Protein AF-A0A428MKC3-F1 (afdb_monomer_lite)

Secondary structure (DSSP, 8-state):
-HHHHHHHHHHHHHHHH----PPPPBPPP-SEEEE-TTS-EEEGGG--SSS--SS---EEEEE-TTT--TTS---STTS-BSS-TTSTT--HHHHH----TTEEEEEEET-EEETTTT-SSEE-----BTTB-EEEEEEEEEE-GGGTTS----EEE-TTT--S-SEE-TT-BSEEEES-EEES-BTTS-SEE-TT-BS-EEES-EEE--B--S--S--EEEEEE-TT-EEES-EEE-TTS---S-EEEEEEEEEEEES-EEES-SEEEEEEEEEEES-EEE-----TTS---EEEEEBS-SSSSEEEEES-EEES---STT--SEETBSS----TT-EEEEES-EEEEESS--EE-S-SSSSEEEEEEEES-EEEE-SS-SSPPPPSSEEEEEEES-EEEESSS---GGGG-S---TT-BTTBSTT---EE--HHHHHHTT--TTSSSTTPPPTT--TTT-TTTT-BPP-IIIIIHHHHHH-HHHHHHHTB----S-EEETTTTEEES-SSPPPBPPSSSPBPSSS--------S---TT------

Foldseek 3Di:
DVVVVVVVVVVVVVVVPCPPPAQFAADDDPDQFAAFQQRHGDRQQQDFLHGGAAQGADGEFEEALVQEDLQFSSRDLNHHHNAAAQFPQRDHSRPVHDDEFRYEYAYAFPGEAECVHTGLARGADEAYDRRGAYEYGYDQVGYDCNCPPGTHAYEYEDLLPRPEANYDHAAYERYEYERHEYEAAELNYEHHEAANYASYEYANYEYEHYEYDDAALAYEVYERAHAAYEYEFYEYEHPNYPLARYENYHEEHNHEYALYEAESAQEPYHYAYAYYALYEHEHHDQHPVLPHGEHAHHQAHNDDAEHEAALYAEAQGTPGPPYEHHERREPHPADQSHEYEYALYEYENYADAHYAYDYLDEEEHHEYEHFQAEYEYEDAANHAAARNYEYEYHYALAEYAYQDPRHALCRRVYPHPPDDSQPRHDPHQHDYDYPVLLVQLPQACPDPRGGARDQPDDVVRHVFALSTDDCLVPPLVVVCVVPVVSSQLSQWARLSRWDADPVRRTTDPSVHDTAGFDPDGGAGRHRHGNHCPPPPPDPPPPDDDDD

Radius of gyration: 26.63 Å; chains: 1; bounding box: 105×55×85 Å

Sequence (547 aa):
MSKVLSAIALFVFVFLAVKPSFATGGKCPSGNTTIDPSGNPINIADIGVNGTITGGITSCFYASQATGSDTNSGTTEASPWKHIPGMSGCSGVCASTIPVAGEAFILKGGDTWTATTDMNGLQWAWSGTSTHPIAVSTDPTWFNSSCGASWCRPIFNANSAATNNMFNVGKQSWNIFDNIEVTGMRNNINGCQMASSTNTRCTQLYFHGWSHTGNSDNVGFFAQCGTADMIDHNVIDGSDSTKNTFNGVFSSCAGTIAYNYFAYVVSGVLASTDSVHDNTILHTVTSIDGDHCNALFTFGPASGTSQLIYNNYINNGNSCPGGVVLWFNGNGGGSSSWVGYGFNNVMWGLSSNPVNVGNHQTTNYGTYYWFNNTVDCALGGCGGTPGNGYWTMFDQNNHAIPSALNFDATSFGGSIPTPCNLGKGTGCTDLTQTEAVANGQGYMSTEAHPYSPIGNCTPSTCGTVQSGTNLTSTYCSTLSSVDAAAGAACLSSSSVGVAYNSTSHKVTGPSATPLPRPSSGPWDIGAYQLGIQGGPSAPTSLTGAVQ

Structure (mmCIF, N/CA/C/O backbone):
data_AF-A0A428MKC3-F1
#
_entry.id   AF-A0A428MKC3-F1
#
loop_
_atom_site.group_PDB
_atom_site.id
_atom_site.type_symbol
_atom_site.label_atom_id
_atom_site.label_alt_id
_atom_site.label_comp_id
_atom_site.label_asym_id
_atom_site.label_entity_id
_atom_site.label_seq_id
_atom_site.pdbx_PDB_ins_code
_atom_site.Cartn_x
_atom_site.Cartn_y
_atom_site.Cartn_z
_atom_site.occupancy
_atom_site.B_iso_or_equiv
_atom_site.auth_seq_id
_atom_site.auth_comp_id
_atom_site.auth_asym_id
_atom_site.auth_atom_id
_atom_site.pdbx_PDB_model_num
ATOM 1 N N . MET A 1 1 ? 40.259 33.676 -51.582 1.00 54.53 1 MET A N 1
ATOM 2 C CA . MET A 1 1 ? 39.530 33.773 -50.295 1.00 54.53 1 MET A CA 1
ATOM 3 C C . MET A 1 1 ? 38.039 33.423 -50.380 1.00 54.53 1 MET A C 1
ATOM 5 O O . MET A 1 1 ? 37.549 32.861 -49.413 1.00 54.53 1 MET A O 1
ATOM 9 N N . SER A 1 2 ? 37.309 33.640 -51.489 1.00 53.88 2 SER A N 1
ATOM 10 C CA . SER A 1 2 ? 35.852 33.358 -51.517 1.00 53.88 2 SER A CA 1
ATOM 11 C C . SER A 1 2 ? 35.458 31.870 -51.479 1.00 53.88 2 SER A C 1
ATOM 13 O O . SER A 1 2 ? 34.407 31.542 -50.944 1.00 53.88 2 SER A O 1
ATOM 15 N N . LYS A 1 3 ? 36.308 30.946 -51.952 1.00 47.59 3 LYS A N 1
ATOM 16 C CA . LYS A 1 3 ? 36.012 29.497 -51.911 1.00 47.59 3 LYS A CA 1
ATOM 17 C C . LYS A 1 3 ? 36.137 28.858 -50.518 1.00 47.59 3 LYS A C 1
ATOM 19 O O . LYS A 1 3 ? 35.562 27.801 -50.294 1.00 47.59 3 LYS A O 1
ATOM 24 N N . VAL A 1 4 ? 36.846 29.497 -49.581 1.00 53.81 4 VAL A N 1
ATOM 25 C CA . VAL A 1 4 ? 37.024 28.984 -48.206 1.00 53.81 4 VAL A CA 1
ATOM 26 C C . VAL A 1 4 ? 35.863 29.412 -47.299 1.00 53.81 4 VAL A C 1
ATOM 28 O O . VAL A 1 4 ? 35.427 28.626 -46.464 1.00 53.81 4 VAL A O 1
ATOM 31 N N . LEU A 1 5 ? 35.274 30.598 -47.517 1.00 52.12 5 LEU A N 1
ATOM 32 C CA . LEU A 1 5 ? 34.092 31.033 -46.760 1.00 52.12 5 LEU A CA 1
ATOM 33 C C . LEU A 1 5 ? 32.826 30.220 -47.090 1.00 52.12 5 LEU A C 1
ATOM 35 O O . LEU A 1 5 ? 32.044 29.944 -46.184 1.00 52.12 5 LEU A O 1
ATOM 39 N N . SER A 1 6 ? 32.634 29.776 -48.338 1.00 49.59 6 SER A N 1
ATOM 40 C CA . SER A 1 6 ? 31.475 28.935 -48.692 1.00 49.59 6 SER A CA 1
ATOM 41 C C . SER A 1 6 ? 31.534 27.528 -48.086 1.00 49.59 6 SER A C 1
ATOM 43 O O . SER A 1 6 ? 30.489 26.975 -47.758 1.00 49.59 6 SER A O 1
ATOM 45 N N . ALA A 1 7 ? 32.727 26.957 -47.886 1.00 53.81 7 ALA A N 1
ATOM 46 C CA . ALA A 1 7 ? 32.873 25.649 -47.244 1.00 53.81 7 ALA A CA 1
ATOM 47 C C . ALA A 1 7 ? 32.606 25.717 -45.729 1.00 53.81 7 ALA A C 1
ATOM 49 O O . ALA A 1 7 ? 31.964 24.825 -45.181 1.00 53.81 7 ALA A O 1
ATOM 50 N N . ILE A 1 8 ? 33.024 26.801 -45.064 1.00 55.91 8 ILE A N 1
ATOM 51 C CA . ILE A 1 8 ? 32.788 27.010 -43.625 1.00 55.91 8 ILE A CA 1
ATOM 52 C C . ILE A 1 8 ? 31.306 27.316 -43.347 1.00 55.91 8 ILE A C 1
ATOM 54 O O . ILE A 1 8 ? 30.744 26.778 -42.398 1.00 55.91 8 ILE A O 1
ATOM 58 N N . ALA A 1 9 ? 30.635 28.097 -44.203 1.00 53.91 9 ALA A N 1
ATOM 59 C CA . ALA A 1 9 ? 29.201 28.368 -44.061 1.00 53.91 9 ALA A CA 1
ATOM 60 C C . ALA A 1 9 ? 28.331 27.108 -44.250 1.00 53.91 9 ALA A C 1
ATOM 62 O O . ALA A 1 9 ? 27.340 26.941 -43.541 1.00 53.91 9 ALA A O 1
ATOM 63 N N . LEU A 1 10 ? 28.722 26.193 -45.148 1.00 50.34 10 LEU A N 1
ATOM 64 C CA . LEU A 1 10 ? 28.021 24.920 -45.344 1.00 50.34 10 LEU A CA 1
ATOM 65 C C . LEU A 1 10 ? 28.255 23.949 -44.171 1.00 50.34 10 LEU A C 1
ATOM 67 O O . LEU A 1 10 ? 27.324 23.274 -43.744 1.00 50.34 10 LEU A O 1
ATOM 71 N N . PHE A 1 11 ? 29.463 23.926 -43.594 1.00 51.75 11 PHE A N 1
ATOM 72 C CA . PHE A 1 11 ? 29.772 23.089 -42.426 1.00 51.75 11 PHE A CA 1
ATOM 73 C C . PHE A 1 11 ? 29.037 23.556 -41.158 1.00 51.75 11 PHE A C 1
ATOM 75 O O . PHE A 1 11 ? 28.547 22.734 -40.391 1.00 51.75 11 PHE A O 1
ATOM 82 N N . VAL A 1 12 ? 28.890 24.871 -40.959 1.00 54.03 12 VAL A N 1
ATOM 83 C CA . VAL A 1 12 ? 28.162 25.434 -39.806 1.00 54.03 12 VAL A CA 1
ATOM 84 C C . VAL A 1 12 ? 26.643 25.231 -39.929 1.00 54.03 12 VAL A C 1
ATOM 86 O O . VAL A 1 12 ? 25.986 24.962 -38.926 1.00 54.03 12 VAL A O 1
ATOM 89 N N . PHE A 1 13 ? 26.072 25.257 -41.141 1.00 48.66 13 PHE A N 1
ATOM 90 C CA . PHE A 1 13 ? 24.641 24.976 -41.340 1.00 48.66 13 PHE A CA 1
ATOM 91 C C . PHE A 1 13 ? 24.273 23.491 -41.194 1.00 48.66 13 PHE A C 1
ATOM 93 O O . PHE A 1 13 ? 23.185 23.190 -40.705 1.00 48.66 13 PHE A O 1
ATOM 100 N N . VAL A 1 14 ? 25.167 22.559 -41.548 1.00 51.09 14 VAL A N 1
ATOM 101 C CA . VAL A 1 14 ? 24.913 21.117 -41.366 1.00 51.09 14 VAL A CA 1
ATOM 102 C C . VAL A 1 14 ? 24.899 20.731 -39.881 1.00 51.09 14 VAL A C 1
ATOM 104 O O . VAL A 1 14 ? 24.093 19.895 -39.493 1.00 51.09 14 VAL A O 1
ATOM 107 N N . PHE A 1 15 ? 25.685 21.385 -39.020 1.00 50.88 15 PHE A N 1
ATOM 108 C CA . PHE A 1 15 ? 25.645 21.124 -37.572 1.00 50.88 15 PHE A CA 1
ATOM 109 C C . PHE A 1 15 ? 24.504 21.841 -36.827 1.00 50.88 15 PHE A C 1
ATOM 111 O O . PHE A 1 15 ? 24.108 21.385 -35.759 1.00 50.88 15 PHE A O 1
ATOM 118 N N . LEU A 1 16 ? 23.935 22.920 -37.379 1.00 48.59 16 LEU A N 1
ATOM 119 C CA . LEU A 1 16 ? 22.804 23.642 -36.770 1.00 48.59 16 LEU A CA 1
ATOM 120 C C . LEU A 1 16 ? 21.420 23.132 -37.217 1.00 48.59 16 LEU A C 1
ATOM 122 O O . LEU A 1 16 ? 20.423 23.450 -36.571 1.00 48.59 16 LEU A O 1
ATOM 126 N N . ALA A 1 17 ? 21.340 22.350 -38.299 1.00 47.22 17 ALA A N 1
ATOM 127 C CA . ALA A 1 17 ? 20.074 21.844 -38.841 1.00 47.22 17 ALA A CA 1
ATOM 128 C C . ALA A 1 17 ? 19.730 20.406 -38.418 1.00 47.22 17 ALA A C 1
ATOM 130 O O . ALA A 1 17 ? 18.574 19.999 -38.543 1.00 47.22 17 ALA A O 1
ATOM 131 N N . VAL A 1 18 ? 20.685 19.637 -37.884 1.00 44.28 18 VAL A N 1
ATOM 132 C CA . VAL A 1 18 ? 20.391 18.322 -37.303 1.00 44.28 18 VAL A CA 1
ATOM 133 C C . VAL A 1 18 ? 19.934 18.544 -35.866 1.00 44.28 18 VAL A C 1
ATOM 135 O O . VAL A 1 18 ? 20.704 18.409 -34.918 1.00 44.28 18 VAL A O 1
ATOM 138 N N . LYS A 1 19 ? 18.658 18.908 -35.689 1.00 48.44 19 LYS A N 1
ATOM 139 C CA . LYS A 1 19 ? 18.016 18.631 -34.402 1.00 48.44 19 LYS A CA 1
ATOM 140 C C . LYS A 1 19 ? 18.127 17.117 -34.207 1.00 48.44 19 LYS A C 1
ATOM 142 O O . LYS A 1 19 ? 17.693 16.402 -35.114 1.00 48.44 19 LYS A O 1
ATOM 147 N N . PRO A 1 20 ? 18.722 16.615 -33.112 1.00 51.19 20 PRO A N 1
ATOM 148 C CA . PRO A 1 20 ? 18.654 15.188 -32.832 1.00 51.19 20 PRO A CA 1
ATOM 149 C C . PRO A 1 20 ? 17.174 14.804 -32.864 1.00 51.19 20 PRO A C 1
ATOM 151 O O . PRO A 1 20 ? 16.373 15.374 -32.121 1.00 51.19 20 PRO A O 1
ATOM 154 N N . SER A 1 21 ? 16.776 13.937 -33.802 1.00 49.59 21 SER A N 1
ATOM 155 C CA . SER A 1 21 ? 15.424 13.398 -33.774 1.00 49.59 21 SER A CA 1
ATOM 156 C C . SER A 1 21 ? 15.394 12.446 -32.591 1.00 49.59 21 SER A C 1
ATOM 158 O O . SER A 1 21 ? 15.891 11.323 -32.677 1.00 49.59 21 SER A O 1
ATOM 160 N N . PHE A 1 22 ? 14.896 12.925 -31.459 1.00 62.09 22 PHE A N 1
ATOM 161 C CA . PHE A 1 22 ? 14.596 12.055 -30.337 1.00 62.09 22 PHE A CA 1
ATOM 162 C C . PHE A 1 22 ? 13.592 11.005 -30.819 1.00 62.09 22 PHE A C 1
ATOM 164 O O . PHE A 1 22 ? 12.665 11.331 -31.570 1.00 62.09 22 PHE A O 1
ATOM 171 N N . ALA A 1 23 ? 13.830 9.739 -30.470 1.00 68.19 23 ALA A N 1
ATOM 172 C CA . ALA A 1 23 ? 12.924 8.661 -30.831 1.00 68.19 23 ALA A CA 1
ATOM 173 C C . ALA A 1 23 ? 11.534 9.008 -30.287 1.00 68.19 23 ALA A C 1
ATOM 175 O O . ALA A 1 23 ? 11.385 9.299 -29.107 1.00 68.19 23 ALA A O 1
ATOM 176 N N . THR A 1 24 ? 10.531 9.049 -31.159 1.00 80.88 24 THR A N 1
ATOM 177 C CA . THR A 1 24 ? 9.137 9.195 -30.733 1.00 80.88 24 THR A CA 1
ATOM 178 C C . THR A 1 24 ? 8.618 7.810 -30.383 1.00 80.88 24 THR A C 1
ATOM 180 O O . THR A 1 24 ? 8.815 6.887 -31.177 1.00 80.88 24 THR A O 1
ATOM 183 N N . GLY A 1 25 ? 7.980 7.658 -29.220 1.00 85.69 25 GLY A N 1
ATOM 184 C CA . GLY A 1 25 ? 7.399 6.385 -28.802 1.00 85.69 25 GLY A CA 1
ATOM 185 C C . GLY A 1 25 ? 6.402 5.831 -29.824 1.00 85.69 25 GLY A C 1
ATOM 186 O O . GLY A 1 25 ? 5.810 6.554 -30.630 1.00 85.69 25 GLY A O 1
ATOM 187 N N . GLY A 1 26 ? 6.235 4.513 -29.807 1.00 91.12 26 GLY A N 1
ATOM 188 C CA . GLY A 1 26 ? 5.259 3.815 -30.632 1.00 91.12 26 GLY A CA 1
ATOM 189 C C . GLY A 1 26 ? 3.840 3.899 -30.083 1.00 91.12 26 GLY A C 1
ATOM 190 O O . GLY A 1 26 ? 3.564 4.540 -29.069 1.00 91.12 26 GLY A O 1
ATOM 191 N N . LYS A 1 27 ? 2.921 3.198 -30.751 1.00 92.12 27 LYS A N 1
ATOM 192 C CA . LYS A 1 27 ? 1.549 3.030 -30.266 1.00 92.12 27 LYS A CA 1
ATOM 193 C C . LYS A 1 27 ? 1.557 2.170 -29.001 1.00 92.12 27 LYS A C 1
ATOM 195 O O . LYS A 1 27 ? 2.227 1.142 -28.982 1.00 92.12 27 LYS A O 1
ATOM 200 N N . CYS A 1 28 ? 0.786 2.566 -27.996 1.00 91.81 28 CYS A N 1
ATOM 201 C CA . CYS A 1 28 ? 0.568 1.776 -26.788 1.00 91.81 28 CYS A CA 1
ATOM 202 C C . CYS A 1 28 ? -0.394 0.597 -27.006 1.00 91.81 28 CYS A C 1
ATOM 204 O O . CYS A 1 28 ? -1.250 0.659 -27.902 1.00 91.81 28 CYS A O 1
ATOM 206 N N . PRO A 1 29 ? -0.281 -0.467 -26.195 1.00 88.06 29 PRO A N 1
ATOM 207 C CA . PRO A 1 29 ? -1.190 -1.602 -26.266 1.00 88.06 29 PRO A CA 1
ATOM 208 C C . PRO A 1 29 ? -2.628 -1.181 -25.934 1.00 88.06 29 PRO A C 1
ATOM 210 O O . PRO A 1 29 ? -2.875 -0.326 -25.088 1.00 88.06 29 PRO A O 1
ATOM 213 N N . SER A 1 30 ? -3.603 -1.757 -26.639 1.00 75.94 30 SER A N 1
ATOM 214 C CA . SER A 1 30 ? -5.013 -1.334 -26.571 1.00 75.94 30 SER A CA 1
ATOM 215 C C . SER A 1 30 ? -5.846 -2.045 -25.494 1.00 75.94 30 SER A C 1
ATOM 217 O O . SER A 1 30 ? -7.054 -1.834 -25.436 1.00 75.94 30 SER A O 1
ATOM 219 N N . GLY A 1 31 ? -5.239 -2.909 -24.675 1.00 68.88 31 GLY A N 1
ATOM 220 C CA . GLY A 1 31 ? -5.919 -3.657 -23.611 1.00 68.88 31 GLY A CA 1
ATOM 221 C C . GLY A 1 31 ? -5.907 -2.949 -22.253 1.00 68.88 31 GLY A C 1
ATOM 222 O O . GLY A 1 31 ? -5.111 -2.042 -22.023 1.00 68.88 31 GLY A O 1
ATOM 223 N N . ASN A 1 32 ? -6.774 -3.390 -21.335 1.00 58.84 32 ASN A N 1
ATOM 224 C CA . ASN A 1 32 ? -6.666 -3.013 -19.925 1.00 58.84 32 ASN A CA 1
ATOM 225 C C . ASN A 1 32 ? -5.452 -3.727 -19.337 1.00 58.84 32 ASN A C 1
ATOM 227 O O . ASN A 1 32 ? -5.487 -4.939 -19.121 1.00 58.84 32 ASN A O 1
ATOM 231 N N . THR A 1 33 ? -4.371 -2.987 -19.131 1.00 68.06 33 THR A N 1
ATOM 232 C CA . THR A 1 33 ? -3.103 -3.550 -18.662 1.00 68.06 33 THR A CA 1
ATOM 233 C C . THR A 1 33 ? -2.829 -3.249 -17.189 1.00 68.06 33 THR A C 1
ATOM 235 O O . THR A 1 33 ? -1.871 -3.787 -16.640 1.00 68.06 33 THR A O 1
ATOM 238 N N . THR A 1 34 ? -3.666 -2.429 -16.541 1.00 83.19 34 THR A N 1
ATOM 239 C CA . THR A 1 34 ? -3.426 -1.897 -15.192 1.00 83.19 34 THR A CA 1
ATOM 240 C C . THR A 1 34 ? -4.732 -1.620 -14.428 1.00 83.19 34 THR A C 1
ATOM 242 O O . THR A 1 34 ? -5.822 -1.927 -14.922 1.00 83.19 34 THR A O 1
ATOM 245 N N . ILE A 1 35 ? -4.624 -1.061 -13.219 1.00 86.69 35 ILE A N 1
ATOM 246 C CA . ILE A 1 35 ? -5.745 -0.702 -12.343 1.00 86.69 35 ILE A CA 1
ATOM 247 C C . ILE A 1 35 ? -5.678 0.759 -11.875 1.00 86.69 35 ILE A C 1
ATOM 249 O O . ILE A 1 35 ? -4.603 1.336 -11.680 1.00 86.69 35 ILE A O 1
ATOM 253 N N . ASP A 1 36 ? -6.839 1.370 -11.656 1.00 85.31 36 ASP A N 1
ATOM 254 C CA . ASP A 1 36 ? -6.939 2.657 -10.968 1.00 85.31 36 ASP A CA 1
ATOM 255 C C . ASP A 1 36 ? -6.684 2.497 -9.446 1.00 85.31 36 ASP A C 1
ATOM 257 O O . ASP A 1 36 ? -6.534 1.377 -8.947 1.00 85.31 36 ASP A O 1
ATOM 261 N N . PRO A 1 37 ? -6.584 3.595 -8.679 1.00 84.06 37 PRO A N 1
ATOM 262 C CA . PRO A 1 37 ? -6.467 3.556 -7.217 1.00 84.06 37 PRO A CA 1
ATOM 263 C C . PRO A 1 37 ? -7.589 2.831 -6.470 1.00 84.06 37 PRO A C 1
ATOM 265 O O . PRO A 1 37 ? -7.407 2.459 -5.316 1.00 84.06 37 PRO A O 1
ATOM 268 N N . SER A 1 38 ? -8.749 2.651 -7.100 1.00 82.75 38 SER A N 1
ATOM 269 C CA . SER A 1 38 ? -9.885 1.902 -6.562 1.00 82.75 38 SER A CA 1
ATOM 270 C C . SER A 1 38 ? -9.874 0.427 -6.984 1.00 82.75 38 SER A C 1
ATOM 272 O O . SER A 1 38 ? -10.815 -0.296 -6.673 1.00 82.75 38 SER A O 1
ATOM 274 N N . GLY A 1 39 ? -8.837 -0.024 -7.697 1.00 82.19 39 GLY A N 1
ATOM 275 C CA . GLY A 1 39 ? -8.698 -1.398 -8.173 1.00 82.19 39 GLY A CA 1
ATOM 276 C C . GLY A 1 39 ? -9.478 -1.709 -9.455 1.00 82.19 39 GLY A C 1
ATOM 277 O O . GLY A 1 39 ? -9.513 -2.866 -9.881 1.00 82.19 39 GLY A O 1
ATOM 278 N N . ASN A 1 40 ? -10.094 -0.715 -10.104 1.00 85.38 40 ASN A N 1
ATOM 279 C CA . ASN A 1 40 ? -10.828 -0.936 -11.346 1.00 85.38 40 ASN A CA 1
ATOM 280 C C . ASN A 1 40 ? -9.854 -1.119 -12.516 1.00 85.38 40 ASN A C 1
ATOM 282 O O . ASN A 1 40 ? -8.932 -0.313 -12.663 1.00 85.38 40 ASN A O 1
ATOM 286 N N . PRO A 1 41 ? -10.064 -2.109 -13.402 1.00 84.00 41 PRO A N 1
ATOM 287 C CA . PRO A 1 41 ? -9.257 -2.253 -14.607 1.00 84.00 41 PRO A CA 1
ATOM 288 C C . PRO A 1 41 ? -9.369 -1.022 -15.511 1.00 84.00 41 PRO A C 1
ATOM 290 O O . PRO A 1 41 ? -10.473 -0.645 -15.907 1.00 84.00 41 PRO A O 1
ATOM 293 N N . ILE A 1 42 ? -8.230 -0.452 -15.899 1.00 83.88 42 ILE A N 1
ATOM 294 C CA . ILE A 1 42 ? -8.157 0.684 -16.826 1.00 83.88 42 ILE A CA 1
ATOM 295 C C . ILE A 1 42 ? -7.126 0.430 -17.927 1.00 83.88 42 ILE A C 1
ATOM 297 O O . ILE A 1 42 ? -6.261 -0.447 -17.823 1.00 83.88 42 ILE A O 1
ATOM 301 N N . ASN A 1 43 ? -7.230 1.193 -19.011 1.00 83.00 43 ASN A N 1
ATOM 302 C CA . ASN A 1 43 ? -6.213 1.202 -20.050 1.00 83.00 43 ASN A CA 1
ATOM 303 C C . ASN A 1 43 ? -4.975 1.971 -19.559 1.00 83.00 43 ASN A C 1
ATOM 305 O O . ASN A 1 43 ? -5.105 2.963 -18.842 1.00 83.00 43 ASN A O 1
ATOM 309 N N . ILE A 1 44 ? -3.775 1.560 -19.981 1.00 81.38 44 ILE A N 1
ATOM 310 C CA . ILE A 1 44 ? -2.544 2.315 -19.692 1.00 81.38 44 ILE A CA 1
ATOM 311 C C . ILE A 1 44 ? -2.597 3.749 -20.222 1.00 81.38 44 ILE A C 1
ATOM 313 O O . ILE A 1 44 ? -1.997 4.643 -19.638 1.00 81.38 44 ILE A O 1
ATOM 317 N N . ALA A 1 45 ? -3.351 3.986 -21.294 1.00 80.75 45 ALA A N 1
ATOM 318 C CA . ALA A 1 45 ? -3.592 5.310 -21.842 1.00 80.75 45 ALA A CA 1
ATOM 319 C C . ALA A 1 45 ? -4.334 6.233 -20.869 1.00 80.75 45 ALA A C 1
ATOM 321 O O . ALA A 1 45 ? -4.221 7.436 -21.027 1.00 80.75 45 ALA A O 1
ATOM 322 N N . ASP A 1 46 ? -5.031 5.708 -19.859 1.00 81.12 46 ASP A N 1
ATOM 323 C CA . ASP A 1 46 ? -5.852 6.493 -18.927 1.00 81.12 46 ASP A CA 1
ATOM 324 C C . ASP A 1 46 ? -5.292 6.498 -17.491 1.00 81.12 46 ASP A C 1
ATOM 326 O O . ASP A 1 46 ? -5.922 7.015 -16.562 1.00 81.12 46 ASP A O 1
ATOM 330 N N . ILE A 1 47 ? -4.111 5.902 -17.290 1.00 77.94 47 ILE A N 1
ATOM 331 C CA . ILE A 1 47 ? -3.520 5.720 -15.965 1.00 77.94 47 ILE A CA 1
ATOM 332 C C . ILE A 1 47 ? -3.073 7.055 -15.361 1.00 77.94 47 ILE A C 1
ATOM 334 O O . ILE A 1 47 ? -2.369 7.849 -15.986 1.00 77.94 47 ILE A O 1
ATOM 338 N N . GLY A 1 48 ? -3.453 7.280 -14.107 1.00 76.19 48 GLY A N 1
ATOM 339 C CA . GLY A 1 48 ? -2.964 8.375 -13.285 1.00 76.19 48 GLY A CA 1
ATOM 340 C C . GLY A 1 48 ? -2.566 7.896 -11.894 1.00 76.19 48 GLY A C 1
ATOM 341 O O . GLY A 1 48 ? -2.832 6.763 -11.487 1.00 76.19 48 GLY A O 1
ATOM 342 N N . VAL A 1 49 ? -1.892 8.784 -11.168 1.00 71.19 49 VAL A N 1
ATOM 343 C CA . VAL A 1 49 ? -1.359 8.500 -9.829 1.00 71.19 49 VAL A CA 1
ATOM 344 C C . VAL A 1 49 ? -2.489 8.420 -8.801 1.00 71.19 49 VAL A C 1
ATOM 346 O O . VAL A 1 49 ? -2.564 7.452 -8.062 1.00 71.19 49 VAL A O 1
ATOM 349 N N . ASN A 1 50 ? -3.408 9.391 -8.808 1.00 70.88 50 ASN A N 1
ATOM 350 C CA . ASN A 1 50 ? -4.521 9.488 -7.849 1.00 70.88 50 ASN A CA 1
ATOM 351 C C . ASN A 1 50 ? -5.895 9.236 -8.499 1.00 70.88 50 ASN A C 1
ATOM 353 O O . ASN A 1 50 ? -6.919 9.670 -7.980 1.00 70.88 50 ASN A O 1
ATOM 357 N N . GLY A 1 51 ? -5.934 8.578 -9.662 1.00 72.56 51 GLY A N 1
ATOM 358 C CA . GLY A 1 51 ? -7.179 8.269 -10.366 1.00 72.56 51 GLY A CA 1
ATOM 359 C C . GLY A 1 51 ? -6.992 8.140 -11.870 1.00 72.56 51 GLY A C 1
ATOM 360 O O . GLY A 1 51 ? -5.871 8.164 -12.375 1.00 72.56 51 GLY A O 1
ATOM 361 N N . THR A 1 52 ? -8.105 8.052 -12.593 1.00 67.56 52 THR A N 1
ATOM 362 C CA . THR A 1 52 ? -8.131 8.228 -14.049 1.00 67.56 52 THR A CA 1
ATOM 363 C C . THR A 1 52 ? -7.864 9.693 -14.396 1.00 67.56 52 THR A C 1
ATOM 365 O O . THR A 1 52 ? -8.500 10.590 -13.840 1.00 67.56 52 THR A O 1
ATOM 368 N N . ILE A 1 53 ? -6.947 9.954 -15.328 1.00 65.94 53 ILE A N 1
ATOM 369 C CA . ILE A 1 53 ? -6.618 11.314 -15.782 1.00 65.94 53 ILE A CA 1
ATOM 370 C C . ILE A 1 53 ? -6.999 11.529 -17.245 1.00 65.94 53 ILE A C 1
ATOM 372 O O . ILE A 1 53 ? -6.922 10.631 -18.075 1.00 65.94 53 ILE A O 1
ATOM 376 N N . THR A 1 54 ? -7.374 12.763 -17.581 1.00 53.34 54 THR A N 1
ATOM 377 C CA . THR A 1 54 ? -7.547 13.202 -18.970 1.00 53.34 54 THR A CA 1
ATOM 378 C C . THR A 1 54 ? -6.194 13.683 -19.517 1.00 53.34 54 THR A C 1
ATOM 380 O O . THR A 1 54 ? -5.693 14.713 -19.068 1.00 53.34 54 THR A O 1
ATOM 383 N N . GLY A 1 55 ? -5.597 12.952 -20.465 1.00 61.25 55 GLY A N 1
ATOM 384 C CA . GLY A 1 55 ? -4.314 13.293 -21.114 1.00 61.25 55 GLY A CA 1
ATOM 385 C C . GLY A 1 55 ? -3.373 12.092 -21.256 1.00 61.25 55 GLY A C 1
ATOM 386 O O . GLY A 1 55 ? -2.952 11.782 -22.364 1.00 61.25 55 GLY A O 1
ATOM 387 N N . GLY A 1 56 ? -3.147 11.379 -20.151 1.00 78.81 56 GLY A N 1
ATOM 388 C CA . GLY A 1 56 ? -2.659 10.004 -20.076 1.00 78.81 56 GLY A CA 1
ATOM 389 C C . GLY A 1 56 ? -1.383 9.643 -20.852 1.00 78.81 56 GLY A C 1
ATOM 390 O O . GLY A 1 56 ? -0.561 10.496 -21.192 1.00 78.81 56 GLY A O 1
ATOM 391 N N . ILE A 1 57 ? -1.176 8.343 -21.077 1.00 88.75 57 ILE A N 1
ATOM 392 C CA . ILE A 1 57 ? -0.029 7.827 -21.835 1.00 88.75 57 ILE A CA 1
ATOM 393 C C . ILE A 1 57 ? -0.345 7.898 -23.331 1.00 88.75 57 ILE A C 1
ATOM 395 O O . ILE A 1 57 ? -1.298 7.293 -23.819 1.00 88.75 57 ILE A O 1
ATOM 399 N N . THR A 1 58 ? 0.492 8.615 -24.074 1.00 91.31 58 THR A N 1
ATOM 400 C CA . THR A 1 58 ? 0.307 8.896 -25.505 1.00 91.31 58 THR A CA 1
ATOM 401 C C . THR A 1 58 ? 1.259 8.111 -26.400 1.00 91.31 58 THR A C 1
ATOM 403 O O . THR A 1 58 ? 0.969 7.921 -27.583 1.00 91.31 58 THR A O 1
ATOM 406 N N . SER A 1 59 ? 2.381 7.633 -25.858 1.00 94.38 59 SER A N 1
ATOM 407 C CA . SER A 1 59 ? 3.339 6.828 -26.610 1.00 94.38 59 SER A CA 1
ATOM 408 C C . SER A 1 59 ? 4.047 5.801 -25.731 1.00 94.38 59 SER A C 1
ATOM 410 O O . SER A 1 59 ? 4.176 5.984 -24.521 1.00 94.38 59 SER A O 1
ATOM 412 N N . CYS A 1 60 ? 4.470 4.694 -26.341 1.00 95.88 60 CYS A N 1
ATOM 413 C CA . CYS A 1 60 ? 5.055 3.563 -25.633 1.00 95.88 60 CYS A CA 1
ATOM 414 C C . CYS A 1 60 ? 6.377 3.109 -26.251 1.00 95.88 60 CYS A C 1
ATOM 416 O O . CYS A 1 60 ? 6.518 3.019 -27.474 1.00 95.88 60 CYS A O 1
ATOM 418 N N . PHE A 1 61 ? 7.315 2.747 -25.387 1.00 97.94 61 PHE A N 1
ATOM 419 C CA . PHE A 1 61 ? 8.510 1.992 -25.727 1.00 97.94 61 PHE A CA 1
ATOM 420 C C . PHE A 1 61 ? 8.416 0.585 -25.148 1.00 97.94 61 PHE A C 1
ATOM 422 O O . PHE A 1 61 ? 7.794 0.373 -24.115 1.00 97.94 61 PHE A O 1
ATOM 429 N N . TYR A 1 62 ? 9.039 -0.377 -25.808 1.00 98.12 62 TYR A N 1
ATOM 430 C CA . TYR A 1 62 ? 8.954 -1.797 -25.507 1.00 98.12 62 TYR A CA 1
ATOM 431 C C . TYR A 1 62 ? 10.346 -2.319 -25.175 1.00 98.12 62 TYR A C 1
ATOM 433 O O . TYR A 1 62 ? 11.294 -2.067 -25.924 1.00 98.12 62 TYR A O 1
ATOM 441 N N . ALA A 1 63 ? 10.470 -3.076 -24.087 1.00 98.50 63 ALA A N 1
ATOM 442 C CA . ALA A 1 63 ? 11.717 -3.710 -23.686 1.00 98.50 63 ALA A CA 1
ATOM 443 C C . ALA A 1 63 ? 11.536 -5.208 -23.410 1.00 98.50 63 ALA A C 1
ATOM 445 O O . ALA A 1 63 ? 10.586 -5.642 -22.759 1.00 98.50 63 ALA A O 1
ATOM 446 N N . SER A 1 64 ? 12.484 -5.996 -23.912 1.00 98.44 64 SER A N 1
ATOM 447 C CA . SER A 1 64 ? 12.585 -7.433 -23.696 1.00 98.44 64 SER A CA 1
ATOM 448 C C . SER A 1 64 ? 14.044 -7.807 -23.471 1.00 98.44 64 SER A C 1
ATOM 450 O O . SER A 1 64 ? 14.866 -7.687 -24.378 1.00 98.44 64 SER A O 1
ATOM 452 N N . GLN A 1 65 ? 14.363 -8.317 -22.285 1.00 98.19 65 GLN A N 1
ATOM 453 C CA . GLN A 1 65 ? 15.695 -8.802 -21.950 1.00 98.19 65 GLN A CA 1
ATOM 454 C C . GLN A 1 65 ? 16.155 -9.911 -22.905 1.00 98.19 65 GLN A C 1
ATOM 456 O O . GLN A 1 65 ? 17.306 -9.913 -23.350 1.00 98.19 65 GLN A O 1
ATOM 461 N N . ALA A 1 66 ? 15.246 -10.829 -23.246 1.00 97.12 66 ALA A N 1
ATOM 462 C CA . ALA A 1 66 ? 15.578 -12.028 -24.007 1.00 97.12 66 ALA A CA 1
ATOM 463 C C . ALA A 1 66 ? 15.707 -11.774 -25.517 1.00 97.12 66 ALA A C 1
ATOM 465 O O . ALA A 1 66 ? 16.501 -12.431 -26.188 1.00 97.12 66 ALA A O 1
ATOM 466 N N . THR A 1 67 ? 14.909 -10.851 -26.067 1.00 97.25 67 THR A N 1
ATOM 467 C CA . THR A 1 67 ? 14.792 -10.657 -27.528 1.00 97.25 67 THR A CA 1
ATOM 468 C C . THR A 1 67 ? 15.140 -9.252 -28.009 1.00 97.25 67 THR A C 1
ATOM 470 O O . THR A 1 67 ? 15.216 -9.016 -29.215 1.00 97.25 67 THR A O 1
ATOM 473 N N . GLY A 1 68 ? 15.355 -8.314 -27.090 1.00 98.00 68 GLY A N 1
ATOM 474 C CA . GLY A 1 68 ? 15.626 -6.925 -27.410 1.00 98.00 68 GLY A CA 1
ATOM 475 C C . GLY A 1 68 ? 17.084 -6.614 -27.720 1.00 98.00 68 GLY A C 1
ATOM 476 O O . GLY A 1 68 ? 18.011 -7.364 -27.410 1.00 98.00 68 GLY A O 1
ATOM 477 N N . SER A 1 69 ? 17.279 -5.445 -28.324 1.00 98.12 69 SER A N 1
ATOM 478 C CA . SER A 1 69 ? 18.584 -4.834 -28.556 1.00 98.12 69 SER A CA 1
ATOM 479 C C . SER A 1 69 ? 18.471 -3.338 -28.323 1.00 98.12 69 SER A C 1
ATOM 481 O O . SER A 1 69 ? 17.606 -2.680 -28.893 1.00 98.12 69 SER A O 1
ATOM 483 N N . ASP A 1 70 ? 19.373 -2.772 -27.530 1.00 98.44 70 ASP A N 1
ATOM 484 C CA . ASP A 1 70 ? 19.368 -1.338 -27.211 1.00 98.44 70 ASP A CA 1
ATOM 485 C C . ASP A 1 70 ? 19.708 -0.435 -28.409 1.00 98.44 70 ASP A C 1
ATOM 487 O O . ASP A 1 70 ? 19.655 0.788 -28.314 1.00 98.44 70 ASP A O 1
ATOM 491 N N . THR A 1 71 ? 20.059 -1.028 -29.551 1.00 97.12 71 THR A N 1
ATOM 492 C CA . THR A 1 71 ? 20.213 -0.320 -30.832 1.00 97.12 71 THR A CA 1
ATOM 493 C C . THR A 1 71 ? 18.909 -0.216 -31.628 1.00 97.12 71 THR A C 1
ATOM 495 O O . THR A 1 71 ? 18.857 0.535 -32.600 1.00 97.12 71 THR A O 1
ATOM 498 N N . ASN A 1 72 ? 17.856 -0.936 -31.223 1.00 97.94 72 ASN A N 1
ATOM 499 C CA . ASN A 1 72 ? 16.527 -0.824 -31.821 1.00 97.94 72 ASN A CA 1
ATOM 500 C C . ASN A 1 72 ? 15.881 0.526 -31.476 1.00 97.94 72 ASN A C 1
ATOM 502 O O . ASN A 1 72 ? 16.310 1.226 -30.561 1.00 97.94 72 ASN A O 1
ATOM 506 N N . SER A 1 73 ? 14.798 0.882 -32.168 1.00 96.12 73 SER A N 1
ATOM 507 C CA . SER A 1 73 ? 14.005 2.067 -31.816 1.00 96.12 73 SER A CA 1
ATOM 508 C C . SER A 1 73 ? 13.206 1.889 -30.523 1.00 96.12 73 SER A C 1
ATOM 510 O O . SER A 1 73 ? 12.834 2.886 -29.916 1.00 96.12 73 SER A O 1
ATOM 512 N N . GLY A 1 74 ? 12.904 0.645 -30.129 1.00 97.19 74 GLY A N 1
ATOM 513 C CA . GLY A 1 74 ? 12.056 0.340 -28.977 1.00 97.19 74 GLY A CA 1
ATOM 514 C C . GLY A 1 74 ? 10.578 0.662 -29.201 1.00 97.19 74 GLY A C 1
ATOM 515 O O . GLY A 1 74 ? 9.792 0.547 -28.279 1.00 97.19 74 GLY A O 1
ATOM 516 N N . THR A 1 75 ? 10.157 1.058 -30.403 1.00 96.56 75 THR A N 1
ATOM 517 C CA . THR A 1 75 ? 8.797 1.576 -30.658 1.00 96.56 75 THR A CA 1
ATOM 518 C C . THR A 1 75 ? 7.765 0.498 -31.003 1.00 96.56 75 THR A C 1
ATOM 520 O O . THR A 1 75 ? 6.606 0.814 -31.262 1.00 96.56 75 THR A O 1
ATOM 523 N N . THR A 1 76 ? 8.158 -0.777 -31.044 1.00 95.88 76 THR A N 1
ATOM 524 C CA . THR A 1 76 ? 7.248 -1.906 -31.294 1.00 95.88 76 THR A CA 1
ATOM 525 C C . THR A 1 76 ? 7.704 -3.149 -30.537 1.00 95.88 76 THR A C 1
ATOM 527 O O . THR A 1 76 ? 8.902 -3.338 -30.320 1.00 95.88 76 THR A O 1
ATOM 530 N N . GLU A 1 77 ? 6.772 -4.053 -30.244 1.00 95.62 77 GLU A N 1
ATOM 531 C CA . GLU A 1 77 ? 7.056 -5.379 -29.673 1.00 95.62 77 GLU A CA 1
ATOM 532 C C . GLU A 1 77 ? 7.996 -6.245 -30.529 1.00 95.62 77 GLU A C 1
ATOM 534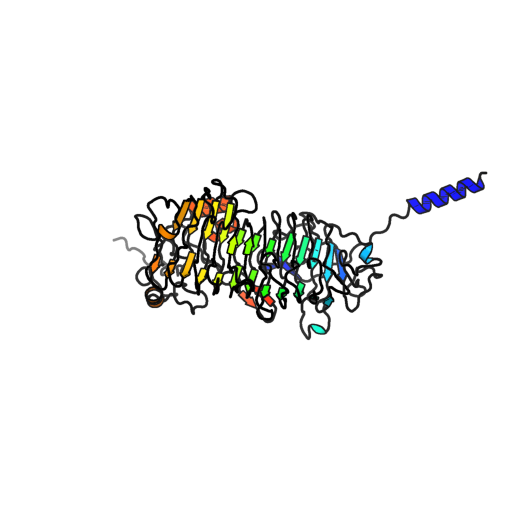 O O . GLU A 1 77 ? 8.665 -7.136 -30.006 1.00 95.62 77 GLU A O 1
ATOM 539 N N . ALA A 1 78 ? 8.041 -6.005 -31.845 1.00 96.25 78 ALA A N 1
ATOM 540 C CA . ALA A 1 78 ? 8.882 -6.740 -32.792 1.00 96.25 78 ALA A CA 1
ATOM 541 C C . ALA A 1 78 ? 10.325 -6.212 -32.856 1.00 96.25 78 ALA A C 1
ATOM 543 O O . ALA A 1 78 ? 11.208 -6.863 -33.412 1.00 96.25 78 ALA A O 1
ATOM 544 N N . SER A 1 79 ? 10.583 -5.016 -32.325 1.00 96.94 79 SER A N 1
ATOM 545 C CA . SER A 1 79 ? 11.925 -4.431 -32.238 1.00 96.94 79 SER A CA 1
ATOM 546 C C . SER A 1 79 ? 12.109 -3.717 -30.896 1.00 96.94 79 SER A C 1
ATOM 548 O O . SER A 1 79 ? 12.326 -2.499 -30.871 1.00 96.94 79 SER A O 1
ATOM 550 N N . PRO A 1 80 ? 12.007 -4.456 -29.774 1.00 98.31 80 PRO A N 1
ATOM 551 C CA . PRO A 1 80 ? 12.106 -3.877 -28.447 1.00 98.31 80 PRO A CA 1
ATOM 552 C C . PRO A 1 80 ? 13.567 -3.568 -28.100 1.00 98.31 80 PRO A C 1
ATOM 554 O O . PRO A 1 80 ? 14.500 -4.154 -28.664 1.00 98.31 80 PRO A O 1
ATOM 557 N N . TRP A 1 81 ? 13.779 -2.673 -27.143 1.00 98.69 81 TRP A N 1
ATOM 558 C CA . TRP A 1 81 ? 15.074 -2.547 -26.477 1.00 98.69 81 TRP A CA 1
ATOM 559 C C . TRP A 1 81 ? 15.365 -3.755 -25.600 1.00 98.69 81 TRP A C 1
ATOM 561 O O . TRP A 1 81 ? 14.461 -4.524 -25.272 1.00 98.69 81 TRP A O 1
ATOM 571 N N . LYS A 1 82 ? 16.628 -3.928 -25.206 1.00 98.44 82 LYS A N 1
ATOM 572 C CA . LYS A 1 82 ? 16.975 -4.924 -24.192 1.00 98.44 82 LYS A CA 1
ATOM 573 C C . LYS A 1 82 ? 16.708 -4.389 -22.784 1.00 98.44 82 LYS A C 1
ATOM 575 O O . LYS A 1 82 ? 16.269 -5.132 -21.909 1.00 98.44 82 LYS A O 1
ATOM 580 N N . HIS A 1 83 ? 16.935 -3.097 -22.584 1.00 98.44 83 HIS A N 1
ATOM 581 C CA . HIS A 1 83 ? 16.750 -2.397 -21.318 1.00 98.44 83 HIS A CA 1
ATOM 582 C C . HIS A 1 83 ? 15.835 -1.179 -21.487 1.00 98.44 83 HIS A C 1
ATOM 584 O O . HIS A 1 83 ? 15.485 -0.799 -22.602 1.00 98.44 83 HIS A O 1
ATOM 590 N N . ILE A 1 84 ? 15.470 -0.545 -20.374 1.00 98.19 84 ILE A N 1
ATOM 591 C CA . ILE A 1 84 ? 14.814 0.770 -20.362 1.00 98.19 84 ILE A CA 1
ATOM 592 C C . ILE A 1 84 ? 15.778 1.837 -19.817 1.00 98.19 84 ILE A C 1
ATOM 594 O O . ILE A 1 84 ? 16.714 1.486 -19.084 1.00 98.19 84 ILE A O 1
ATOM 598 N N . PRO A 1 85 ? 15.568 3.131 -20.129 1.00 97.88 85 PRO A N 1
ATOM 599 C CA . PRO A 1 85 ? 16.332 4.218 -19.524 1.00 97.88 85 PRO A CA 1
ATOM 600 C C . PRO A 1 85 ? 16.381 4.111 -17.993 1.00 97.88 85 PRO A C 1
ATOM 602 O O . PRO A 1 85 ? 15.378 3.830 -17.340 1.00 97.88 85 PRO A O 1
ATOM 605 N N . GLY A 1 86 ? 17.571 4.314 -17.422 1.00 96.44 86 GLY A N 1
ATOM 606 C CA . GLY A 1 86 ? 17.828 4.189 -15.982 1.00 96.44 86 GLY A CA 1
ATOM 607 C C . GLY A 1 86 ? 18.350 2.818 -15.535 1.00 96.44 86 GLY A C 1
ATOM 608 O O . GLY A 1 86 ? 18.898 2.713 -14.439 1.00 96.44 86 GLY A O 1
ATOM 609 N N . MET A 1 87 ? 18.243 1.771 -16.363 1.00 97.56 87 MET A N 1
ATOM 610 C CA . MET A 1 87 ? 18.942 0.503 -16.117 1.00 97.56 87 MET A CA 1
ATOM 611 C C . MET A 1 87 ? 20.424 0.632 -16.482 1.00 97.56 87 MET A C 1
ATOM 613 O O . MET A 1 87 ? 20.763 1.183 -17.528 1.00 97.56 87 MET A O 1
ATOM 617 N N . SER A 1 88 ? 21.323 0.078 -15.665 1.00 95.19 88 SER A N 1
ATOM 618 C CA . SER A 1 88 ? 22.775 0.165 -15.902 1.00 95.19 88 SER A CA 1
ATOM 619 C C . SER A 1 88 ? 23.242 -0.511 -17.196 1.00 95.19 88 SER A C 1
ATOM 621 O O . SER A 1 88 ? 24.286 -0.140 -17.723 1.00 95.19 88 SER A O 1
ATOM 623 N N . GLY A 1 89 ? 22.494 -1.500 -17.698 1.00 95.62 89 GLY A N 1
ATOM 624 C CA . GLY A 1 89 ? 22.771 -2.167 -18.971 1.00 95.62 89 GLY A CA 1
ATOM 625 C C . GLY A 1 89 ? 22.298 -1.400 -20.212 1.00 95.62 89 GLY A C 1
ATOM 626 O O . GLY A 1 89 ? 22.703 -1.750 -21.320 1.00 95.62 89 GLY A O 1
ATOM 627 N N . CYS A 1 90 ? 21.468 -0.363 -20.047 1.00 97.62 90 CYS A N 1
ATOM 628 C CA . CYS A 1 90 ? 20.908 0.416 -21.150 1.00 97.62 90 CYS A CA 1
ATOM 629 C C . CYS A 1 90 ? 22.022 1.133 -21.925 1.00 97.62 90 CYS A C 1
ATOM 631 O O . CYS A 1 90 ? 22.816 1.892 -21.368 1.00 97.62 90 CYS A O 1
ATOM 633 N N . SER A 1 91 ? 22.082 0.880 -23.229 1.00 97.31 91 SER A N 1
ATOM 634 C CA . SER A 1 91 ? 23.118 1.387 -24.138 1.00 97.31 91 SER A CA 1
ATOM 635 C C . SER A 1 91 ? 22.505 1.972 -25.421 1.00 97.31 91 SER A C 1
ATOM 637 O O . SER A 1 91 ? 21.290 2.104 -25.522 1.00 97.31 91 SER A O 1
ATOM 639 N N . GLY A 1 92 ? 23.316 2.388 -26.400 1.00 96.00 92 GLY A N 1
ATOM 640 C CA . GLY A 1 92 ? 22.829 2.763 -27.738 1.00 96.00 92 GLY A CA 1
ATOM 641 C C . GLY A 1 92 ? 21.669 3.775 -27.758 1.00 96.00 92 GLY A C 1
ATOM 642 O O . GLY A 1 92 ? 21.752 4.844 -27.153 1.00 96.00 92 GLY A O 1
ATOM 643 N N . VAL A 1 93 ? 20.593 3.425 -28.472 1.00 96.69 93 VAL A N 1
ATOM 644 C CA . VAL A 1 93 ? 19.372 4.238 -28.597 1.00 96.69 93 VAL A CA 1
ATOM 645 C C . VAL A 1 93 ? 18.654 4.344 -27.252 1.00 96.69 93 VAL A C 1
ATOM 647 O O . VAL A 1 93 ? 18.254 5.450 -26.883 1.00 96.69 93 VAL A O 1
ATOM 650 N N . CYS A 1 94 ? 18.567 3.244 -26.495 1.00 97.38 94 CYS A N 1
ATOM 651 C CA . CYS A 1 94 ? 17.995 3.231 -25.143 1.00 97.38 94 CYS A CA 1
ATOM 652 C C . CYS A 1 94 ? 18.651 4.310 -24.263 1.00 97.38 94 CYS A C 1
ATOM 654 O O . CYS A 1 94 ? 17.963 5.179 -23.736 1.00 97.38 94 CYS A O 1
ATOM 656 N N . ALA A 1 95 ? 19.987 4.327 -24.178 1.00 96.50 95 ALA A N 1
ATOM 657 C CA . ALA A 1 95 ? 20.724 5.256 -23.313 1.00 96.50 95 ALA A CA 1
ATOM 658 C C . ALA A 1 95 ? 20.617 6.721 -23.755 1.00 96.50 95 ALA A C 1
ATOM 660 O O . ALA A 1 95 ? 20.782 7.630 -22.945 1.00 96.50 95 ALA A O 1
ATOM 661 N N . SER A 1 96 ? 20.372 6.954 -25.047 1.00 96.00 96 SER A N 1
ATOM 662 C CA . SER A 1 96 ? 20.166 8.296 -25.599 1.00 96.00 96 SER A CA 1
ATOM 663 C C . SER A 1 96 ? 18.724 8.795 -25.487 1.00 96.00 96 SER A C 1
ATOM 665 O O . SER A 1 96 ? 18.476 9.982 -25.704 1.00 96.00 96 SER A O 1
ATOM 667 N N . THR A 1 97 ? 17.776 7.908 -25.171 1.00 96.19 97 THR A N 1
ATOM 668 C CA . THR A 1 97 ? 16.374 8.285 -24.997 1.00 96.19 97 THR A CA 1
ATOM 669 C C . THR A 1 97 ? 16.206 8.974 -23.651 1.00 96.19 97 THR A C 1
ATOM 671 O O . THR A 1 97 ? 16.651 8.475 -22.620 1.00 96.19 97 THR A O 1
ATOM 674 N N . ILE A 1 98 ? 15.554 10.134 -23.668 1.00 96.81 98 ILE A N 1
ATOM 675 C CA . ILE A 1 98 ? 15.230 10.912 -22.476 1.00 96.81 98 ILE A CA 1
ATOM 676 C C . ILE A 1 98 ? 13.722 10.776 -22.260 1.00 96.81 98 ILE A C 1
ATOM 678 O O . ILE A 1 98 ? 12.984 11.412 -23.011 1.00 96.81 98 ILE A O 1
ATOM 682 N N . PRO A 1 99 ? 13.275 9.972 -21.279 1.00 97.56 99 PRO A N 1
ATOM 683 C CA . PRO A 1 99 ? 11.871 9.883 -20.913 1.00 97.56 99 PRO A CA 1
ATOM 684 C C . PRO A 1 99 ? 11.223 11.255 -20.703 1.00 97.56 99 PRO A C 1
ATOM 686 O O . PRO A 1 99 ? 11.779 12.120 -20.015 1.00 97.56 99 PRO A O 1
ATOM 689 N N . VAL A 1 100 ? 10.034 11.440 -21.270 1.00 96.19 100 VAL A N 1
ATOM 690 C CA . VAL A 1 100 ? 9.204 12.637 -21.096 1.00 96.19 100 VAL A CA 1
ATOM 691 C C . VAL A 1 100 ? 7.780 12.278 -20.671 1.00 96.19 100 VAL A C 1
ATOM 693 O O . VAL A 1 100 ? 7.332 11.142 -20.782 1.00 96.19 100 VAL A O 1
ATOM 696 N N . ALA A 1 101 ? 7.064 13.275 -20.155 1.00 95.75 101 ALA A N 1
ATOM 697 C CA . ALA A 1 101 ? 5.672 13.159 -19.734 1.00 95.75 101 ALA A CA 1
ATOM 698 C C . ALA A 1 101 ? 4.774 12.553 -20.833 1.00 95.75 101 ALA A C 1
ATOM 700 O O . ALA A 1 101 ? 4.797 13.013 -21.976 1.00 95.75 101 ALA A O 1
ATOM 701 N N . GLY A 1 102 ? 3.952 11.564 -20.468 1.00 94.12 102 GLY A N 1
ATOM 702 C CA . GLY A 1 102 ? 3.024 10.888 -21.381 1.00 94.12 102 GLY A CA 1
ATOM 703 C C . GLY A 1 102 ? 3.621 9.681 -22.100 1.00 94.12 102 GLY A C 1
ATOM 704 O O . GLY A 1 102 ? 3.011 9.181 -23.045 1.00 94.12 102 GLY A O 1
ATOM 705 N N . GLU A 1 103 ? 4.796 9.218 -21.678 1.00 96.00 103 GLU A N 1
ATOM 706 C CA . GLU A 1 103 ? 5.435 8.007 -22.189 1.00 96.00 103 GLU A CA 1
ATOM 707 C C . GLU A 1 103 ? 5.270 6.831 -21.224 1.00 96.00 103 GLU A C 1
ATOM 709 O O . GLU A 1 103 ? 5.312 6.996 -20.003 1.00 96.00 103 GLU A O 1
ATOM 714 N N . ALA A 1 104 ? 5.137 5.624 -21.772 1.00 95.94 104 ALA A N 1
ATOM 715 C CA . ALA A 1 104 ? 5.259 4.395 -20.999 1.00 95.94 104 ALA A CA 1
ATOM 716 C C . ALA A 1 104 ? 6.354 3.474 -21.538 1.00 95.94 104 ALA A C 1
ATOM 718 O O . ALA A 1 104 ? 6.597 3.386 -22.740 1.00 95.94 104 ALA A O 1
ATOM 719 N N . PHE A 1 105 ? 6.982 2.743 -20.628 1.00 97.56 105 PHE A N 1
ATOM 720 C CA . PHE A 1 105 ? 7.986 1.728 -20.901 1.00 97.56 105 PHE A CA 1
ATOM 721 C C . PHE A 1 105 ? 7.383 0.367 -20.554 1.00 97.56 105 PHE A C 1
ATOM 723 O O . PHE A 1 105 ? 7.187 0.035 -19.386 1.00 97.56 105 PHE A O 1
ATOM 730 N N . ILE A 1 106 ? 7.038 -0.387 -21.593 1.00 97.56 106 ILE A N 1
ATOM 731 C CA . ILE A 1 106 ? 6.343 -1.667 -21.532 1.00 97.56 106 ILE A CA 1
ATOM 732 C C . ILE A 1 106 ? 7.374 -2.785 -21.466 1.00 97.56 106 ILE A C 1
ATOM 734 O O . ILE A 1 106 ? 8.176 -2.971 -22.383 1.00 97.56 106 ILE A O 1
ATOM 738 N N . LEU A 1 107 ? 7.345 -3.536 -20.376 1.00 97.94 107 LEU A N 1
ATOM 739 C CA . LEU A 1 107 ? 8.207 -4.684 -20.147 1.00 97.94 107 LEU A CA 1
ATOM 740 C C . LEU A 1 107 ? 7.499 -5.965 -20.597 1.00 97.94 107 LEU A C 1
ATOM 742 O O . LEU A 1 107 ? 6.332 -6.194 -20.267 1.00 97.94 107 LEU A O 1
ATOM 746 N N . LYS A 1 108 ? 8.218 -6.817 -21.330 1.00 97.75 108 LYS A N 1
ATOM 747 C CA . LYS A 1 108 ? 7.710 -8.124 -21.756 1.00 97.75 108 LYS A CA 1
ATOM 748 C C . LYS A 1 108 ? 7.530 -9.062 -20.561 1.00 97.75 108 LYS A C 1
ATOM 750 O O . LYS A 1 108 ? 8.465 -9.266 -19.787 1.00 97.75 108 LYS A O 1
ATOM 755 N N . GLY A 1 109 ? 6.354 -9.677 -20.439 1.00 97.75 109 GLY A N 1
ATOM 756 C CA . GLY A 1 109 ? 6.078 -10.653 -19.380 1.00 97.75 109 GLY A CA 1
ATOM 757 C C . GLY A 1 109 ? 7.001 -11.876 -19.451 1.00 97.75 109 GLY A C 1
ATOM 758 O O . GLY A 1 109 ? 7.318 -12.362 -20.542 1.00 97.75 109 GLY A O 1
ATOM 759 N N . GLY A 1 110 ? 7.436 -12.370 -18.290 1.00 97.75 110 GLY A N 1
ATOM 760 C CA . GLY A 1 110 ? 8.316 -13.535 -18.161 1.00 97.75 110 GLY A CA 1
ATOM 761 C C . GLY A 1 110 ? 9.795 -13.295 -18.466 1.00 97.75 110 GLY A C 1
ATOM 762 O O . GLY A 1 110 ? 10.597 -14.223 -18.320 1.00 97.75 110 GLY A O 1
ATOM 763 N N . ASP A 1 111 ? 10.185 -12.096 -18.907 1.00 98.50 111 ASP A N 1
ATOM 764 C CA . ASP A 1 111 ? 11.597 -11.722 -19.022 1.00 98.50 111 ASP A CA 1
ATOM 765 C C . ASP A 1 111 ? 12.181 -11.431 -17.629 1.00 98.50 111 ASP A C 1
ATOM 767 O O . ASP A 1 111 ? 11.484 -10.959 -16.730 1.00 98.50 111 ASP A O 1
ATOM 771 N N . THR A 1 112 ? 13.474 -11.713 -17.438 1.00 98.00 112 THR A N 1
ATOM 772 C CA . THR A 1 112 ? 14.179 -11.477 -16.168 1.00 98.00 112 THR A CA 1
ATOM 773 C C . THR A 1 112 ? 15.382 -10.572 -16.382 1.00 98.00 112 THR A C 1
ATOM 775 O O . THR A 1 112 ? 16.302 -10.930 -17.115 1.00 98.00 112 THR A O 1
ATOM 778 N N . TRP A 1 113 ? 15.405 -9.436 -15.690 1.00 98.25 113 TRP A N 1
ATOM 779 C CA . TRP A 1 113 ? 16.564 -8.550 -15.597 1.00 98.25 113 TRP A CA 1
ATOM 780 C C . TRP A 1 113 ? 17.268 -8.804 -14.268 1.00 98.25 113 TRP A C 1
ATOM 782 O O . TRP A 1 113 ? 16.639 -8.766 -13.210 1.00 98.25 113 TRP A O 1
ATOM 792 N N . THR A 1 114 ? 18.569 -9.085 -14.309 1.00 96.69 114 THR A N 1
ATOM 793 C CA . THR A 1 114 ? 19.342 -9.411 -13.106 1.00 96.69 114 THR A CA 1
ATOM 794 C C . THR A 1 114 ? 20.236 -8.261 -12.673 1.00 96.69 114 THR A C 1
ATOM 796 O O . THR A 1 114 ? 20.737 -7.488 -13.499 1.00 96.69 114 THR A O 1
ATOM 799 N N . ALA A 1 115 ? 20.493 -8.164 -11.367 1.00 91.00 115 ALA A N 1
ATOM 800 C CA . ALA A 1 115 ? 21.222 -7.017 -10.846 1.00 91.00 115 ALA A CA 1
ATOM 801 C C . ALA A 1 115 ? 22.695 -6.921 -11.252 1.00 91.00 115 ALA A C 1
ATOM 803 O O . ALA A 1 115 ? 23.266 -5.833 -11.298 1.00 91.00 115 ALA A O 1
ATOM 804 N N . THR A 1 116 ? 23.314 -8.055 -11.564 1.00 87.19 116 THR A N 1
ATOM 805 C CA . THR A 1 116 ? 24.733 -8.130 -11.922 1.00 87.19 116 THR A CA 1
ATOM 806 C C . THR A 1 116 ? 25.020 -7.727 -13.361 1.00 87.19 116 THR A C 1
ATOM 808 O O . THR A 1 116 ? 26.125 -7.274 -13.647 1.00 87.19 116 THR A O 1
ATOM 811 N N . THR A 1 117 ? 24.068 -7.931 -14.274 1.00 88.75 117 THR A N 1
ATOM 812 C CA . THR A 1 117 ? 24.299 -7.755 -15.717 1.00 88.75 117 THR A CA 1
ATOM 813 C C . THR A 1 117 ? 23.403 -6.713 -16.352 1.00 88.75 117 THR A C 1
ATOM 815 O O . THR A 1 117 ? 23.855 -6.014 -17.254 1.00 88.75 117 THR A O 1
ATOM 818 N N . ASP A 1 118 ? 22.155 -6.603 -15.903 1.00 93.06 118 ASP A N 1
ATOM 819 C CA . ASP A 1 118 ? 21.148 -5.807 -16.598 1.00 93.06 118 ASP A CA 1
ATOM 820 C C . ASP A 1 118 ? 20.797 -4.537 -15.806 1.00 93.06 118 ASP A C 1
ATOM 822 O O . ASP A 1 118 ? 20.705 -3.447 -16.377 1.00 93.06 118 ASP A O 1
ATOM 826 N N . MET A 1 119 ? 20.652 -4.649 -14.480 1.00 87.56 119 MET A N 1
ATOM 827 C CA . MET A 1 119 ? 20.182 -3.540 -13.649 1.00 87.56 119 MET A CA 1
ATOM 828 C C . MET A 1 119 ? 20.777 -3.491 -12.236 1.00 87.56 119 MET A C 1
ATOM 830 O O . MET A 1 119 ? 20.246 -4.080 -11.309 1.00 87.56 119 MET A O 1
ATOM 834 N N . ASN A 1 120 ? 21.796 -2.674 -11.977 1.00 89.50 120 ASN A N 1
ATOM 835 C CA . ASN A 1 120 ? 22.164 -2.364 -10.589 1.00 89.50 120 ASN A CA 1
ATOM 836 C C . ASN A 1 120 ? 21.207 -1.314 -9.981 1.00 89.50 120 ASN A C 1
ATOM 838 O O . ASN A 1 120 ? 21.616 -0.190 -9.677 1.00 89.50 120 ASN A O 1
ATOM 842 N N . GLY A 1 121 ? 19.923 -1.679 -9.878 1.00 90.12 121 GLY A N 1
ATOM 843 C CA . GLY A 1 121 ? 18.796 -0.795 -9.574 1.00 90.12 121 GLY A CA 1
ATOM 844 C C . GLY A 1 121 ? 18.360 0.067 -10.765 1.00 90.12 121 GLY A C 1
ATOM 845 O O . GLY A 1 121 ? 19.195 0.517 -11.551 1.00 90.12 121 GLY A O 1
ATOM 846 N N . LEU A 1 122 ? 17.059 0.334 -10.897 1.00 95.62 122 LEU A N 1
ATOM 847 C CA . LEU A 1 122 ? 16.526 1.301 -11.859 1.00 95.62 122 LEU A CA 1
ATOM 848 C C . LEU A 1 122 ? 16.735 2.723 -11.319 1.00 95.62 122 LEU A C 1
ATOM 850 O O . LEU A 1 122 ? 16.034 3.148 -10.401 1.00 95.62 122 LEU A O 1
ATOM 854 N N . GLN A 1 123 ? 17.702 3.456 -11.875 1.00 96.12 123 GLN A N 1
ATOM 855 C CA . GLN A 1 123 ? 17.983 4.844 -11.497 1.00 96.12 123 GLN A CA 1
ATOM 856 C C . GLN A 1 123 ? 17.090 5.790 -12.299 1.00 96.12 123 GLN A C 1
ATOM 858 O O . GLN A 1 123 ? 17.396 6.140 -13.440 1.00 96.12 123 GLN A O 1
ATOM 863 N N . TRP A 1 124 ? 15.965 6.185 -11.711 1.00 97.06 124 TRP A N 1
ATOM 864 C CA . TRP A 1 124 ? 14.960 6.978 -12.398 1.00 97.06 124 TRP A CA 1
ATOM 865 C C . TRP A 1 124 ? 15.186 8.474 -12.178 1.00 97.06 124 TRP A C 1
ATOM 867 O O . TRP A 1 124 ? 15.201 8.965 -11.051 1.00 97.06 124 TRP A O 1
ATOM 877 N N . ALA A 1 125 ? 15.375 9.215 -13.270 1.00 97.00 125 ALA A N 1
ATOM 878 C CA . ALA A 1 125 ? 15.781 10.621 -13.228 1.00 97.00 125 ALA A CA 1
ATOM 879 C C . ALA A 1 125 ? 14.769 11.582 -13.870 1.00 97.00 125 ALA A C 1
ATOM 881 O O . ALA A 1 125 ? 15.088 12.758 -14.060 1.00 97.00 125 ALA A O 1
ATOM 882 N N . TRP A 1 126 ? 13.566 11.103 -14.192 1.00 98.00 126 TRP A N 1
ATOM 883 C CA . TRP A 1 126 ? 12.579 11.842 -14.979 1.00 98.00 126 TRP A CA 1
ATOM 884 C C . TRP A 1 126 ? 11.253 11.973 -14.245 1.00 98.00 126 TRP A C 1
ATOM 886 O O . TRP A 1 126 ? 10.876 11.111 -13.455 1.00 98.00 126 TRP A O 1
ATOM 896 N N . SER A 1 127 ? 10.556 13.072 -14.511 1.00 97.44 127 SER A N 1
ATOM 897 C CA . SER A 1 127 ? 9.245 13.361 -13.942 1.00 97.44 127 SER A CA 1
ATOM 898 C C . SER A 1 127 ? 8.216 13.499 -15.052 1.00 97.44 127 SER A C 1
ATOM 900 O O . SER A 1 127 ? 8.495 14.112 -16.086 1.00 97.44 127 SER A O 1
ATOM 902 N N . GLY A 1 128 ? 7.022 12.971 -14.810 1.00 96.19 128 GLY A N 1
ATOM 903 C CA . GLY A 1 128 ? 5.853 13.264 -15.622 1.00 96.19 128 GLY A CA 1
ATOM 904 C C . GLY A 1 128 ? 5.198 14.585 -15.224 1.00 96.19 128 GLY A C 1
ATOM 905 O O . GLY A 1 128 ? 5.792 15.463 -14.592 1.00 96.19 128 GLY A O 1
ATOM 906 N N . THR A 1 129 ? 3.922 14.706 -15.564 1.00 94.31 129 THR A N 1
ATOM 907 C CA . THR A 1 129 ? 3.049 15.800 -15.131 1.00 94.31 129 THR A CA 1
ATOM 908 C C . THR A 1 129 ? 1.719 15.247 -14.632 1.00 94.31 129 THR A C 1
ATOM 910 O O . THR A 1 129 ? 1.389 14.091 -14.889 1.00 94.31 129 THR A O 1
ATOM 913 N N . SER A 1 130 ? 0.918 16.088 -13.977 1.00 90.25 130 SER A N 1
ATOM 914 C CA . SER A 1 130 ? -0.405 15.705 -13.467 1.00 90.25 130 SER A CA 1
ATOM 915 C C . SER A 1 130 ? -1.385 15.209 -14.530 1.00 90.25 130 SER A C 1
ATOM 917 O O . SER A 1 130 ? -2.317 14.482 -14.202 1.00 90.25 130 SER A O 1
ATOM 919 N N . THR A 1 131 ? -1.190 15.588 -15.795 1.00 90.12 131 THR A N 1
ATOM 920 C CA . THR A 1 131 ? -2.026 15.147 -16.920 1.00 90.12 131 THR A CA 1
ATOM 921 C C . THR A 1 131 ? -1.358 14.090 -17.790 1.00 90.12 131 THR A C 1
ATOM 923 O O . THR A 1 131 ? -2.052 13.457 -18.574 1.00 90.12 131 THR A O 1
ATOM 926 N N . HIS A 1 132 ? -0.044 13.895 -17.659 1.00 93.06 132 HIS A N 1
ATOM 927 C CA . HIS A 1 132 ? 0.754 12.979 -18.474 1.00 93.06 132 HIS A CA 1
ATOM 928 C C . HIS A 1 132 ? 1.899 12.405 -17.614 1.00 93.06 132 HIS A C 1
ATOM 930 O O . HIS A 1 132 ? 3.010 12.951 -17.626 1.00 93.06 132 HIS A O 1
ATOM 936 N N . PRO A 1 133 ? 1.652 11.368 -16.796 1.00 94.75 133 PRO A N 1
ATOM 937 C CA . PRO A 1 133 ? 2.686 10.715 -16.005 1.00 94.75 133 PRO A CA 1
ATOM 938 C C . PRO A 1 133 ? 3.681 9.988 -16.917 1.00 94.75 133 PRO A C 1
ATOM 940 O O . PRO A 1 133 ? 3.462 9.869 -18.124 1.00 94.75 133 PRO A O 1
ATOM 943 N N . ILE A 1 134 ? 4.776 9.501 -16.337 1.00 96.31 134 ILE A N 1
ATOM 944 C CA . ILE A 1 134 ? 5.627 8.501 -16.990 1.00 96.31 134 ILE A CA 1
ATOM 945 C C . ILE A 1 134 ? 5.375 7.155 -16.321 1.00 96.31 134 ILE A C 1
ATOM 947 O O . ILE A 1 134 ? 5.365 7.073 -15.093 1.00 96.31 134 ILE A O 1
ATOM 951 N N . ALA A 1 135 ? 5.161 6.104 -17.109 1.00 95.56 135 ALA A N 1
ATOM 952 C CA . ALA A 1 135 ? 4.859 4.778 -16.577 1.00 95.56 135 ALA A CA 1
ATOM 953 C C . ALA A 1 135 ? 5.929 3.746 -16.951 1.00 95.56 135 ALA A C 1
ATOM 955 O O . ALA A 1 135 ? 6.394 3.694 -18.084 1.00 95.56 135 ALA A O 1
ATOM 956 N N . VAL A 1 136 ? 6.272 2.868 -16.016 1.00 97.06 136 VAL A N 1
ATOM 957 C CA . VAL A 1 136 ? 6.924 1.584 -16.285 1.00 97.06 136 VAL A CA 1
ATOM 958 C C . VAL A 1 136 ? 5.899 0.511 -15.952 1.00 97.06 136 VAL A C 1
ATOM 960 O O . VAL A 1 136 ? 5.487 0.381 -14.802 1.00 97.06 136 VAL A O 1
ATOM 963 N N . SER A 1 137 ? 5.437 -0.206 -16.971 1.00 95.44 137 SER A N 1
ATOM 964 C CA . SER A 1 137 ? 4.318 -1.145 -16.851 1.00 95.44 137 SER A CA 1
ATOM 965 C C . SER A 1 137 ? 4.495 -2.299 -17.844 1.00 95.44 137 SER A C 1
ATOM 967 O O . SER A 1 137 ? 5.600 -2.587 -18.307 1.00 95.44 137 SER A O 1
ATOM 969 N N . THR A 1 138 ? 3.415 -3.009 -18.148 1.00 95.12 138 THR A N 1
ATOM 970 C CA . THR A 1 138 ? 3.417 -4.280 -18.872 1.00 95.12 138 THR A CA 1
ATOM 971 C C . THR A 1 138 ? 2.278 -4.344 -19.881 1.00 95.12 138 THR A C 1
ATOM 973 O O . THR A 1 138 ? 1.333 -3.558 -19.830 1.00 95.12 138 THR A O 1
ATOM 976 N N . ASP A 1 139 ? 2.364 -5.311 -20.791 1.00 94.25 139 ASP A N 1
ATOM 977 C CA . ASP A 1 139 ? 1.253 -5.727 -21.643 1.00 94.25 139 ASP A CA 1
ATOM 978 C C . ASP A 1 139 ? 0.931 -7.208 -21.365 1.00 94.25 139 ASP A C 1
ATOM 980 O O . ASP A 1 139 ? 1.750 -8.081 -21.674 1.00 94.25 139 ASP A O 1
ATOM 984 N N . PRO A 1 140 ? -0.254 -7.524 -20.802 1.00 92.19 140 PRO A N 1
ATOM 985 C CA . PRO A 1 140 ? -0.706 -8.891 -20.563 1.00 92.19 140 PRO A CA 1
ATOM 986 C C . PRO A 1 140 ? -0.765 -9.795 -21.803 1.00 92.19 140 PRO A C 1
ATOM 988 O O . PRO A 1 140 ? -0.832 -11.015 -21.673 1.00 92.19 140 PRO A O 1
ATOM 991 N N . THR A 1 141 ? -0.755 -9.227 -23.008 1.00 93.38 141 THR A N 1
ATOM 992 C CA . THR A 1 141 ? -0.759 -9.974 -24.273 1.00 93.38 141 THR A CA 1
ATOM 993 C C . THR A 1 141 ? 0.641 -10.217 -24.840 1.00 93.38 141 THR A C 1
ATOM 995 O O . THR A 1 141 ? 0.799 -11.059 -25.725 1.00 93.38 141 THR A O 1
ATOM 998 N N . TRP A 1 142 ? 1.670 -9.571 -24.278 1.00 95.19 142 TRP A N 1
ATOM 999 C CA . TRP A 1 142 ? 3.056 -9.662 -24.733 1.00 95.19 142 TRP A CA 1
ATOM 1000 C C . TRP A 1 142 ? 3.966 -10.282 -23.664 1.00 95.19 142 TRP A C 1
ATOM 1002 O O . TRP A 1 142 ? 4.546 -9.610 -22.807 1.00 95.19 142 TRP A O 1
ATOM 1012 N N . PHE A 1 143 ? 4.110 -11.606 -23.722 1.00 96.38 143 PHE A N 1
ATOM 1013 C CA . PHE A 1 143 ? 4.925 -12.388 -22.791 1.00 96.38 143 PHE A CA 1
ATOM 1014 C C . PHE A 1 143 ? 5.692 -13.509 -23.500 1.00 96.38 143 PHE A C 1
ATOM 1016 O O . PHE A 1 143 ? 5.446 -13.815 -24.669 1.00 96.38 143 PHE A O 1
ATOM 1023 N N . ASN A 1 144 ? 6.690 -14.077 -22.825 1.00 96.38 144 ASN A N 1
ATOM 1024 C CA . ASN A 1 144 ? 7.511 -15.164 -23.353 1.00 96.38 144 ASN A CA 1
ATOM 1025 C C . ASN A 1 144 ? 7.052 -16.548 -22.829 1.00 96.38 144 ASN A C 1
ATOM 1027 O O . ASN A 1 144 ? 6.125 -16.667 -22.031 1.00 96.38 144 ASN A O 1
ATOM 1031 N N . SER A 1 145 ? 7.710 -17.621 -23.276 1.00 96.00 145 SER A N 1
ATOM 1032 C CA . SER A 1 145 ? 7.331 -18.997 -22.931 1.00 96.00 145 SER A CA 1
ATOM 1033 C C . SER A 1 145 ? 7.575 -19.406 -21.471 1.00 96.00 145 SER A C 1
ATOM 1035 O O . SER A 1 145 ? 7.077 -20.456 -21.069 1.00 96.00 145 SER A O 1
ATOM 1037 N N . SER A 1 146 ? 8.329 -18.638 -20.675 1.00 96.12 146 SER A N 1
ATOM 1038 C CA . SER A 1 146 ? 8.556 -18.928 -19.250 1.00 96.12 146 SER A CA 1
ATOM 1039 C C . SER A 1 146 ? 7.263 -18.839 -18.433 1.00 96.12 146 SER A C 1
ATOM 1041 O O . SER A 1 146 ? 7.115 -19.563 -17.454 1.00 96.12 146 SER A O 1
ATOM 1043 N N . CYS A 1 147 ? 6.291 -18.042 -18.888 1.00 94.62 147 CYS A N 1
ATOM 1044 C CA . CYS A 1 147 ? 4.983 -17.922 -18.249 1.00 94.62 147 CYS A CA 1
ATOM 1045 C C . CYS A 1 147 ? 4.033 -19.105 -18.525 1.00 94.62 147 CYS A C 1
ATOM 1047 O O . CYS A 1 147 ? 2.949 -19.192 -17.947 1.00 94.62 147 CYS A O 1
ATOM 1049 N N . GLY A 1 148 ? 4.397 -20.027 -19.421 1.00 94.19 148 GLY A N 1
ATOM 1050 C CA . GLY A 1 148 ? 3.518 -21.118 -19.835 1.00 94.19 148 GLY A CA 1
ATOM 1051 C C . GLY A 1 148 ? 2.349 -20.638 -20.704 1.00 94.19 148 GLY A C 1
ATOM 1052 O O . GLY A 1 148 ? 2.556 -19.977 -21.719 1.00 94.19 148 GLY A O 1
ATOM 1053 N N . ALA A 1 149 ? 1.119 -21.029 -20.350 1.00 93.12 149 ALA A N 1
ATOM 1054 C CA . ALA A 1 149 ? -0.086 -20.773 -21.155 1.00 93.12 149 ALA A CA 1
ATOM 1055 C C . ALA A 1 149 ? -0.798 -19.446 -20.832 1.00 93.12 149 ALA A C 1
ATOM 1057 O O . ALA A 1 149 ? -1.763 -19.086 -21.505 1.00 93.12 149 ALA A O 1
ATOM 1058 N N . SER A 1 150 ? -0.353 -18.733 -19.802 1.00 93.56 150 SER A N 1
ATOM 1059 C CA . SER A 1 150 ? -0.939 -17.473 -19.348 1.00 93.56 150 SER A CA 1
ATOM 1060 C C . SER A 1 150 ? 0.158 -16.464 -19.069 1.00 93.56 150 SER A C 1
ATOM 1062 O O . SER A 1 150 ? 1.296 -16.843 -18.830 1.00 93.56 150 SER A O 1
ATOM 1064 N N . TRP A 1 151 ? -0.187 -15.184 -19.071 1.00 94.50 151 TRP A N 1
ATOM 1065 C CA . TRP A 1 151 ? 0.757 -14.125 -18.750 1.00 94.50 151 TRP A CA 1
ATOM 1066 C C . TRP A 1 151 ? 1.327 -14.253 -17.327 1.00 94.50 151 TRP A C 1
ATOM 1068 O O . TRP A 1 151 ? 0.616 -14.635 -16.395 1.00 94.50 151 TRP A O 1
ATOM 1078 N N . CYS A 1 152 ? 2.595 -13.876 -17.169 1.00 96.06 152 CYS A N 1
ATOM 1079 C CA . CYS A 1 152 ? 3.288 -13.705 -15.895 1.00 96.06 152 CYS A CA 1
ATOM 1080 C C . CYS A 1 152 ? 4.108 -12.405 -15.910 1.00 96.06 152 CYS A C 1
ATOM 1082 O O . CYS A 1 152 ? 4.422 -11.871 -16.980 1.00 96.06 152 CYS A O 1
ATOM 1084 N N . ARG A 1 153 ? 4.439 -11.881 -14.724 1.00 97.62 153 ARG A N 1
ATOM 1085 C CA . ARG A 1 153 ? 5.148 -10.603 -14.571 1.00 97.62 153 ARG A CA 1
ATOM 1086 C C . ARG A 1 153 ? 6.557 -10.652 -15.182 1.00 97.62 153 ARG A C 1
ATOM 1088 O O . ARG A 1 153 ? 7.175 -11.715 -15.216 1.00 97.62 153 ARG A O 1
ATOM 1095 N N . PRO A 1 154 ? 7.095 -9.519 -15.665 1.00 98.00 154 PRO A N 1
ATOM 1096 C CA . PRO A 1 154 ? 8.541 -9.358 -15.783 1.00 98.00 154 PRO A CA 1
ATOM 1097 C C . PRO A 1 154 ? 9.183 -9.393 -14.389 1.00 98.00 154 PRO A C 1
ATOM 1099 O O . PRO A 1 154 ? 8.595 -8.909 -13.420 1.00 98.00 154 PRO A O 1
ATOM 1102 N N . ILE A 1 155 ? 10.400 -9.927 -14.303 1.00 98.38 155 ILE A N 1
ATOM 1103 C CA . ILE A 1 155 ? 11.101 -10.148 -13.034 1.00 98.38 155 ILE A CA 1
ATOM 1104 C C . ILE A 1 155 ? 12.336 -9.253 -12.954 1.00 98.38 155 ILE A C 1
ATOM 1106 O O . ILE A 1 155 ? 13.239 -9.328 -13.791 1.00 98.38 155 ILE A O 1
ATOM 1110 N N . PHE A 1 156 ? 12.410 -8.441 -11.905 1.00 97.94 156 PHE A N 1
ATOM 1111 C CA . PHE A 1 156 ? 13.612 -7.736 -11.480 1.00 97.94 156 PHE A CA 1
ATOM 1112 C C . PHE A 1 156 ? 14.278 -8.541 -10.368 1.00 97.94 156 PHE A C 1
ATOM 1114 O O . PHE A 1 156 ? 13.884 -8.496 -9.202 1.00 97.94 156 PHE A O 1
ATOM 1121 N N . ASN A 1 157 ? 15.295 -9.313 -10.738 1.00 97.06 157 ASN A N 1
ATOM 1122 C CA . ASN A 1 157 ? 15.969 -10.216 -9.821 1.00 97.06 157 ASN A CA 1
ATOM 1123 C C . ASN A 1 157 ? 17.252 -9.578 -9.276 1.00 97.06 157 ASN A C 1
ATOM 1125 O O . ASN A 1 157 ? 18.260 -9.437 -9.975 1.00 97.06 157 ASN A O 1
ATOM 1129 N N . ALA A 1 158 ? 17.235 -9.237 -7.990 1.00 94.75 158 ALA A N 1
ATOM 1130 C CA . ALA A 1 158 ? 18.389 -8.683 -7.300 1.00 94.75 158 ALA A CA 1
ATOM 1131 C C . ALA A 1 158 ? 19.558 -9.679 -7.192 1.00 94.75 158 ALA A C 1
ATOM 1133 O O . ALA A 1 158 ? 20.689 -9.251 -6.962 1.00 94.75 158 ALA A O 1
ATOM 1134 N N . ASN A 1 159 ? 19.308 -10.989 -7.340 1.00 92.31 159 ASN A N 1
ATOM 1135 C CA . ASN A 1 159 ? 20.286 -12.082 -7.253 1.00 92.31 159 ASN A CA 1
ATOM 1136 C C . ASN A 1 159 ? 21.192 -11.980 -6.020 1.00 92.31 159 ASN A C 1
ATOM 1138 O O . ASN A 1 159 ? 22.345 -12.414 -6.035 1.00 92.31 159 ASN A O 1
ATOM 1142 N N . SER A 1 160 ? 20.691 -11.364 -4.944 1.00 87.62 160 SER A N 1
ATOM 1143 C CA . SER A 1 160 ? 21.467 -11.081 -3.743 1.00 87.62 160 SER A CA 1
ATOM 1144 C C . SER A 1 160 ? 22.743 -10.252 -3.991 1.00 87.62 160 SER A C 1
ATOM 1146 O O . SER A 1 160 ? 23.674 -10.275 -3.187 1.00 87.62 160 SER A O 1
ATOM 1148 N N . ALA A 1 161 ? 22.801 -9.525 -5.106 1.00 87.62 161 ALA A N 1
ATOM 1149 C CA . ALA A 1 161 ? 23.986 -8.829 -5.601 1.00 87.62 161 ALA A CA 1
ATOM 1150 C C . ALA A 1 161 ? 23.743 -7.345 -5.913 1.00 87.62 161 ALA A C 1
ATOM 1152 O O . ALA A 1 161 ? 24.707 -6.609 -6.116 1.00 87.62 161 ALA A O 1
ATOM 1153 N N . ALA A 1 162 ? 22.485 -6.896 -5.948 1.00 87.38 162 ALA A N 1
ATOM 1154 C CA . ALA A 1 162 ? 22.161 -5.482 -6.097 1.00 87.38 162 ALA A CA 1
ATOM 1155 C C . ALA A 1 162 ? 22.808 -4.643 -4.979 1.00 87.38 162 ALA A C 1
ATOM 1157 O O . ALA A 1 162 ? 22.693 -4.957 -3.792 1.00 87.38 162 ALA A O 1
ATOM 1158 N N . THR A 1 163 ? 23.488 -3.564 -5.371 1.00 89.62 163 THR A N 1
ATOM 1159 C CA . THR A 1 163 ? 24.101 -2.603 -4.438 1.00 89.62 163 THR A CA 1
ATOM 1160 C C . THR A 1 163 ? 23.307 -1.304 -4.330 1.00 89.62 163 THR A C 1
ATOM 1162 O O . THR A 1 163 ? 23.652 -0.454 -3.517 1.00 89.62 163 THR A O 1
ATOM 1165 N N . ASN A 1 164 ? 22.270 -1.143 -5.153 1.00 91.62 164 ASN A N 1
ATOM 1166 C CA . ASN A 1 164 ? 21.340 -0.018 -5.141 1.00 91.62 164 ASN A CA 1
ATOM 1167 C C . ASN A 1 164 ? 19.906 -0.522 -4.948 1.00 91.62 164 ASN A C 1
ATOM 1169 O O . ASN A 1 164 ? 19.618 -1.699 -5.166 1.00 91.62 164 ASN A O 1
ATOM 1173 N N . ASN A 1 165 ? 18.999 0.391 -4.597 1.00 93.69 165 ASN A N 1
ATOM 1174 C CA . ASN A 1 165 ? 17.565 0.100 -4.523 1.00 93.69 165 ASN A CA 1
ATOM 1175 C C . ASN A 1 165 ? 17.028 -0.384 -5.874 1.00 93.69 165 ASN A C 1
ATOM 1177 O O . ASN A 1 165 ? 17.488 0.080 -6.921 1.00 93.69 165 ASN A O 1
ATOM 1181 N N . MET A 1 166 ? 16.033 -1.273 -5.848 1.00 95.38 166 MET A N 1
ATOM 1182 C CA . MET A 1 166 ? 15.477 -1.861 -7.073 1.00 95.38 166 MET A CA 1
ATOM 1183 C C . MET A 1 166 ? 14.844 -0.799 -7.974 1.00 95.38 166 MET A C 1
ATOM 1185 O O . MET A 1 166 ? 15.097 -0.791 -9.177 1.00 95.38 166 MET A O 1
ATOM 1189 N N . PHE A 1 167 ? 14.130 0.149 -7.372 1.00 96.12 167 PHE A N 1
ATOM 1190 C CA . PHE A 1 167 ? 13.684 1.393 -7.982 1.00 96.12 167 PHE A CA 1
ATOM 1191 C C . PHE A 1 167 ? 14.208 2.552 -7.137 1.00 96.12 167 PHE A C 1
ATOM 1193 O O . PHE A 1 167 ? 13.861 2.689 -5.963 1.00 96.12 167 PHE A O 1
ATOM 1200 N N . ASN A 1 168 ? 15.052 3.391 -7.727 1.00 95.75 168 ASN A N 1
ATOM 1201 C CA . ASN A 1 168 ? 15.520 4.620 -7.106 1.00 95.75 168 ASN A CA 1
ATOM 1202 C C . ASN A 1 168 ? 14.915 5.811 -7.848 1.00 95.75 168 ASN A C 1
ATOM 1204 O O . ASN A 1 168 ? 15.435 6.233 -8.880 1.00 95.75 168 ASN A O 1
ATOM 1208 N N . VAL A 1 169 ? 13.798 6.317 -7.328 1.00 94.81 169 VAL A N 1
ATOM 1209 C CA . VAL A 1 169 ? 13.046 7.428 -7.927 1.00 94.81 169 VAL A CA 1
ATOM 1210 C C . VAL A 1 169 ? 13.598 8.774 -7.467 1.00 94.81 169 VAL A C 1
ATOM 1212 O O . VAL A 1 169 ? 13.559 9.753 -8.208 1.00 94.81 169 VAL A O 1
ATOM 1215 N N . GLY A 1 170 ? 14.143 8.842 -6.251 1.00 91.94 170 GLY A N 1
ATOM 1216 C CA . GLY A 1 170 ? 14.574 10.101 -5.649 1.00 91.94 170 GLY A CA 1
ATOM 1217 C C . GLY A 1 170 ? 13.455 11.150 -5.675 1.00 91.94 170 GLY A C 1
ATOM 1218 O O . GLY A 1 170 ? 12.295 10.837 -5.439 1.00 91.94 170 GLY A O 1
ATOM 1219 N N . LYS A 1 171 ? 13.801 12.395 -6.018 1.00 94.62 171 LYS A N 1
ATOM 1220 C CA . LYS A 1 171 ? 12.886 13.553 -6.005 1.00 94.62 171 LYS A CA 1
ATOM 1221 C C . LYS A 1 171 ? 11.955 13.674 -7.222 1.00 94.62 171 LYS A C 1
ATOM 1223 O O . LYS A 1 171 ? 11.418 14.754 -7.475 1.00 94.62 171 LYS A O 1
ATOM 1228 N N . GLN A 1 172 ? 11.859 12.640 -8.052 1.00 96.75 172 GLN A N 1
ATOM 1229 C CA . GLN A 1 172 ? 11.059 12.713 -9.274 1.00 96.75 172 GLN A CA 1
ATOM 1230 C C . GLN A 1 172 ? 9.566 12.604 -8.966 1.00 96.75 172 GLN A C 1
ATOM 1232 O O . GLN A 1 172 ? 9.185 12.110 -7.918 1.00 96.75 172 GLN A O 1
ATOM 1237 N N . SER A 1 173 ? 8.704 13.104 -9.844 1.00 95.62 173 SER A N 1
ATOM 1238 C CA . SER A 1 173 ? 7.261 13.183 -9.591 1.00 95.62 173 SER A CA 1
ATOM 1239 C C . SER A 1 173 ? 6.438 12.679 -10.768 1.00 95.62 173 SER A C 1
ATOM 1241 O O . SER A 1 173 ? 6.919 12.690 -11.900 1.00 95.62 173 SER A O 1
ATOM 1243 N N . TRP A 1 174 ? 5.187 12.289 -10.515 1.00 95.00 174 TRP A N 1
ATOM 1244 C CA . TRP A 1 174 ? 4.257 11.810 -11.550 1.00 95.00 174 TRP A CA 1
ATOM 1245 C C . TRP A 1 174 ? 4.780 10.585 -12.303 1.00 95.00 174 TRP A C 1
ATOM 1247 O O . TRP A 1 174 ? 4.719 10.520 -13.532 1.00 95.00 174 TRP A O 1
ATOM 1257 N N . ASN A 1 175 ? 5.322 9.628 -11.551 1.00 95.81 175 ASN A N 1
ATOM 1258 C CA . ASN A 1 175 ? 5.823 8.363 -12.076 1.00 95.81 175 ASN A CA 1
ATOM 1259 C C . ASN A 1 175 ? 4.955 7.207 -11.593 1.00 95.81 175 ASN A C 1
ATOM 1261 O O . ASN A 1 175 ? 4.443 7.242 -10.476 1.00 95.81 175 ASN A O 1
ATOM 1265 N N . ILE A 1 176 ? 4.809 6.176 -12.419 1.00 95.19 176 ILE A N 1
ATOM 1266 C CA . ILE A 1 176 ? 4.051 4.976 -12.071 1.00 95.19 176 ILE A CA 1
ATOM 1267 C C . ILE A 1 176 ? 4.906 3.746 -12.356 1.00 95.19 176 ILE A C 1
ATOM 1269 O O . ILE A 1 176 ? 5.398 3.583 -13.469 1.00 95.19 176 ILE A O 1
ATOM 1273 N N . PHE A 1 177 ? 5.067 2.882 -11.360 1.00 96.25 177 PHE A N 1
ATOM 1274 C CA . PHE A 1 177 ? 5.723 1.582 -11.480 1.00 96.25 177 PHE A CA 1
ATOM 1275 C C . PHE A 1 177 ? 4.688 0.505 -11.197 1.00 96.25 177 PHE A C 1
ATOM 1277 O O . PHE A 1 177 ? 4.123 0.473 -10.104 1.00 96.25 177 PHE A O 1
ATOM 1284 N N . ASP A 1 178 ? 4.420 -0.336 -12.189 1.00 96.00 178 ASP A N 1
ATOM 1285 C CA . ASP A 1 178 ? 3.240 -1.188 -12.193 1.00 96.00 178 ASP A CA 1
ATOM 1286 C C . ASP A 1 178 ? 3.535 -2.614 -12.663 1.00 96.00 178 ASP A C 1
ATOM 1288 O O . ASP A 1 178 ? 4.174 -2.827 -13.695 1.00 96.00 178 ASP A O 1
ATOM 1292 N N . ASN A 1 179 ? 2.987 -3.586 -11.930 1.00 96.12 179 ASN A N 1
ATOM 1293 C CA . ASN A 1 179 ? 2.866 -4.982 -12.349 1.00 96.12 179 ASN A CA 1
ATOM 1294 C C . ASN A 1 179 ? 4.215 -5.694 -12.608 1.00 96.12 179 ASN A C 1
ATOM 1296 O O . ASN A 1 179 ? 4.352 -6.481 -13.546 1.00 96.12 179 ASN A O 1
ATOM 1300 N N . ILE A 1 180 ? 5.211 -5.427 -11.756 1.00 97.69 180 ILE A N 1
ATOM 1301 C CA . ILE A 1 180 ? 6.567 -6.003 -11.815 1.00 97.69 180 ILE A CA 1
ATOM 1302 C C . ILE A 1 180 ? 6.799 -6.921 -10.610 1.00 97.69 180 ILE A C 1
ATOM 1304 O O . ILE A 1 180 ? 6.421 -6.600 -9.483 1.00 97.69 180 ILE A O 1
ATOM 1308 N N . GLU A 1 181 ? 7.426 -8.070 -10.845 1.00 98.19 181 GLU A N 1
ATOM 1309 C CA . GLU A 1 181 ? 7.896 -8.969 -9.791 1.00 98.19 181 GLU A CA 1
ATOM 1310 C C . GLU A 1 181 ? 9.332 -8.618 -9.402 1.00 98.19 181 GLU A C 1
ATOM 1312 O O . GLU A 1 181 ? 10.173 -8.333 -10.254 1.00 98.19 181 GLU A O 1
ATOM 1317 N N . VAL A 1 182 ? 9.620 -8.636 -8.106 1.00 97.69 182 VAL A N 1
ATOM 1318 C CA . VAL A 1 182 ? 10.922 -8.312 -7.536 1.00 97.69 182 VAL A CA 1
ATOM 1319 C C . VAL A 1 182 ? 11.326 -9.419 -6.574 1.00 97.69 182 VAL A C 1
ATOM 1321 O O . VAL A 1 182 ? 10.626 -9.705 -5.602 1.00 97.69 182 VAL A O 1
ATOM 1324 N N . THR A 1 183 ? 12.490 -10.018 -6.821 1.00 96.81 183 THR A N 1
ATOM 1325 C CA . THR A 1 183 ? 12.967 -11.163 -6.037 1.00 96.81 183 THR A CA 1
ATOM 1326 C C . THR A 1 183 ? 14.461 -11.095 -5.737 1.00 96.81 183 THR A C 1
ATOM 1328 O O . THR A 1 183 ? 15.200 -10.292 -6.315 1.00 96.81 183 THR A O 1
ATOM 1331 N N . GLY A 1 184 ? 14.921 -11.929 -4.802 1.00 94.31 184 GLY A N 1
ATOM 1332 C CA . GLY A 1 184 ? 16.337 -12.103 -4.485 1.00 94.31 184 GLY A CA 1
ATOM 1333 C C . GLY A 1 184 ? 16.980 -10.926 -3.749 1.00 94.31 184 GLY A C 1
ATOM 1334 O O . GLY A 1 184 ? 18.209 -10.810 -3.762 1.00 94.31 184 GLY A O 1
ATOM 1335 N N . MET A 1 185 ? 16.191 -10.026 -3.154 1.00 93.00 185 MET A N 1
ATOM 1336 C CA . MET A 1 185 ? 16.696 -8.836 -2.453 1.00 93.00 185 MET A CA 1
ATOM 1337 C C . MET A 1 185 ? 17.527 -9.185 -1.205 1.00 93.00 185 MET A C 1
ATOM 1339 O O . MET A 1 185 ? 17.405 -10.279 -0.650 1.00 93.00 185 MET A O 1
ATOM 1343 N N . ARG A 1 186 ? 18.362 -8.233 -0.757 1.00 89.44 186 ARG A N 1
ATOM 1344 C CA . ARG A 1 186 ? 19.101 -8.267 0.520 1.00 89.44 186 ARG A CA 1
ATOM 1345 C C . ARG A 1 186 ? 18.803 -7.040 1.375 1.00 89.44 186 ARG A C 1
ATOM 1347 O O . ARG A 1 186 ? 18.491 -5.980 0.846 1.00 89.44 186 ARG A O 1
ATOM 1354 N N . ASN A 1 187 ? 18.929 -7.175 2.692 1.00 81.44 187 ASN A N 1
ATOM 1355 C CA . ASN A 1 187 ? 18.593 -6.172 3.718 1.00 81.44 187 ASN A CA 1
ATOM 1356 C C . ASN A 1 187 ? 19.473 -4.900 3.728 1.00 81.44 187 ASN A C 1
ATOM 1358 O O . ASN A 1 187 ? 19.574 -4.230 4.750 1.00 81.44 187 ASN A O 1
ATOM 1362 N N . ASN A 1 188 ? 20.136 -4.569 2.623 1.00 83.31 188 ASN A N 1
ATOM 1363 C CA . ASN A 1 188 ? 20.924 -3.351 2.437 1.00 83.31 188 ASN A CA 1
ATOM 1364 C C . ASN A 1 188 ? 20.390 -2.472 1.292 1.00 83.31 188 ASN A C 1
ATOM 1366 O O . ASN A 1 188 ? 21.004 -1.452 0.980 1.00 83.31 188 ASN A O 1
ATOM 1370 N N . ILE A 1 189 ? 19.287 -2.873 0.652 1.00 89.00 189 ILE A N 1
ATOM 1371 C CA . ILE A 1 189 ? 18.644 -2.144 -0.444 1.00 89.00 189 ILE A CA 1
ATOM 1372 C C . ILE A 1 189 ? 17.131 -2.100 -0.235 1.00 89.00 189 ILE A C 1
ATOM 1374 O O . ILE A 1 189 ? 16.525 -3.071 0.210 1.00 89.00 189 ILE A O 1
ATOM 1378 N N . ASN A 1 190 ? 16.511 -0.987 -0.607 1.00 92.44 190 ASN A N 1
ATOM 1379 C CA . ASN A 1 190 ? 15.060 -0.859 -0.636 1.00 92.44 190 ASN A CA 1
ATOM 1380 C C . ASN A 1 190 ? 14.490 -1.388 -1.959 1.00 92.44 190 ASN A C 1
ATOM 1382 O O . ASN A 1 190 ? 15.195 -1.473 -2.971 1.00 92.44 190 ASN A O 1
ATOM 1386 N N . GLY A 1 191 ? 13.196 -1.708 -1.959 1.00 93.12 191 GLY A N 1
ATOM 1387 C CA . GLY A 1 191 ? 12.459 -2.034 -3.182 1.00 93.12 191 GLY A CA 1
ATOM 1388 C C . GLY A 1 191 ? 12.226 -0.767 -4.010 1.00 93.12 191 GLY A C 1
ATOM 1389 O O . GLY A 1 191 ? 13.034 -0.442 -4.873 1.00 93.12 191 GLY A O 1
ATOM 1390 N N . CYS A 1 192 ? 11.156 -0.027 -3.718 1.00 94.75 192 CYS A N 1
ATOM 1391 C CA . CYS A 1 192 ? 10.849 1.318 -4.211 1.00 94.75 192 CYS A CA 1
ATOM 1392 C C . CYS A 1 192 ? 11.362 2.374 -3.209 1.00 94.75 192 CYS A C 1
ATOM 1394 O O . CYS A 1 192 ? 10.788 2.526 -2.129 1.00 94.75 192 CYS A O 1
ATOM 1396 N N . GLN A 1 193 ? 12.411 3.133 -3.553 1.00 94.62 193 GLN A N 1
ATOM 1397 C CA . GLN A 1 193 ? 12.797 4.341 -2.811 1.00 94.62 193 GLN A CA 1
ATOM 1398 C C . GLN A 1 193 ? 12.296 5.597 -3.532 1.00 94.62 193 GLN A C 1
ATOM 1400 O O . GLN A 1 193 ? 12.690 5.882 -4.664 1.00 94.62 193 GLN A O 1
ATOM 1405 N N . MET A 1 194 ? 11.485 6.376 -2.823 1.00 93.50 194 MET A N 1
ATOM 1406 C CA . MET A 1 194 ? 10.734 7.533 -3.323 1.00 93.50 194 MET A CA 1
ATOM 1407 C C . MET A 1 194 ? 11.166 8.838 -2.630 1.00 93.50 194 MET A C 1
ATOM 1409 O O . MET A 1 194 ? 10.362 9.705 -2.307 1.00 93.50 194 MET A O 1
ATOM 1413 N N . ALA A 1 195 ? 12.469 8.958 -2.351 1.00 90.38 195 ALA A N 1
ATOM 1414 C CA . ALA A 1 195 ? 13.027 9.994 -1.484 1.00 90.38 195 ALA A CA 1
ATOM 1415 C C . ALA A 1 195 ? 12.691 11.419 -1.959 1.00 90.38 195 ALA A C 1
ATOM 1417 O O . ALA A 1 195 ? 13.340 11.957 -2.860 1.00 90.38 195 ALA A O 1
ATOM 1418 N N . SER A 1 196 ? 11.721 12.046 -1.288 1.00 88.81 196 SER A N 1
ATOM 1419 C CA . SER A 1 196 ? 11.195 13.377 -1.620 1.00 88.81 196 SER A CA 1
ATOM 1420 C C . SER A 1 196 ? 10.504 13.462 -2.989 1.00 88.81 196 SER A C 1
ATOM 1422 O O . SER A 1 196 ? 10.470 14.548 -3.578 1.00 88.81 196 SER A O 1
ATOM 1424 N N . SER A 1 197 ? 9.981 12.353 -3.524 1.00 92.44 197 SER A N 1
ATOM 1425 C CA . SER A 1 197 ? 9.075 12.402 -4.675 1.00 92.44 197 SER A CA 1
ATOM 1426 C C . SER A 1 197 ? 7.742 13.044 -4.311 1.00 92.44 197 SER A C 1
ATOM 1428 O O . SER A 1 197 ? 7.426 13.269 -3.144 1.00 92.44 197 SER A O 1
ATOM 1430 N N . THR A 1 198 ? 6.962 13.391 -5.329 1.00 93.88 198 THR A N 1
ATOM 1431 C CA . THR A 1 198 ? 5.543 13.689 -5.135 1.00 93.88 198 THR A CA 1
ATOM 1432 C C . THR A 1 198 ? 4.736 13.038 -6.235 1.00 93.88 198 THR A C 1
ATOM 1434 O O . THR A 1 198 ? 5.171 13.003 -7.388 1.00 93.88 198 THR A O 1
ATOM 1437 N N . ASN A 1 199 ? 3.533 12.580 -5.917 1.00 93.31 199 ASN A N 1
ATOM 1438 C CA . ASN A 1 199 ? 2.660 11.945 -6.895 1.00 93.31 199 ASN A CA 1
ATOM 1439 C C . ASN A 1 199 ? 3.358 10.791 -7.649 1.00 93.31 199 ASN A C 1
ATOM 1441 O O . ASN A 1 199 ? 3.273 10.702 -8.869 1.00 93.31 199 ASN A O 1
ATOM 1445 N N . THR A 1 200 ? 4.113 9.939 -6.963 1.00 94.69 200 THR A N 1
ATOM 1446 C CA . THR A 1 200 ? 4.636 8.684 -7.517 1.00 94.69 200 THR A CA 1
ATOM 1447 C C . THR A 1 200 ? 3.800 7.516 -7.020 1.00 94.69 200 THR A C 1
ATOM 1449 O O . THR A 1 200 ? 3.451 7.461 -5.846 1.00 94.69 200 THR A O 1
ATOM 1452 N N . ARG A 1 201 ? 3.486 6.570 -7.906 1.00 94.62 201 ARG A N 1
ATOM 1453 C CA . ARG A 1 201 ? 2.696 5.380 -7.591 1.00 94.62 201 ARG A CA 1
ATOM 1454 C C . ARG A 1 201 ? 3.523 4.113 -7.796 1.00 94.62 201 ARG A C 1
ATOM 1456 O O . ARG A 1 201 ? 3.988 3.875 -8.908 1.00 94.62 201 ARG A O 1
ATOM 1463 N N . CYS A 1 202 ? 3.684 3.289 -6.762 1.00 95.88 202 CYS A N 1
ATOM 1464 C CA . CYS A 1 202 ? 4.194 1.918 -6.899 1.00 95.88 202 CYS A CA 1
ATOM 1465 C C . CYS A 1 202 ? 3.010 0.957 -6.660 1.00 95.88 202 CYS A C 1
ATOM 1467 O O . CYS A 1 202 ? 2.485 0.899 -5.543 1.00 95.88 202 CYS A O 1
ATOM 1469 N N . THR A 1 203 ? 2.560 0.255 -7.708 1.00 95.62 203 THR A N 1
ATOM 1470 C CA . THR A 1 203 ? 1.327 -0.552 -7.683 1.00 95.62 203 THR A CA 1
ATOM 1471 C C . THR A 1 203 ? 1.461 -1.930 -8.326 1.00 95.62 203 THR A C 1
ATOM 1473 O O . THR A 1 203 ? 2.302 -2.154 -9.194 1.00 95.62 203 THR A O 1
ATOM 1476 N N . GLN A 1 204 ? 0.649 -2.890 -7.874 1.00 95.94 204 GLN A N 1
ATOM 1477 C CA . GLN A 1 204 ? 0.637 -4.281 -8.354 1.00 95.94 204 GLN A CA 1
ATOM 1478 C C . GLN A 1 204 ? 2.014 -4.973 -8.369 1.00 95.94 204 GLN A C 1
ATOM 1480 O O . GLN A 1 204 ? 2.220 -5.944 -9.114 1.00 95.94 204 GLN A O 1
ATOM 1485 N N . LEU A 1 205 ? 2.955 -4.494 -7.552 1.00 98.00 205 LEU A N 1
ATOM 1486 C CA . LEU A 1 205 ? 4.281 -5.079 -7.426 1.00 98.00 205 LEU A CA 1
ATOM 1487 C C . LEU A 1 205 ? 4.213 -6.337 -6.561 1.00 98.00 205 LEU A C 1
ATOM 1489 O O . LEU A 1 205 ? 3.435 -6.403 -5.606 1.00 98.00 205 LEU A O 1
ATOM 1493 N N . TYR A 1 206 ? 5.045 -7.325 -6.885 1.00 98.25 206 TYR A N 1
ATOM 1494 C CA . TYR A 1 206 ? 5.177 -8.548 -6.097 1.00 98.25 206 TYR A CA 1
ATOM 1495 C C . TYR A 1 206 ? 6.601 -8.686 -5.557 1.00 98.25 206 TYR A C 1
ATOM 1497 O O . TYR A 1 206 ? 7.522 -8.934 -6.327 1.00 98.25 206 TYR A O 1
ATOM 1505 N N . PHE A 1 207 ? 6.780 -8.523 -4.245 1.00 97.75 207 PHE A N 1
ATOM 1506 C CA . PHE A 1 207 ? 8.064 -8.680 -3.560 1.00 97.75 207 PHE A CA 1
ATOM 1507 C C . PHE A 1 207 ? 8.103 -9.999 -2.781 1.00 97.75 207 PHE A C 1
ATOM 1509 O O . PHE A 1 207 ? 7.252 -10.229 -1.917 1.00 97.75 207 PHE A O 1
ATOM 1516 N N . HIS A 1 208 ? 9.097 -10.847 -3.058 1.00 96.81 208 HIS A N 1
ATOM 1517 C CA . HIS A 1 208 ? 9.272 -12.152 -2.399 1.00 96.81 208 HIS A CA 1
ATOM 1518 C C . HIS A 1 208 ? 10.717 -12.676 -2.511 1.00 96.81 208 HIS A C 1
ATOM 1520 O O . HIS A 1 208 ? 11.592 -11.995 -3.053 1.00 96.81 208 HIS A O 1
ATOM 1526 N N . GLY A 1 209 ? 11.003 -13.859 -1.956 1.00 94.81 209 GLY A N 1
ATOM 1527 C CA . GLY A 1 209 ? 12.272 -14.564 -2.177 1.00 94.81 209 GLY A CA 1
ATOM 1528 C C . GLY A 1 209 ? 13.536 -13.811 -1.741 1.00 94.81 209 GLY A C 1
ATOM 1529 O O . GLY A 1 209 ? 14.603 -13.982 -2.336 1.00 94.81 209 GLY A O 1
ATOM 1530 N N . TRP A 1 210 ? 13.446 -12.931 -0.740 1.00 92.75 210 TRP A N 1
ATOM 1531 C CA . TRP A 1 210 ? 14.604 -12.191 -0.234 1.00 92.75 210 TRP A CA 1
ATOM 1532 C C . TRP A 1 210 ? 15.454 -13.017 0.738 1.00 92.75 210 TRP A C 1
ATOM 1534 O O . TRP A 1 210 ? 15.021 -14.010 1.326 1.00 92.75 210 TRP A O 1
ATOM 1544 N N . SER A 1 211 ? 16.689 -12.565 0.932 1.00 89.31 211 SER A N 1
ATOM 1545 C CA . SER A 1 211 ? 17.613 -13.087 1.936 1.00 89.31 211 SER A CA 1
ATOM 1546 C C . SER A 1 211 ? 18.154 -11.950 2.801 1.00 89.31 211 SER A C 1
ATOM 1548 O O . SER A 1 211 ? 17.999 -10.772 2.485 1.00 89.31 211 SER A O 1
ATOM 1550 N N . HIS A 1 212 ? 18.800 -12.293 3.906 1.00 80.62 212 HIS A N 1
ATOM 1551 C CA . HIS A 1 212 ? 19.402 -11.335 4.827 1.00 80.62 212 HIS A CA 1
ATOM 1552 C C . HIS A 1 212 ? 20.890 -11.642 4.993 1.00 80.62 212 HIS A C 1
ATOM 1554 O O . HIS A 1 212 ? 21.310 -12.800 5.006 1.00 80.62 212 HIS A O 1
ATOM 1560 N N . THR A 1 213 ? 21.691 -10.594 5.154 1.00 73.81 213 THR A N 1
ATOM 1561 C CA . THR A 1 213 ? 23.075 -10.698 5.614 1.00 73.81 213 THR A CA 1
ATOM 1562 C C . THR A 1 213 ? 23.304 -9.632 6.680 1.00 73.81 213 THR A C 1
ATOM 1564 O O . THR A 1 213 ? 23.257 -8.442 6.381 1.00 73.81 213 THR A O 1
ATOM 1567 N N . GLY A 1 214 ? 23.553 -10.048 7.922 1.00 71.12 214 GLY A N 1
ATOM 1568 C CA . GLY A 1 214 ? 23.773 -9.134 9.047 1.00 71.12 214 GLY A CA 1
ATOM 1569 C C . GLY A 1 214 ? 22.495 -8.527 9.640 1.00 71.12 214 GLY A C 1
ATOM 1570 O O . GLY A 1 214 ? 21.387 -8.970 9.341 1.00 71.12 214 GLY A O 1
ATOM 1571 N N . ASN A 1 215 ? 22.698 -7.510 10.477 1.00 64.75 215 ASN A N 1
ATOM 1572 C CA . ASN A 1 215 ? 21.710 -6.933 11.388 1.00 64.75 215 ASN A CA 1
ATOM 1573 C C . ASN A 1 215 ? 21.248 -5.569 10.851 1.00 64.75 215 ASN A C 1
ATOM 1575 O O . ASN A 1 215 ? 22.094 -4.696 10.645 1.00 64.75 215 ASN A O 1
ATOM 1579 N N . SER A 1 216 ? 19.954 -5.385 10.575 1.00 65.81 216 SER A N 1
ATOM 1580 C CA . SER A 1 216 ? 19.388 -4.078 10.189 1.00 65.81 216 SER A CA 1
ATOM 1581 C C . SER A 1 216 ? 17.862 -4.123 10.132 1.00 65.81 216 SER A C 1
ATOM 1583 O O . SER A 1 216 ? 17.292 -4.707 9.220 1.00 65.81 216 SER A O 1
ATOM 1585 N N . ASP A 1 217 ? 17.196 -3.416 11.031 1.00 66.06 217 ASP A N 1
ATOM 1586 C CA . ASP A 1 217 ? 15.757 -3.128 11.007 1.00 66.06 217 ASP A CA 1
ATOM 1587 C C . ASP A 1 217 ? 15.381 -1.945 10.085 1.00 66.06 217 ASP A C 1
ATOM 1589 O O . ASP A 1 217 ? 14.211 -1.573 9.987 1.00 66.06 217 ASP A O 1
ATOM 1593 N N . ASN A 1 218 ? 16.354 -1.364 9.371 1.00 77.06 218 ASN A N 1
ATOM 1594 C CA . ASN A 1 218 ? 16.220 -0.070 8.691 1.00 77.06 218 ASN A CA 1
ATOM 1595 C C . ASN A 1 218 ? 16.014 -0.159 7.173 1.00 77.06 218 ASN A C 1
ATOM 1597 O O . ASN A 1 218 ? 16.471 0.709 6.424 1.00 77.06 218 ASN A O 1
ATOM 1601 N N . VAL A 1 219 ? 15.370 -1.224 6.698 1.00 85.94 219 VAL A N 1
ATOM 1602 C CA . VAL A 1 219 ? 15.098 -1.419 5.268 1.00 85.94 219 VAL A CA 1
ATOM 1603 C C . VAL A 1 219 ? 13.641 -1.791 5.042 1.00 85.94 219 VAL A C 1
ATOM 1605 O O . VAL A 1 219 ? 13.034 -2.528 5.824 1.00 85.94 219 VAL A O 1
ATOM 1608 N N . GLY A 1 220 ? 13.077 -1.256 3.959 1.00 92.06 220 GLY A N 1
ATOM 1609 C CA . GLY A 1 220 ? 11.723 -1.561 3.525 1.00 92.06 220 GLY A CA 1
ATOM 1610 C C . GLY A 1 220 ? 11.639 -1.875 2.037 1.00 92.06 220 GLY A C 1
ATOM 1611 O O . GLY A 1 220 ? 12.461 -1.429 1.234 1.00 92.06 220 GLY A O 1
ATOM 1612 N N . PHE A 1 221 ? 10.610 -2.619 1.643 1.00 94.88 221 PHE A N 1
ATOM 1613 C CA . PHE A 1 221 ? 10.269 -2.746 0.224 1.00 94.88 221 PHE A CA 1
ATOM 1614 C C . PHE A 1 221 ? 9.788 -1.421 -0.348 1.00 94.88 221 PHE A C 1
ATOM 1616 O O . PHE A 1 221 ? 10.052 -1.133 -1.506 1.00 94.88 221 PHE A O 1
ATOM 1623 N N . PHE A 1 222 ? 9.180 -0.576 0.477 1.00 95.81 222 PHE A N 1
ATOM 1624 C CA . PHE A 1 222 ? 8.932 0.822 0.170 1.00 95.81 222 PHE A CA 1
ATOM 1625 C C . PHE A 1 222 ? 9.617 1.704 1.204 1.00 95.81 222 PHE A C 1
ATOM 1627 O O . PHE A 1 222 ? 9.558 1.421 2.402 1.00 95.81 222 PHE A O 1
ATOM 1634 N N . ALA A 1 223 ? 10.268 2.775 0.760 1.00 93.50 223 ALA A N 1
ATOM 1635 C CA . ALA A 1 223 ? 10.979 3.668 1.663 1.00 93.50 223 ALA A CA 1
ATOM 1636 C C . ALA A 1 223 ? 10.927 5.129 1.218 1.00 93.50 223 ALA A C 1
ATOM 1638 O O . ALA A 1 223 ? 11.047 5.441 0.029 1.00 93.50 223 ALA A O 1
ATOM 1639 N N . GLN A 1 224 ? 10.861 6.015 2.216 1.00 89.12 224 GLN A N 1
ATOM 1640 C CA . GLN A 1 224 ? 11.053 7.461 2.065 1.00 89.12 224 GLN A CA 1
ATOM 1641 C C . GLN A 1 224 ? 10.086 8.117 1.069 1.00 89.12 224 GLN A C 1
ATOM 1643 O O . GLN A 1 224 ? 10.521 8.966 0.303 1.00 89.12 224 GLN A O 1
ATOM 1648 N N . CYS A 1 225 ? 8.807 7.732 1.053 1.00 90.19 225 CYS A N 1
ATOM 1649 C CA . CYS A 1 225 ? 7.832 8.320 0.135 1.00 90.19 225 CYS A CA 1
ATOM 1650 C C . CYS A 1 225 ? 7.488 9.774 0.510 1.00 90.19 225 CYS A C 1
ATOM 1652 O O . CYS A 1 225 ? 7.487 10.152 1.687 1.00 90.19 225 CYS A O 1
ATOM 1654 N N . GLY A 1 226 ? 7.224 10.610 -0.488 1.00 91.62 226 GLY A N 1
ATOM 1655 C CA . GLY A 1 226 ? 6.852 12.005 -0.298 1.00 91.62 226 GLY A CA 1
ATOM 1656 C C . GLY A 1 226 ? 5.360 12.269 -0.494 1.00 91.62 226 GLY A C 1
ATOM 1657 O O . GLY A 1 226 ? 4.526 11.365 -0.453 1.00 91.62 226 GLY A O 1
ATOM 1658 N N . THR A 1 227 ? 5.010 13.550 -0.611 1.00 91.62 227 THR A N 1
ATOM 1659 C CA . THR A 1 227 ? 3.613 13.996 -0.550 1.00 91.62 227 THR A CA 1
ATOM 1660 C C . THR A 1 227 ? 2.802 13.494 -1.737 1.00 91.62 227 THR A C 1
ATOM 1662 O O . THR A 1 227 ? 3.211 13.659 -2.888 1.00 91.62 227 THR A O 1
ATOM 1665 N N . ALA A 1 228 ? 1.615 12.953 -1.449 1.00 90.62 228 ALA A N 1
ATOM 1666 C CA . ALA A 1 228 ? 0.692 12.407 -2.447 1.00 90.62 228 ALA A CA 1
ATOM 1667 C C . ALA A 1 228 ? 1.266 11.237 -3.269 1.00 90.62 228 ALA A C 1
ATOM 1669 O O . ALA A 1 228 ? 0.714 10.895 -4.314 1.00 90.62 228 ALA A O 1
ATOM 1670 N N . ASP A 1 229 ? 2.364 10.628 -2.815 1.00 94.06 229 ASP A N 1
ATOM 1671 C CA . ASP A 1 229 ? 2.779 9.326 -3.323 1.00 94.06 229 ASP A CA 1
ATOM 1672 C C . ASP A 1 229 ? 1.763 8.255 -2.905 1.00 94.06 229 ASP A C 1
ATOM 1674 O O . ASP A 1 229 ? 1.052 8.395 -1.905 1.00 94.06 229 ASP A O 1
ATOM 1678 N N . MET A 1 230 ? 1.695 7.173 -3.672 1.00 94.56 230 MET A N 1
ATOM 1679 C CA . MET A 1 230 ? 0.742 6.096 -3.458 1.00 94.56 230 MET A CA 1
ATOM 1680 C C . MET A 1 230 ? 1.440 4.737 -3.551 1.00 94.56 230 MET A C 1
ATOM 1682 O O . MET A 1 230 ? 2.118 4.414 -4.527 1.00 94.56 230 MET A O 1
ATOM 1686 N N . ILE A 1 231 ? 1.287 3.938 -2.502 1.00 96.31 231 ILE A N 1
ATOM 1687 C CA . ILE A 1 231 ? 1.759 2.557 -2.426 1.00 96.31 231 ILE A CA 1
ATOM 1688 C C . ILE A 1 231 ? 0.513 1.698 -2.320 1.00 96.31 231 ILE A C 1
ATOM 1690 O O . ILE A 1 231 ? -0.118 1.662 -1.259 1.00 96.31 231 ILE A O 1
ATOM 1694 N N . ASP A 1 232 ? 0.140 1.035 -3.414 1.00 96.19 232 ASP A N 1
ATOM 1695 C CA . ASP A 1 232 ? -1.130 0.320 -3.446 1.00 96.19 232 ASP A CA 1
ATOM 1696 C C . ASP A 1 232 ? -1.169 -0.983 -4.222 1.00 96.19 232 ASP A C 1
ATOM 1698 O O . ASP A 1 232 ? -0.397 -1.208 -5.141 1.00 96.19 232 ASP A O 1
ATOM 1702 N N . HIS A 1 233 ? -2.106 -1.852 -3.852 1.00 96.50 233 HIS A N 1
ATOM 1703 C CA . HIS A 1 233 ? -2.337 -3.131 -4.522 1.00 96.50 233 HIS A CA 1
ATOM 1704 C C . HIS A 1 233 ? -1.092 -4.027 -4.643 1.00 96.50 233 HIS A C 1
ATOM 1706 O O . HIS A 1 233 ? -1.020 -4.891 -5.521 1.00 96.50 233 HIS A O 1
ATOM 1712 N N . ASN A 1 234 ? -0.098 -3.836 -3.775 1.00 98.38 234 ASN A N 1
ATOM 1713 C CA . ASN A 1 234 ? 1.131 -4.615 -3.795 1.00 98.38 234 ASN A CA 1
ATOM 1714 C C . ASN A 1 234 ? 0.978 -5.894 -2.972 1.00 98.38 234 ASN A C 1
ATOM 1716 O O . ASN A 1 234 ? 0.218 -5.954 -2.003 1.00 98.38 234 ASN A O 1
ATOM 1720 N N . VAL A 1 235 ? 1.755 -6.907 -3.341 1.00 98.44 235 VAL A N 1
ATOM 1721 C CA . VAL A 1 235 ? 1.939 -8.131 -2.563 1.00 98.44 235 VAL A CA 1
ATOM 1722 C C . VAL A 1 235 ? 3.371 -8.154 -2.058 1.00 98.44 235 VAL A C 1
ATOM 1724 O O . VAL A 1 235 ? 4.318 -8.133 -2.841 1.00 98.44 235 VAL A O 1
ATOM 1727 N N . ILE A 1 236 ? 3.522 -8.255 -0.746 1.00 97.94 236 ILE A N 1
ATOM 1728 C CA . ILE A 1 236 ? 4.787 -8.546 -0.086 1.00 97.94 236 ILE A CA 1
ATOM 1729 C C . ILE A 1 236 ? 4.596 -9.836 0.689 1.00 97.94 236 ILE A C 1
ATOM 1731 O O . ILE A 1 236 ? 3.845 -9.867 1.663 1.00 97.94 236 ILE A O 1
ATOM 1735 N N . ASP A 1 237 ? 5.249 -10.903 0.247 1.00 96.75 237 ASP A N 1
ATOM 1736 C CA . ASP A 1 237 ? 5.049 -12.239 0.797 1.00 96.75 237 ASP A CA 1
ATOM 1737 C C . ASP A 1 237 ? 6.397 -12.910 1.044 1.00 96.75 237 ASP A C 1
ATOM 1739 O O . ASP A 1 237 ? 7.089 -13.320 0.118 1.00 96.75 237 ASP A O 1
ATOM 1743 N N . GLY A 1 238 ? 6.772 -13.009 2.318 1.00 94.50 238 GLY A N 1
ATOM 1744 C CA . GLY A 1 238 ? 8.003 -13.668 2.748 1.00 94.50 238 GLY A CA 1
ATOM 1745 C C . GLY A 1 238 ? 7.850 -15.162 3.005 1.00 94.50 238 GLY A C 1
ATOM 1746 O O . GLY A 1 238 ? 8.712 -15.753 3.651 1.00 94.50 238 GLY A O 1
ATOM 1747 N N . SER A 1 239 ? 6.755 -15.799 2.583 1.00 94.31 239 SER A N 1
ATOM 1748 C CA . SER A 1 239 ? 6.529 -17.225 2.848 1.00 94.31 239 SER A CA 1
ATOM 1749 C C . SER A 1 239 ? 7.647 -18.129 2.310 1.00 94.31 239 SER A C 1
ATOM 1751 O O . SER A 1 239 ? 7.922 -19.165 2.928 1.00 94.31 239 SER A O 1
ATOM 1753 N N . ASP A 1 240 ? 8.318 -17.697 1.240 1.00 94.25 240 ASP A N 1
ATOM 1754 C CA . ASP A 1 240 ? 9.456 -18.337 0.572 1.00 94.25 240 ASP A CA 1
ATOM 1755 C C . ASP A 1 240 ? 10.819 -17.679 0.872 1.00 94.25 240 ASP A C 1
ATOM 1757 O O . ASP A 1 240 ? 11.835 -18.050 0.282 1.00 94.25 240 ASP A O 1
ATOM 1761 N N . SER A 1 241 ? 10.861 -16.714 1.792 1.00 89.94 241 SER A N 1
ATOM 1762 C CA . SER A 1 241 ? 12.081 -16.014 2.188 1.00 89.94 241 SER A CA 1
ATOM 1763 C C . SER A 1 241 ? 12.665 -16.595 3.478 1.00 89.94 241 SER A C 1
ATOM 1765 O O . SER A 1 241 ? 12.154 -17.548 4.074 1.00 89.94 241 SER A O 1
ATOM 1767 N N . THR A 1 242 ? 13.747 -15.991 3.966 1.00 82.06 242 THR A N 1
ATOM 1768 C CA . THR A 1 242 ? 14.271 -16.276 5.310 1.00 82.06 242 THR A CA 1
ATOM 1769 C C . THR A 1 242 ? 13.376 -15.763 6.445 1.00 82.06 242 THR A C 1
ATOM 1771 O O . THR A 1 242 ? 13.671 -16.051 7.603 1.00 82.06 242 THR A O 1
ATOM 1774 N N . LYS A 1 243 ? 12.286 -15.041 6.130 1.00 77.69 243 LYS A N 1
ATOM 1775 C CA . LYS A 1 243 ? 11.267 -14.542 7.075 1.00 77.69 243 LYS A CA 1
ATOM 1776 C C . LYS A 1 243 ? 11.833 -13.638 8.164 1.00 77.69 243 LYS A C 1
ATOM 1778 O O . LYS A 1 243 ? 11.548 -13.820 9.343 1.00 77.69 243 LYS A O 1
ATOM 1783 N N . ASN A 1 244 ? 12.663 -12.675 7.778 1.00 75.00 244 ASN A N 1
ATOM 1784 C CA . ASN A 1 244 ? 13.264 -11.730 8.711 1.00 75.00 244 ASN A CA 1
ATOM 1785 C C . ASN A 1 244 ? 13.669 -10.405 8.040 1.00 75.00 244 ASN A C 1
ATOM 1787 O O . ASN A 1 244 ? 13.780 -10.298 6.816 1.00 75.00 244 ASN A O 1
ATOM 1791 N N . THR A 1 245 ? 13.889 -9.401 8.894 1.00 81.31 245 THR A N 1
ATOM 1792 C CA . THR A 1 245 ? 14.650 -8.158 8.660 1.00 81.31 245 THR A CA 1
ATOM 1793 C C . THR A 1 245 ? 14.020 -7.083 7.754 1.00 81.31 245 THR A C 1
ATOM 1795 O O . THR A 1 245 ? 14.367 -5.915 7.889 1.00 81.31 245 THR A O 1
ATOM 1798 N N . PHE A 1 246 ? 13.067 -7.409 6.878 1.00 89.75 246 PHE A N 1
ATOM 1799 C CA . PHE A 1 246 ? 12.410 -6.405 6.026 1.00 89.75 246 PHE A CA 1
ATOM 1800 C C . PHE A 1 246 ? 11.091 -5.887 6.593 1.00 89.75 246 PHE A C 1
ATOM 1802 O O . PHE A 1 246 ? 10.249 -6.666 7.044 1.00 89.75 246 PHE A O 1
ATOM 1809 N N . ASN A 1 247 ? 10.880 -4.578 6.464 1.00 93.12 247 ASN A N 1
ATOM 1810 C CA . ASN A 1 247 ? 9.574 -3.949 6.633 1.00 93.12 247 ASN A CA 1
ATOM 1811 C C . ASN A 1 247 ? 8.852 -3.841 5.277 1.00 93.12 247 ASN A C 1
ATOM 1813 O O . ASN A 1 247 ? 9.490 -3.730 4.230 1.00 93.12 247 ASN A O 1
ATOM 1817 N N . GLY A 1 248 ? 7.521 -3.826 5.275 1.00 95.12 248 GLY A N 1
ATOM 1818 C CA . GLY A 1 248 ? 6.734 -3.489 4.092 1.00 95.12 248 GLY A CA 1
ATOM 1819 C C . GLY A 1 248 ? 7.021 -2.052 3.663 1.00 95.12 248 GLY A C 1
ATOM 1820 O O . GLY A 1 248 ? 7.546 -1.816 2.575 1.00 95.12 248 GLY A O 1
ATOM 1821 N N . VAL A 1 249 ? 6.769 -1.105 4.568 1.00 95.94 249 VAL A N 1
ATOM 1822 C CA . VAL A 1 249 ? 7.083 0.321 4.399 1.00 95.94 249 VAL A CA 1
ATOM 1823 C C . VAL A 1 249 ? 7.992 0.805 5.526 1.00 95.94 249 VAL A C 1
ATOM 1825 O O . VAL A 1 249 ? 7.741 0.491 6.687 1.00 95.94 249 VAL A O 1
ATOM 1828 N N . PHE A 1 250 ? 9.027 1.581 5.199 1.00 93.38 250 PHE A N 1
ATOM 1829 C CA . PHE A 1 250 ? 10.021 2.070 6.156 1.00 93.38 250 PHE A CA 1
ATOM 1830 C C . PHE A 1 250 ? 10.275 3.591 6.074 1.00 93.38 250 PHE A C 1
ATOM 1832 O O . PHE A 1 250 ? 10.271 4.191 4.995 1.00 93.38 250 PHE A O 1
ATOM 1839 N N . SER A 1 251 ? 10.614 4.188 7.225 1.00 90.44 251 SER A N 1
ATOM 1840 C CA . SER A 1 251 ? 11.086 5.569 7.423 1.00 90.44 251 SER A CA 1
ATOM 1841 C C . SER A 1 251 ? 9.996 6.647 7.398 1.00 90.44 251 SER A C 1
ATOM 1843 O O . SER A 1 251 ? 9.280 6.814 8.377 1.00 90.44 251 SER A O 1
ATOM 1845 N N . SER A 1 252 ? 9.886 7.440 6.337 1.00 86.06 252 SER A N 1
ATOM 1846 C CA . SER A 1 252 ? 8.854 8.469 6.198 1.00 86.06 252 SER A CA 1
ATOM 1847 C C . SER A 1 252 ? 8.084 8.211 4.921 1.00 86.06 252 SER A C 1
ATOM 1849 O O . SER A 1 252 ? 8.680 7.841 3.911 1.00 86.06 252 SER A O 1
ATOM 1851 N N . CYS A 1 253 ? 6.770 8.361 4.976 1.00 87.69 253 CYS A N 1
ATOM 1852 C CA . CYS A 1 253 ? 5.911 8.209 3.828 1.00 87.69 253 CYS A CA 1
ATOM 1853 C C . CYS A 1 253 ? 4.736 9.192 3.909 1.00 87.69 253 CYS A C 1
ATOM 1855 O O . CYS A 1 253 ? 3.685 8.871 4.455 1.00 87.69 253 CYS A O 1
ATOM 1857 N N . ALA A 1 254 ? 4.901 10.390 3.341 1.00 82.25 254 ALA A N 1
ATOM 1858 C CA . ALA A 1 254 ? 3.865 11.441 3.275 1.00 82.25 254 ALA A CA 1
ATOM 1859 C C . ALA A 1 254 ? 2.753 11.158 2.240 1.00 82.25 254 ALA A C 1
ATOM 1861 O O . ALA A 1 254 ? 2.141 12.065 1.676 1.00 82.25 254 ALA A O 1
ATOM 1862 N N . GLY A 1 255 ? 2.533 9.881 1.948 1.00 87.94 255 GLY A N 1
ATOM 1863 C CA . GLY A 1 255 ? 1.623 9.394 0.930 1.00 87.94 255 GLY A CA 1
ATOM 1864 C C . GLY A 1 255 ? 0.521 8.513 1.506 1.00 87.94 255 GLY A C 1
ATOM 1865 O O . GLY A 1 255 ? 0.294 8.451 2.717 1.00 87.94 255 GLY A O 1
ATOM 1866 N N . THR A 1 256 ? -0.153 7.811 0.602 1.00 94.44 256 THR A N 1
ATOM 1867 C CA . THR A 1 256 ? -1.189 6.827 0.920 1.00 94.44 256 THR A CA 1
ATOM 1868 C C . THR A 1 256 ? -0.628 5.416 0.799 1.00 94.44 256 THR A C 1
ATOM 1870 O O . THR A 1 256 ? -0.062 5.053 -0.232 1.00 94.44 256 THR A O 1
ATOM 1873 N N . ILE A 1 257 ? -0.814 4.605 1.840 1.00 97.50 257 ILE A N 1
ATOM 1874 C CA . ILE A 1 257 ? -0.491 3.176 1.847 1.00 97.50 257 ILE A CA 1
ATOM 1875 C C . ILE A 1 257 ? -1.813 2.418 1.902 1.00 97.50 257 ILE A C 1
ATOM 1877 O O . ILE A 1 257 ? -2.420 2.320 2.974 1.00 97.50 257 ILE A O 1
ATOM 1881 N N . ALA A 1 258 ? -2.276 1.906 0.760 1.00 97.00 258 ALA A N 1
ATOM 1882 C CA . ALA A 1 258 ? -3.612 1.330 0.672 1.00 97.00 258 ALA A CA 1
ATOM 1883 C C . ALA A 1 258 ? -3.721 0.033 -0.118 1.00 97.00 258 ALA A C 1
ATOM 1885 O O . ALA A 1 258 ? -3.003 -0.175 -1.083 1.00 97.00 258 ALA A O 1
ATOM 1886 N N . TYR A 1 259 ? -4.662 -0.834 0.247 1.00 97.38 259 TYR A N 1
ATOM 1887 C CA . TYR A 1 259 ? -4.958 -2.058 -0.508 1.00 97.38 259 TYR A CA 1
ATOM 1888 C C . TYR A 1 259 ? -3.769 -3.017 -0.689 1.00 97.38 259 TYR A C 1
ATOM 1890 O O . TYR A 1 259 ? -3.733 -3.788 -1.644 1.00 97.38 259 TYR A O 1
ATOM 1898 N N . ASN A 1 260 ? -2.770 -2.984 0.192 1.00 98.50 260 ASN A N 1
ATOM 1899 C CA . ASN A 1 260 ? -1.613 -3.872 0.090 1.00 98.50 260 ASN A CA 1
ATOM 1900 C C . ASN A 1 260 ? -1.809 -5.141 0.920 1.00 98.50 260 ASN A C 1
ATOM 1902 O O . ASN A 1 260 ? -2.487 -5.141 1.949 1.00 98.50 260 ASN A O 1
ATOM 1906 N N . TYR A 1 261 ? -1.145 -6.210 0.497 1.00 98.31 261 TYR A N 1
ATOM 1907 C CA . TYR A 1 261 ? -0.987 -7.433 1.268 1.00 98.31 261 TYR A CA 1
ATOM 1908 C C . TYR A 1 261 ? 0.455 -7.547 1.767 1.00 98.31 261 TYR A C 1
ATOM 1910 O O . TYR A 1 261 ? 1.390 -7.594 0.969 1.00 98.31 261 TYR A O 1
ATOM 1918 N N . PHE A 1 262 ? 0.625 -7.620 3.084 1.00 97.88 262 PHE A N 1
ATOM 1919 C CA . PHE A 1 262 ? 1.906 -7.790 3.759 1.00 97.88 262 PHE A CA 1
ATOM 1920 C C . PHE A 1 262 ? 1.892 -9.094 4.555 1.00 97.88 262 PHE A C 1
ATOM 1922 O O . PHE A 1 262 ? 1.092 -9.240 5.476 1.00 97.88 262 PHE A O 1
ATOM 1929 N N . ALA A 1 263 ? 2.786 -10.030 4.248 1.00 95.88 263 ALA A N 1
ATOM 1930 C CA . ALA A 1 263 ? 2.919 -11.272 4.996 1.00 95.88 263 ALA A CA 1
ATOM 1931 C C . ALA A 1 263 ? 4.377 -11.659 5.238 1.00 95.88 263 ALA A C 1
ATOM 1933 O O . ALA A 1 263 ? 5.224 -11.521 4.354 1.00 95.88 263 ALA A O 1
ATOM 1934 N N . TYR A 1 264 ? 4.655 -12.192 6.432 1.00 93.62 264 TYR A N 1
ATOM 1935 C CA . TYR A 1 264 ? 5.991 -12.658 6.828 1.00 93.62 264 TYR A CA 1
ATOM 1936 C C . TYR A 1 264 ? 7.072 -11.565 6.755 1.00 93.62 264 TYR A C 1
ATOM 1938 O O . TYR A 1 264 ? 8.215 -11.814 6.367 1.00 93.62 264 TYR A O 1
ATOM 1946 N N . VAL A 1 265 ? 6.694 -10.347 7.148 1.00 92.50 265 VAL A N 1
ATOM 1947 C CA . VAL A 1 265 ? 7.564 -9.165 7.269 1.00 92.50 265 VAL A CA 1
ATOM 1948 C C . VAL A 1 265 ? 7.780 -8.803 8.738 1.00 92.50 265 VAL A C 1
ATOM 1950 O O . VAL A 1 265 ? 6.962 -9.154 9.587 1.00 92.50 265 VAL A O 1
ATOM 1953 N N . VAL A 1 266 ? 8.867 -8.095 9.055 1.00 91.25 266 VAL A N 1
ATOM 1954 C CA . VAL A 1 266 ? 9.123 -7.622 10.429 1.00 91.25 266 VAL A CA 1
ATOM 1955 C C . VAL A 1 266 ? 8.070 -6.618 10.843 1.00 91.25 266 VAL A C 1
ATOM 1957 O O . VAL A 1 266 ? 7.430 -6.783 11.882 1.00 91.25 266 VAL A O 1
ATOM 1960 N N . SER A 1 267 ? 7.853 -5.621 9.984 1.00 92.62 267 SER A N 1
ATOM 1961 C CA . SER A 1 267 ? 6.701 -4.749 10.117 1.00 92.62 267 SER A CA 1
ATOM 1962 C C . SER A 1 267 ? 5.956 -4.551 8.817 1.00 92.62 267 SER A C 1
ATOM 1964 O O . SER A 1 267 ? 6.583 -4.475 7.767 1.00 92.62 267 SER A O 1
ATOM 1966 N N . GLY A 1 268 ? 4.627 -4.449 8.866 1.00 94.94 268 GLY A N 1
ATOM 1967 C CA . GLY A 1 268 ? 3.846 -4.038 7.695 1.00 94.94 268 GLY A CA 1
ATOM 1968 C C . GLY A 1 268 ? 4.189 -2.595 7.331 1.00 94.94 268 GLY A C 1
ATOM 1969 O O . GLY A 1 268 ? 4.691 -2.313 6.245 1.00 94.94 268 GLY A O 1
ATOM 1970 N N . VAL A 1 269 ? 4.027 -1.699 8.303 1.00 95.50 269 VAL A N 1
ATOM 1971 C CA . VAL A 1 269 ? 4.418 -0.290 8.215 1.00 95.50 269 VAL A CA 1
ATOM 1972 C C . VAL A 1 269 ? 5.272 0.068 9.426 1.00 95.50 269 VAL A C 1
ATOM 1974 O O . VAL A 1 269 ? 4.866 -0.169 10.558 1.00 95.50 269 VAL A O 1
ATOM 1977 N N . LEU A 1 270 ? 6.447 0.640 9.175 1.00 93.75 270 LEU A N 1
ATOM 1978 C CA . LEU A 1 270 ? 7.355 1.240 10.151 1.00 93.75 270 LEU A CA 1
ATOM 1979 C C . LEU A 1 270 ? 7.748 2.633 9.638 1.00 93.75 270 LEU A C 1
ATOM 1981 O O . LEU A 1 270 ? 8.866 2.836 9.157 1.00 93.75 270 LEU A O 1
ATOM 1985 N N . ALA A 1 271 ? 6.799 3.576 9.632 1.00 93.31 271 ALA A N 1
ATOM 1986 C CA . ALA A 1 271 ? 7.001 4.877 8.992 1.00 93.31 271 ALA A CA 1
ATOM 1987 C C . ALA A 1 271 ? 6.138 6.026 9.543 1.00 93.31 271 ALA A C 1
ATOM 1989 O O . ALA A 1 271 ? 5.043 5.806 10.052 1.00 93.31 271 ALA A O 1
ATOM 1990 N N . SER A 1 272 ? 6.579 7.280 9.389 1.00 93.12 272 SER A N 1
ATOM 1991 C CA . SER A 1 272 ? 5.655 8.421 9.459 1.00 93.12 272 SER A CA 1
ATOM 1992 C C . SER A 1 272 ? 4.688 8.289 8.289 1.00 93.12 272 SER A C 1
ATOM 1994 O O . SER A 1 272 ? 5.133 7.990 7.182 1.00 93.12 272 SER A O 1
ATOM 1996 N N . THR A 1 273 ? 3.393 8.478 8.515 1.00 93.81 273 THR A N 1
ATOM 1997 C CA . THR A 1 273 ? 2.363 8.228 7.495 1.00 93.81 273 THR A CA 1
ATOM 1998 C C . THR A 1 273 ? 1.209 9.199 7.614 1.00 93.81 273 THR A C 1
ATOM 2000 O O . THR A 1 273 ? 0.821 9.549 8.726 1.00 93.81 273 THR A O 1
ATOM 2003 N N . ASP A 1 274 ? 0.638 9.587 6.476 1.00 94.19 274 ASP A N 1
ATOM 2004 C CA . ASP A 1 274 ? -0.561 10.431 6.447 1.00 94.19 274 ASP A CA 1
ATOM 2005 C C . ASP A 1 274 ? -1.826 9.574 6.382 1.00 94.19 274 ASP A C 1
ATOM 2007 O O . ASP A 1 274 ? -2.791 9.837 7.101 1.00 94.19 274 ASP A O 1
ATOM 2011 N N . SER A 1 275 ? -1.805 8.510 5.570 1.00 96.38 275 SER A N 1
ATOM 2012 C CA . SER A 1 275 ? -2.941 7.606 5.396 1.00 96.38 275 SER A CA 1
ATOM 2013 C C . SER A 1 275 ? -2.502 6.149 5.213 1.00 96.38 275 SER A C 1
ATOM 2015 O O . SER A 1 275 ? -1.707 5.836 4.324 1.00 96.38 275 SER A O 1
ATOM 2017 N N . VAL A 1 276 ? -3.032 5.249 6.045 1.00 98.00 276 VAL A N 1
ATOM 2018 C CA . VAL A 1 276 ? -2.805 3.797 5.983 1.00 98.00 276 VAL A CA 1
ATOM 2019 C C . VAL A 1 276 ? -4.140 3.069 6.063 1.00 98.00 276 VAL A C 1
ATOM 2021 O O . VAL A 1 276 ? -4.745 3.005 7.138 1.00 98.00 276 VAL A O 1
ATOM 2024 N N . HIS A 1 277 ? -4.620 2.506 4.955 1.00 98.00 277 HIS A N 1
ATOM 2025 C CA . HIS A 1 277 ? -5.952 1.909 4.959 1.00 98.00 277 HIS A CA 1
ATOM 2026 C C . HIS A 1 277 ? -6.182 0.728 4.032 1.00 98.00 277 HIS A C 1
ATOM 2028 O O . HIS A 1 277 ? -5.457 0.511 3.073 1.00 98.00 277 HIS A O 1
ATOM 2034 N N . ASP A 1 278 ? -7.208 -0.063 4.339 1.00 97.94 278 ASP A N 1
ATOM 2035 C CA . ASP A 1 278 ? -7.611 -1.218 3.530 1.00 97.94 278 ASP A CA 1
ATOM 2036 C C . ASP A 1 278 ? -6.459 -2.220 3.270 1.00 97.94 278 ASP A C 1
ATOM 2038 O O . ASP A 1 278 ? -6.492 -2.974 2.301 1.00 97.94 278 ASP A O 1
ATOM 2042 N N . ASN A 1 279 ? -5.425 -2.260 4.120 1.00 98.50 279 ASN A N 1
ATOM 2043 C CA . ASN A 1 279 ? -4.325 -3.216 3.983 1.00 98.50 279 ASN A CA 1
ATOM 2044 C C . ASN A 1 279 ? -4.634 -4.517 4.733 1.00 98.50 279 ASN A C 1
ATOM 2046 O O . ASN A 1 279 ? -5.295 -4.506 5.771 1.00 98.50 279 ASN A O 1
ATOM 2050 N N . THR A 1 280 ? -4.080 -5.624 4.247 1.00 98.06 280 THR A N 1
ATOM 2051 C CA . THR A 1 280 ? -4.047 -6.912 4.949 1.00 98.06 280 THR A CA 1
ATOM 2052 C C . THR A 1 280 ? -2.628 -7.177 5.438 1.00 98.06 280 THR A C 1
ATOM 2054 O O . THR A 1 280 ? -1.705 -7.235 4.630 1.00 98.06 280 THR A O 1
ATOM 2057 N N . ILE A 1 281 ? -2.441 -7.349 6.749 1.00 97.69 281 ILE A N 1
ATOM 2058 C CA . ILE A 1 281 ? -1.139 -7.632 7.372 1.00 97.69 281 ILE A CA 1
ATOM 2059 C C . ILE A 1 281 ? -1.226 -8.948 8.138 1.00 97.69 281 ILE A C 1
ATOM 2061 O O . ILE A 1 281 ? -1.958 -9.056 9.122 1.00 97.69 281 ILE A O 1
ATOM 2065 N N . LEU A 1 282 ? -0.462 -9.946 7.704 1.00 95.25 282 LEU A N 1
ATOM 2066 C CA . LEU A 1 282 ? -0.483 -11.293 8.262 1.00 95.25 282 LEU A CA 1
ATOM 2067 C C . LEU A 1 282 ? 0.899 -11.713 8.760 1.00 95.25 282 LEU A C 1
ATOM 2069 O O . LEU A 1 282 ? 1.909 -11.447 8.114 1.00 95.25 282 LEU A O 1
ATOM 2073 N N . HIS A 1 283 ? 0.936 -12.459 9.863 1.00 92.12 283 HIS A N 1
ATOM 2074 C CA . HIS A 1 283 ? 2.132 -13.186 10.304 1.00 92.12 283 HIS A CA 1
ATOM 2075 C C . HIS A 1 283 ? 3.389 -12.308 10.356 1.00 92.12 283 HIS A C 1
ATOM 2077 O O . HIS A 1 283 ? 4.376 -12.607 9.677 1.00 92.12 283 HIS A O 1
ATOM 2083 N N . THR A 1 284 ? 3.366 -11.211 11.118 1.00 91.81 284 THR A N 1
ATOM 2084 C CA . THR A 1 284 ? 4.614 -10.457 11.290 1.00 91.81 284 THR A CA 1
ATOM 2085 C C . THR A 1 284 ? 5.621 -11.319 12.041 1.00 91.81 284 THR A C 1
ATOM 2087 O O . THR A 1 284 ? 5.250 -12.134 12.886 1.00 91.81 284 THR A O 1
ATOM 2090 N N . VAL A 1 285 ? 6.897 -11.172 11.707 1.00 90.19 285 VAL A N 1
ATOM 2091 C CA . VAL A 1 285 ? 7.971 -12.054 12.179 1.00 90.19 285 VAL A CA 1
ATOM 2092 C C . VAL A 1 285 ? 8.999 -11.268 12.972 1.00 90.19 285 VAL A C 1
ATOM 2094 O O . VAL A 1 285 ? 9.253 -10.102 12.692 1.00 90.19 285 VAL A O 1
ATOM 2097 N N . THR A 1 286 ? 9.622 -11.901 13.961 1.00 86.94 286 THR A N 1
ATOM 2098 C CA . THR A 1 286 ? 10.714 -11.276 14.714 1.00 86.94 286 THR A CA 1
ATOM 2099 C C . THR A 1 286 ? 11.878 -10.944 13.780 1.00 86.94 286 THR A C 1
ATOM 2101 O O . THR A 1 286 ? 12.287 -11.784 12.974 1.00 86.94 286 THR A O 1
ATOM 2104 N N . SER A 1 287 ? 12.456 -9.746 13.909 1.00 83.75 287 SER A N 1
ATOM 2105 C CA . SER A 1 287 ? 13.754 -9.462 13.289 1.00 83.75 287 SER A CA 1
ATOM 2106 C C . SER A 1 287 ? 14.809 -10.471 13.765 1.00 83.75 287 SER A C 1
ATOM 2108 O O . SER A 1 287 ? 14.754 -10.950 14.899 1.00 83.75 287 SER A O 1
ATOM 2110 N N . ILE A 1 288 ? 15.806 -10.777 12.928 1.00 79.06 288 ILE A N 1
ATOM 2111 C CA . ILE A 1 288 ? 16.937 -11.629 13.338 1.00 79.06 288 ILE A CA 1
ATOM 2112 C C . ILE A 1 288 ? 17.709 -11.042 14.526 1.00 79.06 288 ILE A C 1
ATOM 2114 O O . ILE A 1 288 ? 18.303 -11.781 15.308 1.00 79.06 288 ILE A O 1
ATOM 2118 N N . ASP A 1 289 ? 17.629 -9.724 14.689 1.00 72.94 289 ASP A N 1
ATOM 2119 C CA . ASP A 1 289 ? 18.278 -8.981 15.764 1.00 72.94 289 ASP A CA 1
ATOM 2120 C C . ASP A 1 289 ? 17.552 -9.146 17.107 1.00 72.94 289 ASP A C 1
ATOM 2122 O O . ASP A 1 289 ? 18.057 -8.730 18.143 1.00 72.94 289 ASP A O 1
ATOM 2126 N N . GLY A 1 290 ? 16.368 -9.773 17.108 1.00 71.62 290 GLY A N 1
ATOM 2127 C CA . GLY A 1 290 ? 15.505 -9.897 18.284 1.00 71.62 290 GLY A CA 1
ATOM 2128 C C . GLY A 1 290 ? 14.760 -8.607 18.642 1.00 71.62 290 GLY A C 1
ATOM 2129 O O . GLY A 1 290 ? 13.912 -8.630 19.531 1.00 71.62 290 GLY A O 1
ATOM 2130 N N . ASP A 1 291 ? 15.031 -7.517 17.921 1.00 68.31 291 ASP A N 1
ATOM 2131 C CA . ASP A 1 291 ? 14.582 -6.154 18.210 1.00 68.31 291 ASP A CA 1
ATOM 2132 C C . ASP A 1 291 ? 13.194 -5.841 17.622 1.00 68.31 291 ASP A C 1
ATOM 2134 O O . ASP A 1 291 ? 13.021 -4.895 16.872 1.00 68.31 291 ASP A O 1
ATOM 2138 N N . HIS A 1 292 ? 12.151 -6.546 18.060 1.00 76.94 292 HIS A N 1
ATOM 2139 C CA . HIS A 1 292 ? 10.747 -6.184 17.790 1.00 76.94 292 HIS A CA 1
ATOM 2140 C C . HIS A 1 292 ? 10.223 -6.507 16.369 1.00 76.94 292 HIS A C 1
ATOM 2142 O O . HIS A 1 292 ? 10.946 -6.850 15.432 1.00 76.94 292 HIS A O 1
ATOM 2148 N N . CYS A 1 293 ? 8.897 -6.465 16.248 1.00 87.06 293 CYS A N 1
ATOM 2149 C CA . CYS A 1 293 ? 8.101 -6.684 15.047 1.00 87.06 293 CYS A CA 1
ATOM 2150 C C . CYS A 1 293 ? 6.751 -5.995 15.278 1.00 87.06 293 CYS A C 1
ATOM 2152 O O . CYS A 1 293 ? 6.201 -6.057 16.376 1.00 87.06 293 CYS A O 1
ATOM 2154 N N . ASN A 1 294 ? 6.227 -5.282 14.285 1.00 89.88 294 ASN A N 1
ATOM 2155 C CA . ASN A 1 294 ? 5.026 -4.464 14.469 1.00 89.88 294 ASN A CA 1
ATOM 2156 C C . ASN A 1 294 ? 4.107 -4.598 13.264 1.00 89.88 294 ASN A C 1
ATOM 2158 O O . ASN A 1 294 ? 4.593 -4.666 12.151 1.00 89.88 294 ASN A O 1
ATOM 2162 N N . ALA A 1 295 ? 2.783 -4.586 13.399 1.00 93.88 295 ALA A N 1
ATOM 2163 C CA . ALA A 1 295 ? 1.972 -4.559 12.175 1.00 93.88 295 ALA A CA 1
ATOM 2164 C C . ALA A 1 295 ? 2.006 -3.153 11.548 1.00 93.88 295 ALA A C 1
ATOM 2166 O O . ALA A 1 295 ? 2.473 -2.983 10.421 1.00 93.88 295 ALA A O 1
ATOM 2167 N N . LEU A 1 296 ? 1.596 -2.146 12.316 1.00 94.88 296 LEU A N 1
ATOM 2168 C CA . LEU A 1 296 ? 1.528 -0.736 11.954 1.00 94.88 296 LEU A CA 1
ATOM 2169 C C . LEU A 1 296 ? 2.211 0.111 13.028 1.00 94.88 296 LEU A C 1
ATOM 2171 O O . LEU A 1 296 ? 1.565 0.611 13.941 1.00 94.88 296 LEU A O 1
ATOM 2175 N N . PHE A 1 297 ? 3.519 0.296 12.926 1.00 92.81 297 PHE A N 1
ATOM 2176 C CA . PHE A 1 297 ? 4.255 1.254 13.738 1.00 92.81 297 PHE A CA 1
ATOM 2177 C C . PHE A 1 297 ? 4.403 2.553 12.957 1.00 92.81 297 PHE A C 1
ATOM 2179 O O . PHE A 1 297 ? 5.084 2.609 11.933 1.00 92.81 297 PHE A O 1
ATOM 2186 N N . THR A 1 298 ? 3.802 3.624 13.457 1.00 92.62 298 THR A N 1
ATOM 2187 C CA . THR A 1 298 ? 3.893 4.928 12.810 1.00 92.62 298 THR A CA 1
ATOM 2188 C C . THR A 1 298 ? 4.576 5.954 13.697 1.00 92.62 298 THR A C 1
ATOM 2190 O O . THR A 1 298 ? 4.379 5.955 14.908 1.00 92.62 298 THR A O 1
ATOM 2193 N N . PHE A 1 299 ? 5.385 6.834 13.102 1.00 90.56 299 PHE A N 1
ATOM 2194 C CA . PHE A 1 299 ? 6.085 7.910 13.823 1.00 90.56 299 PHE A CA 1
ATOM 2195 C C . PHE A 1 299 ? 5.269 9.226 13.837 1.00 90.56 299 PHE A C 1
ATOM 2197 O O . PHE A 1 299 ? 5.840 10.309 13.973 1.00 90.56 299 PHE A O 1
ATOM 2204 N N . GLY A 1 300 ? 3.944 9.136 13.654 1.00 90.31 300 GLY A N 1
ATOM 2205 C CA . GLY A 1 300 ? 3.026 10.264 13.459 1.00 90.31 300 GLY A CA 1
ATOM 2206 C C . GLY A 1 300 ? 2.801 10.659 11.987 1.00 90.31 300 GLY A C 1
ATOM 2207 O O . GLY A 1 300 ? 3.283 9.960 11.086 1.00 90.31 300 GLY A O 1
ATOM 2208 N N . PRO A 1 301 ? 2.076 11.770 11.734 1.00 91.94 301 PRO A N 1
ATOM 2209 C CA . PRO A 1 301 ? 1.838 12.291 10.390 1.00 91.94 301 PRO A CA 1
ATOM 2210 C C . PRO A 1 301 ? 3.161 12.638 9.702 1.00 91.94 301 PRO A C 1
ATOM 2212 O O . PRO A 1 301 ? 4.028 13.286 10.293 1.00 91.94 301 PRO A O 1
ATOM 2215 N N . ALA A 1 302 ? 3.331 12.194 8.458 1.00 91.12 302 ALA A N 1
ATOM 2216 C CA . ALA A 1 302 ? 4.524 12.492 7.666 1.00 91.12 302 ALA A CA 1
ATOM 2217 C C . ALA A 1 302 ? 4.460 13.887 7.037 1.00 91.12 302 ALA A C 1
ATOM 2219 O O . ALA A 1 302 ? 5.496 14.526 6.842 1.00 91.12 302 ALA A O 1
ATOM 2220 N N . SER A 1 303 ? 3.257 14.382 6.762 1.00 88.38 303 SER A N 1
ATOM 2221 C CA . SER A 1 303 ? 2.991 15.755 6.375 1.00 88.38 303 SER A CA 1
ATOM 2222 C C . SER A 1 303 ? 1.781 16.326 7.120 1.00 88.38 303 SER A C 1
ATOM 2224 O O . SER A 1 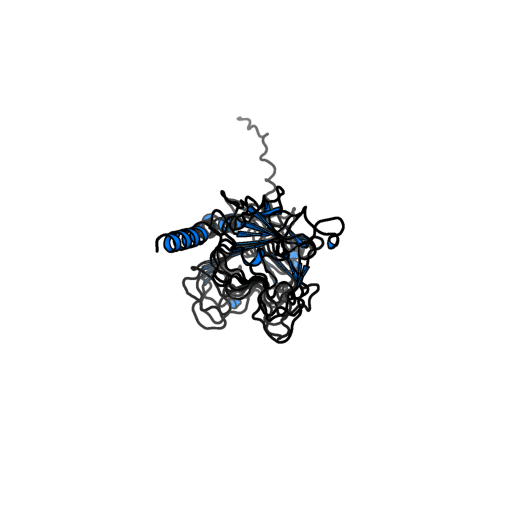303 ? 0.914 15.619 7.628 1.00 88.38 303 SER A O 1
ATOM 2226 N N . GLY A 1 304 ? 1.740 17.653 7.247 1.00 89.88 304 GLY A N 1
ATOM 2227 C CA . GLY A 1 304 ? 0.648 18.332 7.941 1.00 89.88 304 GLY A CA 1
ATOM 2228 C C . GLY A 1 304 ? 0.539 17.952 9.422 1.00 89.88 304 GLY A C 1
ATOM 2229 O O . GLY A 1 304 ? 1.532 17.923 10.150 1.00 89.88 304 GLY A O 1
ATOM 2230 N N . THR A 1 305 ? -0.694 17.753 9.890 1.00 92.75 305 THR A N 1
ATOM 2231 C CA . THR A 1 305 ? -1.000 17.493 11.308 1.00 92.75 305 THR A CA 1
ATOM 2232 C C . THR A 1 305 ? -1.952 16.326 11.530 1.00 92.75 305 THR A C 1
ATOM 2234 O O . THR A 1 305 ? -2.277 16.054 12.681 1.00 92.75 305 THR A O 1
ATOM 2237 N N . SER A 1 306 ? -2.434 15.668 10.473 1.00 94.31 306 SER A N 1
ATOM 2238 C CA . SER A 1 306 ? -3.450 14.617 10.583 1.00 94.31 306 SER A CA 1
ATOM 2239 C C . SER A 1 306 ? -2.915 13.279 10.100 1.00 94.31 306 SER A C 1
ATOM 2241 O O . SER A 1 306 ? -2.231 13.233 9.086 1.00 94.31 306 SER A O 1
ATOM 2243 N N . GLN A 1 307 ? -3.260 12.209 10.811 1.00 95.31 307 GLN A N 1
ATOM 2244 C CA . GLN A 1 307 ? -2.943 10.834 10.438 1.00 95.31 307 GLN A CA 1
ATOM 2245 C C . GLN A 1 307 ? -4.221 9.991 10.418 1.00 95.31 307 GLN A C 1
ATOM 2247 O O . GLN A 1 307 ? -5.028 10.057 11.349 1.00 95.31 307 GLN A O 1
ATOM 2252 N N . LEU A 1 308 ? -4.388 9.179 9.377 1.00 97.81 308 LEU A N 1
ATOM 2253 C CA . LEU A 1 308 ? -5.556 8.333 9.149 1.00 97.81 308 LEU A CA 1
ATOM 2254 C C . LEU A 1 308 ? -5.129 6.863 9.072 1.00 97.81 308 LEU A C 1
ATOM 2256 O O . LEU A 1 308 ? -4.310 6.499 8.235 1.00 97.81 308 LEU A O 1
ATOM 2260 N N . ILE A 1 309 ? -5.684 6.007 9.932 1.00 98.19 309 ILE A N 1
ATOM 2261 C CA . ILE A 1 309 ? -5.408 4.563 9.948 1.00 98.19 309 ILE A CA 1
ATOM 2262 C C . ILE A 1 309 ? -6.732 3.799 10.005 1.00 98.19 309 ILE A C 1
ATOM 2264 O O . ILE A 1 309 ? -7.337 3.679 11.069 1.00 98.19 309 ILE A O 1
ATOM 2268 N N . TYR A 1 310 ? -7.225 3.272 8.888 1.00 98.44 310 TYR A N 1
ATOM 2269 C CA . TYR A 1 310 ? -8.571 2.693 8.883 1.00 98.44 310 TYR A CA 1
ATOM 2270 C C . TYR A 1 310 ? -8.747 1.476 7.995 1.00 98.44 310 TYR A C 1
ATOM 2272 O O . TYR A 1 310 ? -7.967 1.242 7.086 1.00 98.44 310 TYR A O 1
ATOM 2280 N N . ASN A 1 311 ? -9.784 0.678 8.254 1.00 98.25 311 ASN A N 1
ATOM 2281 C CA . ASN A 1 311 ? -10.122 -0.490 7.433 1.00 98.25 311 ASN A CA 1
ATOM 2282 C C . ASN A 1 311 ? -8.994 -1.540 7.279 1.00 98.25 311 ASN A C 1
ATOM 2284 O O . ASN A 1 311 ? -9.063 -2.396 6.396 1.00 98.25 311 ASN A O 1
ATOM 2288 N N . ASN A 1 312 ? -7.948 -1.506 8.110 1.00 98.38 312 ASN A N 1
ATOM 2289 C CA . ASN A 1 312 ? -6.872 -2.489 8.019 1.00 98.38 312 ASN A CA 1
ATOM 2290 C C . ASN A 1 312 ? -7.307 -3.806 8.668 1.00 98.38 312 ASN A C 1
ATOM 2292 O O . ASN A 1 312 ? -7.948 -3.818 9.724 1.00 98.38 312 ASN A O 1
ATOM 2296 N N . TYR A 1 313 ? -6.919 -4.913 8.046 1.00 97.50 313 TYR A N 1
ATOM 2297 C CA . TYR A 1 313 ? -7.105 -6.261 8.558 1.00 97.50 313 TYR A CA 1
ATOM 2298 C C . TYR A 1 313 ? -5.761 -6.836 8.993 1.00 97.50 313 TYR A C 1
ATOM 2300 O O . TYR A 1 313 ? -4.850 -7.004 8.184 1.00 97.50 313 TYR A O 1
ATOM 2308 N N . ILE A 1 314 ? -5.629 -7.127 10.284 1.00 96.62 314 ILE A N 1
ATOM 2309 C CA . ILE A 1 314 ? -4.383 -7.586 10.889 1.00 96.62 314 ILE A CA 1
ATOM 2310 C C . ILE A 1 314 ? -4.635 -8.904 11.616 1.00 96.62 314 ILE A C 1
ATOM 2312 O O . ILE A 1 314 ? -5.480 -8.983 12.506 1.00 96.62 314 ILE A O 1
ATOM 2316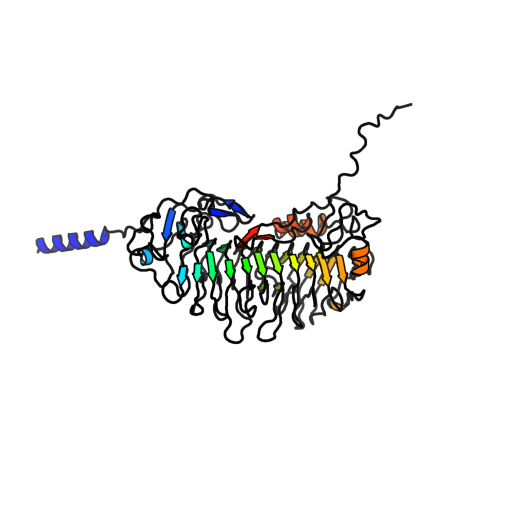 N N . ASN A 1 315 ? -3.885 -9.940 11.255 1.00 93.81 315 ASN A N 1
ATOM 2317 C CA . ASN A 1 315 ? -3.998 -11.259 11.873 1.00 93.81 315 ASN A CA 1
ATOM 2318 C C . ASN A 1 315 ? -2.621 -11.833 12.182 1.00 93.81 315 ASN A C 1
ATOM 2320 O O . ASN A 1 315 ? -1.726 -11.812 11.332 1.00 93.81 315 ASN A O 1
ATOM 2324 N N . ASN A 1 316 ? -2.456 -12.375 13.389 1.00 83.88 316 ASN A N 1
ATOM 2325 C CA . ASN A 1 316 ? -1.158 -12.815 13.892 1.00 83.88 316 ASN A CA 1
ATOM 2326 C C . ASN A 1 316 ? -0.118 -11.695 13.734 1.00 83.88 316 ASN A C 1
ATOM 2328 O O . ASN A 1 316 ? 1.042 -11.927 13.384 1.00 83.88 316 ASN A O 1
ATOM 2332 N N . GLY A 1 317 ? -0.581 -10.456 13.924 1.00 63.19 317 GLY A N 1
ATOM 2333 C CA . GLY A 1 317 ? 0.277 -9.301 14.059 1.00 63.19 317 GLY A CA 1
ATOM 2334 C C . GLY A 1 317 ? 1.007 -9.442 15.382 1.00 63.19 317 GLY A C 1
ATOM 2335 O O . GLY A 1 317 ? 0.380 -9.580 16.429 1.00 63.19 317 GLY A O 1
ATOM 2336 N N . ASN A 1 318 ? 2.326 -9.398 15.307 1.00 67.94 318 ASN A N 1
ATOM 2337 C CA . ASN A 1 318 ? 3.263 -9.378 16.411 1.00 67.94 318 ASN A CA 1
ATOM 2338 C C . ASN A 1 318 ? 3.451 -10.700 17.179 1.00 67.94 318 ASN A C 1
ATOM 2340 O O . ASN A 1 318 ? 3.129 -10.817 18.363 1.00 67.94 318 ASN A O 1
ATOM 2344 N N . SER A 1 319 ? 4.070 -11.683 16.516 1.00 69.00 319 SER A N 1
ATOM 2345 C CA . SER A 1 319 ? 4.506 -12.937 17.144 1.00 69.00 319 SER A CA 1
ATOM 2346 C C . SER A 1 319 ? 5.764 -12.805 18.021 1.00 69.00 319 SER A C 1
ATOM 2348 O O . SER A 1 319 ? 6.331 -13.828 18.411 1.00 69.00 319 SER A O 1
ATOM 2350 N N . CYS A 1 320 ? 6.261 -11.591 18.284 1.00 75.19 320 CYS A N 1
ATOM 2351 C CA . CYS A 1 320 ? 7.517 -11.373 18.998 1.00 75.19 320 CYS A CA 1
ATOM 2352 C C . CYS A 1 320 ? 7.323 -10.661 20.351 1.00 75.19 320 CYS A C 1
ATOM 2354 O O . CYS A 1 320 ? 6.374 -9.896 20.543 1.00 75.19 320 CYS A O 1
ATOM 2356 N N . PRO A 1 321 ? 8.226 -10.888 21.324 1.00 75.25 321 PRO A N 1
ATOM 2357 C CA . PRO A 1 321 ? 8.195 -10.169 22.592 1.00 75.25 321 PRO A CA 1
ATOM 2358 C C . PRO A 1 321 ? 8.347 -8.655 22.391 1.00 75.25 321 PRO A C 1
ATOM 2360 O O . PRO A 1 321 ? 9.278 -8.203 21.734 1.00 75.25 321 PRO A O 1
ATOM 2363 N N . GLY A 1 322 ? 7.453 -7.865 22.992 1.00 76.00 322 GLY A N 1
ATOM 2364 C CA . GLY A 1 322 ? 7.582 -6.404 23.053 1.00 76.00 322 GLY A CA 1
ATOM 2365 C C . GLY A 1 322 ? 7.239 -5.639 21.771 1.00 76.00 322 GLY A C 1
ATOM 2366 O O . GLY A 1 322 ? 7.383 -4.417 21.757 1.00 76.00 322 GLY A O 1
ATOM 2367 N N . GLY A 1 323 ? 6.785 -6.302 20.707 1.00 82.44 323 GLY A N 1
ATOM 2368 C CA . GLY A 1 323 ? 6.222 -5.577 19.572 1.00 82.44 323 GLY A CA 1
ATOM 2369 C C . GLY A 1 323 ? 4.878 -4.919 19.910 1.00 82.44 323 GLY A C 1
ATOM 2370 O O . GLY A 1 323 ? 4.276 -5.176 20.964 1.00 82.44 323 GLY A O 1
ATOM 2371 N N . VAL A 1 324 ? 4.369 -4.127 18.974 1.00 86.38 324 VAL A N 1
ATOM 2372 C CA . VAL A 1 324 ? 3.036 -3.526 19.040 1.00 86.38 324 VAL A CA 1
ATOM 2373 C C . VAL A 1 324 ? 2.321 -3.758 17.716 1.00 86.38 324 VAL A C 1
ATOM 2375 O O . VAL A 1 324 ? 2.907 -3.633 16.643 1.00 86.38 324 VAL A O 1
ATOM 2378 N N . VAL A 1 325 ? 1.035 -4.099 17.77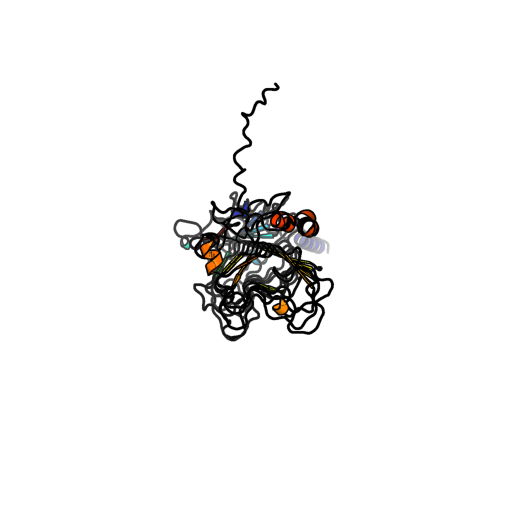0 1.00 91.06 325 VAL A N 1
ATOM 2379 C CA . VAL A 1 325 ? 0.257 -4.311 16.544 1.00 91.06 325 VAL A CA 1
ATOM 2380 C C . VAL A 1 325 ? 0.019 -2.972 15.856 1.00 91.06 325 VAL A C 1
ATOM 2382 O O . VAL A 1 325 ? 0.443 -2.812 14.720 1.00 91.06 325 VAL A O 1
ATOM 2385 N N . LEU A 1 326 ? -0.552 -1.983 16.541 1.00 92.06 326 LEU A N 1
ATOM 2386 C CA . LEU A 1 326 ? -0.715 -0.624 16.030 1.00 92.06 326 LEU A CA 1
ATOM 2387 C C . LEU A 1 326 ? -0.114 0.402 16.991 1.00 92.06 326 LEU A C 1
ATOM 2389 O O . LEU A 1 326 ? -0.470 0.459 18.163 1.00 92.06 326 LEU A O 1
ATOM 2393 N N . TRP A 1 327 ? 0.755 1.269 16.486 1.00 90.75 327 TRP A N 1
ATOM 2394 C CA . TRP A 1 327 ? 1.319 2.389 17.224 1.00 90.75 327 TRP A CA 1
ATOM 2395 C C . TRP A 1 327 ? 1.146 3.682 16.424 1.00 90.75 327 TRP A C 1
ATOM 2397 O O . TRP A 1 327 ? 1.781 3.865 15.389 1.00 90.75 327 TRP A O 1
ATOM 2407 N N . PHE A 1 328 ? 0.298 4.597 16.898 1.00 88.06 328 PHE A N 1
ATOM 2408 C CA . PHE A 1 328 ? 0.005 5.862 16.198 1.00 88.06 328 PHE A CA 1
ATOM 2409 C C . PHE A 1 328 ? 1.185 6.844 16.139 1.00 88.06 328 PHE A C 1
ATOM 2411 O O . PHE A 1 328 ? 1.260 7.716 15.280 1.00 88.06 328 PHE A O 1
ATOM 2418 N N . ASN A 1 329 ? 2.076 6.779 17.122 1.00 86.44 329 ASN A N 1
ATOM 2419 C CA . ASN A 1 329 ? 3.177 7.724 17.242 1.00 86.44 329 ASN A CA 1
ATOM 2420 C C . ASN A 1 329 ? 4.295 7.133 18.096 1.00 86.44 329 ASN A C 1
ATOM 2422 O O . ASN A 1 329 ? 4.611 7.634 19.177 1.00 86.44 329 ASN A O 1
ATOM 2426 N N . GLY A 1 330 ? 4.839 6.009 17.650 1.00 80.56 330 GLY A N 1
ATOM 2427 C CA . GLY A 1 330 ? 6.018 5.438 18.270 1.00 80.56 330 GLY A CA 1
ATOM 2428 C C . GLY A 1 330 ? 7.224 6.284 17.898 1.00 80.56 330 GLY A C 1
ATOM 2429 O O . GLY A 1 330 ? 7.373 6.662 16.747 1.00 80.56 330 GLY A O 1
ATOM 2430 N N . ASN A 1 331 ? 8.074 6.622 18.862 1.00 77.38 331 ASN A N 1
ATOM 2431 C CA . ASN A 1 331 ? 9.382 7.262 18.657 1.00 77.38 331 ASN A CA 1
ATOM 2432 C C . ASN A 1 331 ? 9.431 8.599 17.879 1.00 77.38 331 ASN A C 1
ATOM 2434 O O . ASN A 1 331 ? 10.516 9.157 17.716 1.00 77.38 331 ASN A O 1
ATOM 2438 N N . GLY A 1 332 ? 8.294 9.163 17.463 1.00 66.75 332 GLY A N 1
ATOM 2439 C CA . GLY A 1 332 ? 8.209 10.460 16.802 1.00 66.75 332 GLY A CA 1
ATOM 2440 C C . GLY A 1 332 ? 8.466 11.626 17.760 1.00 66.75 332 GLY A C 1
ATOM 2441 O O . GLY A 1 332 ? 8.168 11.564 18.961 1.00 66.75 332 GLY A O 1
ATOM 2442 N N . GLY A 1 333 ? 9.016 12.721 17.227 1.00 70.88 333 GLY A N 1
ATOM 2443 C CA . GLY A 1 333 ? 9.069 14.017 17.906 1.00 70.88 333 GLY A CA 1
ATOM 2444 C C . GLY A 1 333 ? 7.669 14.624 17.954 1.00 70.88 333 GLY A C 1
ATOM 2445 O O . GLY A 1 333 ? 7.336 15.464 17.126 1.00 70.88 333 GLY A O 1
ATOM 2446 N N . GLY A 1 334 ? 6.829 14.125 18.862 1.00 72.50 334 GLY A N 1
ATOM 2447 C CA . GLY A 1 334 ? 5.409 14.467 18.928 1.00 72.50 334 GLY A CA 1
ATOM 2448 C C . GLY A 1 334 ? 5.121 15.962 19.034 1.00 72.50 334 GLY A C 1
ATOM 2449 O O . GLY A 1 334 ? 5.875 16.711 19.657 1.00 72.50 334 GLY A O 1
ATOM 2450 N N . SER A 1 335 ? 3.987 16.372 18.464 1.00 85.25 335 SER A N 1
ATOM 2451 C CA . SER A 1 335 ? 3.429 17.720 18.589 1.00 85.25 335 SER A CA 1
ATOM 2452 C C . SER A 1 335 ? 2.034 17.668 19.204 1.00 85.25 335 SER A C 1
ATOM 2454 O O . SER A 1 335 ? 1.218 16.821 18.841 1.00 85.25 335 SER A O 1
ATOM 2456 N N . SER A 1 336 ? 1.708 18.636 20.063 1.00 87.25 336 SER A N 1
ATOM 2457 C CA . SER A 1 336 ? 0.357 18.795 20.617 1.00 87.25 336 SER A CA 1
ATOM 2458 C C . SER A 1 336 ? -0.698 19.165 19.565 1.00 87.25 336 SER A C 1
ATOM 2460 O O . SER A 1 336 ? -1.890 19.054 19.838 1.00 87.25 336 SER A O 1
ATOM 2462 N N . SER A 1 337 ? -0.280 19.598 18.370 1.00 90.94 337 SER A N 1
ATOM 2463 C CA . SER A 1 337 ? -1.174 19.901 17.245 1.00 90.94 337 SER A CA 1
ATOM 2464 C C . SER A 1 337 ? -1.563 18.682 16.409 1.00 90.94 337 SER A C 1
ATOM 2466 O O . SER A 1 337 ? -2.382 18.821 15.501 1.00 90.94 337 SER A O 1
ATOM 2468 N N . TRP A 1 338 ? -0.956 17.518 16.652 1.00 91.88 338 TRP A N 1
ATOM 2469 C CA . TRP A 1 338 ? -1.235 16.321 15.868 1.00 91.88 338 TRP A CA 1
ATOM 2470 C C . TRP A 1 338 ? -2.600 15.736 16.205 1.00 91.88 338 TRP A C 1
ATOM 2472 O O . TRP A 1 338 ? -3.020 15.739 17.364 1.00 91.88 338 TRP A O 1
ATOM 2482 N N . VAL A 1 339 ? -3.270 15.232 15.170 1.00 92.81 339 VAL A N 1
ATOM 2483 C CA . VAL A 1 339 ? -4.567 14.574 15.265 1.00 92.81 339 VAL A CA 1
ATOM 2484 C C . VAL A 1 339 ? -4.519 13.228 14.545 1.00 92.81 339 VAL A C 1
ATOM 2486 O O . VAL A 1 339 ? -4.371 13.184 13.329 1.00 92.81 339 VAL A O 1
ATOM 2489 N N . GLY A 1 340 ? -4.642 12.124 15.274 1.00 94.00 340 GLY A N 1
ATOM 2490 C CA . GLY A 1 340 ? -4.711 10.780 14.691 1.00 94.00 340 GLY A CA 1
ATOM 2491 C C . GLY A 1 340 ? -6.128 10.211 14.723 1.00 94.00 340 GLY A C 1
ATOM 2492 O O . GLY A 1 340 ? -6.843 10.399 15.702 1.00 94.00 340 GLY A O 1
ATOM 2493 N N . TYR A 1 341 ? -6.529 9.482 13.685 1.00 96.56 341 TYR A N 1
ATOM 2494 C CA . TYR A 1 341 ? -7.793 8.745 13.636 1.00 96.56 341 TYR A CA 1
ATOM 2495 C C . TYR A 1 341 ? -7.521 7.281 13.300 1.00 96.56 341 TYR A C 1
ATOM 2497 O O . TYR A 1 341 ? -6.929 6.990 12.264 1.00 96.56 341 TYR A O 1
ATOM 2505 N N . GLY A 1 342 ? -7.968 6.365 14.159 1.00 96.94 342 GLY A N 1
ATOM 2506 C CA . GLY A 1 342 ? -7.927 4.925 13.930 1.00 96.94 342 GLY A CA 1
ATOM 2507 C C . GLY A 1 342 ? -9.310 4.304 14.024 1.00 96.94 342 GLY A C 1
ATOM 2508 O O . GLY A 1 342 ? -9.899 4.296 15.107 1.00 96.94 342 GLY A O 1
ATOM 2509 N N . PHE A 1 343 ? -9.840 3.792 12.915 1.00 98.06 343 PHE A N 1
ATOM 2510 C CA . PHE A 1 343 ? -11.206 3.272 12.899 1.00 98.06 343 PHE A CA 1
ATOM 2511 C C . PHE A 1 343 ? -11.455 2.139 11.913 1.00 98.06 343 PHE A C 1
ATOM 2513 O O . PHE A 1 343 ? -10.732 1.977 10.937 1.00 98.06 343 PHE A O 1
ATOM 2520 N N . ASN A 1 344 ? -12.503 1.348 12.155 1.00 98.31 344 ASN A N 1
ATOM 2521 C CA . ASN A 1 344 ? -12.873 0.199 11.321 1.00 98.31 344 ASN A CA 1
ATOM 2522 C C . ASN A 1 344 ? -11.730 -0.819 11.106 1.00 98.31 344 ASN A C 1
ATOM 2524 O O . ASN A 1 344 ? -11.770 -1.604 10.157 1.00 98.31 344 ASN A O 1
ATOM 2528 N N . ASN A 1 345 ? -10.705 -0.832 11.962 1.00 98.19 345 ASN A N 1
ATOM 2529 C CA . ASN A 1 345 ? -9.646 -1.831 11.890 1.00 98.19 345 ASN A CA 1
ATOM 2530 C C . ASN A 1 345 ? -10.120 -3.127 12.556 1.00 98.19 345 ASN A C 1
ATOM 2532 O O . ASN A 1 345 ? -10.814 -3.107 13.577 1.00 98.19 345 ASN A O 1
ATOM 2536 N N . VAL A 1 346 ? -9.719 -4.254 11.974 1.00 97.00 346 VAL A N 1
ATOM 2537 C CA . VAL A 1 346 ? -9.973 -5.597 12.497 1.00 97.00 346 VAL A CA 1
ATOM 2538 C C . VAL A 1 346 ? -8.626 -6.213 12.838 1.00 97.00 346 VAL A C 1
ATOM 2540 O O . VAL A 1 346 ? -7.801 -6.422 11.952 1.00 97.00 346 VAL A O 1
ATOM 2543 N N . MET A 1 347 ? -8.394 -6.493 14.117 1.00 95.62 347 MET A N 1
ATOM 2544 C CA . MET A 1 347 ? -7.132 -7.044 14.607 1.00 95.62 347 MET A CA 1
ATOM 2545 C C . MET A 1 347 ? -7.413 -8.277 15.461 1.00 95.62 347 MET A C 1
ATOM 2547 O O . MET A 1 347 ? -8.168 -8.183 16.424 1.00 95.62 347 MET A O 1
ATOM 2551 N N . TRP A 1 348 ? -6.839 -9.431 15.128 1.00 93.62 348 TRP A N 1
ATOM 2552 C CA . TRP A 1 348 ? -7.106 -10.670 15.868 1.00 93.62 348 TRP A CA 1
ATOM 2553 C C . TRP A 1 348 ? -5.941 -11.657 15.851 1.00 93.62 348 TRP A C 1
ATOM 2555 O O . TRP A 1 348 ? -4.986 -11.499 15.086 1.00 93.62 348 TRP A O 1
ATOM 2565 N N . GLY A 1 349 ? -6.000 -12.663 16.731 1.00 91.12 349 GLY A N 1
ATOM 2566 C CA . GLY A 1 349 ? -4.899 -13.616 16.892 1.00 91.12 349 GLY A CA 1
ATOM 2567 C C . GLY A 1 349 ? -3.619 -12.944 17.401 1.00 91.12 349 GLY A C 1
ATOM 2568 O O . GLY A 1 349 ? -2.515 -13.315 17.011 1.00 91.12 349 GLY A O 1
ATOM 2569 N N . LEU A 1 350 ? -3.753 -11.896 18.217 1.00 89.00 350 LEU A N 1
ATOM 2570 C CA . LEU A 1 350 ? -2.634 -11.061 18.651 1.00 89.00 350 LEU A CA 1
ATOM 2571 C C . LEU A 1 350 ? -2.010 -11.648 19.917 1.00 89.00 350 LEU A C 1
ATOM 2573 O O . LEU A 1 350 ? -2.720 -11.907 20.884 1.00 89.00 350 LEU A O 1
ATOM 2577 N N . SER A 1 351 ? -0.685 -11.797 19.959 1.00 84.19 351 SER A N 1
ATOM 2578 C CA . SER A 1 351 ? 0.044 -12.296 21.142 1.00 84.19 351 SER A CA 1
ATOM 2579 C C . SER A 1 351 ? 0.550 -11.200 22.090 1.00 84.19 351 SER A C 1
ATOM 2581 O O . SER A 1 351 ? 1.320 -11.478 23.008 1.00 84.19 351 SER A O 1
ATOM 2583 N N . SER A 1 352 ? 0.161 -9.948 21.861 1.00 78.75 352 SER A N 1
ATOM 2584 C CA . SER A 1 352 ? 0.829 -8.774 22.426 1.00 78.75 352 SER A CA 1
ATOM 2585 C C . SER A 1 352 ? -0.095 -7.567 22.583 1.00 78.75 352 SER A C 1
ATOM 2587 O O . SER A 1 352 ? -1.260 -7.609 22.202 1.00 78.75 352 SER A O 1
ATOM 2589 N N . ASN A 1 353 ? 0.498 -6.436 22.981 1.00 82.06 353 ASN A N 1
ATOM 2590 C CA . ASN A 1 353 ? -0.111 -5.113 22.935 1.00 82.06 353 ASN A CA 1
ATOM 2591 C C . ASN A 1 353 ? -0.727 -4.794 21.548 1.00 82.06 353 ASN A C 1
ATOM 2593 O O . ASN A 1 353 ? 0.020 -4.701 20.564 1.00 82.06 353 ASN A O 1
ATOM 2597 N N . PRO A 1 354 ? -2.056 -4.602 21.453 1.00 85.81 354 PRO A N 1
ATOM 2598 C CA . PRO A 1 354 ? -2.705 -4.312 20.184 1.00 85.81 354 PRO A CA 1
ATOM 2599 C C . PRO A 1 354 ? -2.589 -2.845 19.755 1.00 85.81 354 PRO A C 1
ATOM 2601 O O . PRO A 1 354 ? -2.471 -2.575 18.565 1.00 85.81 354 PRO A O 1
ATOM 2604 N N . VAL A 1 355 ? -2.636 -1.888 20.685 1.00 86.69 355 VAL A N 1
ATOM 2605 C CA . VAL A 1 355 ? -2.686 -0.456 20.356 1.00 86.69 355 VAL A CA 1
ATOM 2606 C C . VAL A 1 355 ? -1.864 0.350 21.347 1.00 86.69 355 VAL A C 1
ATOM 2608 O O . VAL A 1 355 ? -2.065 0.251 22.556 1.00 86.69 355 VAL A O 1
ATOM 2611 N N . ASN A 1 356 ? -0.992 1.213 20.830 1.00 84.94 356 ASN A N 1
ATOM 2612 C CA . ASN A 1 356 ? -0.221 2.167 21.614 1.00 84.94 356 ASN A CA 1
ATOM 2613 C C . ASN A 1 356 ? -0.247 3.580 21.004 1.00 84.94 356 ASN A C 1
ATOM 2615 O O . ASN A 1 356 ? -0.391 3.769 19.791 1.00 84.94 356 ASN A O 1
ATOM 2619 N N . VAL A 1 357 ? -0.068 4.586 21.860 1.00 80.25 357 VAL A N 1
ATOM 2620 C CA . VAL A 1 357 ? 0.043 6.001 21.501 1.00 80.25 357 VAL A CA 1
ATOM 2621 C C . VAL A 1 357 ? 1.175 6.649 22.288 1.00 80.25 357 VAL A C 1
ATOM 2623 O O . VAL A 1 357 ? 1.307 6.464 23.496 1.00 80.25 357 VAL A O 1
ATOM 2626 N N . GLY A 1 358 ? 1.954 7.479 21.593 1.00 72.38 358 GLY A N 1
ATOM 2627 C CA . GLY A 1 358 ? 3.035 8.263 22.184 1.00 72.38 358 GLY A CA 1
ATOM 2628 C C . GLY A 1 358 ? 4.374 7.528 22.215 1.00 72.38 358 GLY A C 1
ATOM 2629 O O . GLY A 1 358 ? 4.461 6.323 22.003 1.00 72.38 358 GLY A O 1
ATOM 2630 N N . ASN A 1 359 ? 5.440 8.283 22.447 1.00 69.88 359 ASN A N 1
ATOM 2631 C CA . ASN A 1 359 ? 6.813 7.784 22.437 1.00 69.88 359 ASN A CA 1
ATOM 2632 C C . ASN A 1 359 ? 7.167 7.116 23.785 1.00 69.88 359 ASN A C 1
ATOM 2634 O O . ASN A 1 359 ? 6.465 7.244 24.787 1.00 69.88 359 ASN A O 1
ATOM 2638 N N . HIS A 1 360 ? 8.337 6.489 23.851 1.00 67.69 360 HIS A N 1
ATOM 2639 C CA . HIS A 1 360 ? 9.029 6.180 25.101 1.00 67.69 360 HIS A CA 1
ATOM 2640 C C . HIS A 1 360 ? 9.468 7.435 25.901 1.00 67.69 360 HIS A C 1
ATOM 2642 O O . HIS A 1 360 ? 9.916 7.295 27.042 1.00 67.69 360 HIS A O 1
ATOM 2648 N N . GLN A 1 361 ? 9.363 8.646 25.331 1.00 61.53 361 GLN A N 1
ATOM 2649 C CA . GLN A 1 361 ? 9.851 9.921 25.889 1.00 61.53 361 GLN A CA 1
ATOM 2650 C C . GLN A 1 361 ? 8.729 10.869 26.355 1.00 61.53 361 GLN A C 1
ATOM 2652 O O . GLN A 1 361 ? 7.633 10.836 25.821 1.00 61.53 361 GLN A O 1
ATOM 2657 N N . THR A 1 362 ? 9.037 11.775 27.293 1.00 57.19 362 THR A N 1
ATOM 2658 C CA . THR A 1 362 ? 8.104 12.560 28.137 1.00 57.19 362 THR A CA 1
ATOM 2659 C C . THR A 1 362 ? 7.424 13.798 27.517 1.00 57.19 362 THR A C 1
ATOM 2661 O O . THR A 1 362 ? 7.098 14.733 28.255 1.00 57.19 362 THR A O 1
ATOM 2664 N N . THR A 1 363 ? 7.184 13.875 26.201 1.00 65.75 363 THR A N 1
ATOM 2665 C CA . THR A 1 363 ? 6.533 15.067 25.599 1.00 65.75 363 THR A CA 1
ATOM 2666 C C . THR A 1 363 ? 5.004 14.943 25.465 1.00 65.75 363 THR A C 1
ATOM 2668 O O . THR A 1 363 ? 4.402 13.949 25.872 1.00 65.75 363 THR A O 1
ATOM 2671 N N . ASN A 1 364 ? 4.340 16.015 25.006 1.00 68.44 364 ASN A N 1
ATOM 2672 C CA . ASN A 1 364 ? 2.896 16.039 24.750 1.00 68.44 364 ASN A CA 1
ATOM 2673 C C . ASN A 1 364 ? 2.617 15.629 23.289 1.00 68.44 364 ASN A C 1
ATOM 2675 O O . ASN A 1 364 ? 3.179 16.244 22.382 1.00 68.44 364 ASN A O 1
ATOM 2679 N N . TYR A 1 365 ? 1.782 14.612 23.060 1.00 74.50 365 TYR A N 1
ATOM 2680 C CA . TYR A 1 365 ? 1.676 13.896 21.782 1.00 74.50 365 TYR A CA 1
ATOM 2681 C C . TYR A 1 365 ? 0.406 14.171 20.960 1.00 74.50 365 TYR A C 1
ATOM 2683 O O . TYR A 1 365 ? 0.194 13.476 19.974 1.00 74.50 365 TYR A O 1
ATOM 2691 N N . GLY A 1 366 ? -0.406 15.182 21.276 1.00 87.69 366 GLY A N 1
ATOM 2692 C CA . GLY A 1 366 ? -1.574 15.546 20.454 1.00 87.69 366 GLY A CA 1
ATOM 2693 C C . GLY A 1 366 ? -2.856 14.795 20.830 1.00 87.69 366 GLY A C 1
ATOM 2694 O O . GLY A 1 366 ? -3.007 14.347 21.968 1.00 87.69 366 GLY A O 1
ATOM 2695 N N . THR A 1 367 ? -3.807 14.720 19.894 1.00 89.25 367 THR A N 1
ATOM 2696 C CA . THR A 1 367 ? -5.146 14.135 20.090 1.00 89.25 367 THR A CA 1
ATOM 2697 C C . THR A 1 367 ? -5.365 12.935 19.174 1.00 89.25 367 THR A C 1
ATOM 2699 O O . THR A 1 367 ? -5.093 13.013 17.985 1.00 89.25 367 THR A O 1
ATOM 2702 N N . TYR A 1 368 ? -5.906 11.837 19.690 1.00 90.25 368 TYR A N 1
ATOM 2703 C CA . TYR A 1 368 ? -6.157 10.619 18.923 1.00 90.25 368 TYR A CA 1
ATOM 2704 C C . TYR A 1 368 ? -7.607 10.169 19.094 1.00 90.25 368 TYR A C 1
ATOM 2706 O O . TYR A 1 368 ? -8.163 10.245 20.185 1.00 90.25 368 TYR A O 1
ATOM 2714 N N . TYR A 1 369 ? -8.222 9.692 18.021 1.00 92.31 369 TYR A N 1
ATOM 2715 C CA . TYR A 1 369 ? -9.576 9.149 18.010 1.00 92.31 369 TYR A CA 1
ATOM 2716 C C . TYR A 1 369 ? -9.500 7.678 17.612 1.00 92.31 369 TYR A C 1
ATOM 2718 O O . TYR A 1 369 ? -9.056 7.364 16.511 1.00 92.31 369 TYR A O 1
ATOM 2726 N N . TRP A 1 370 ? -9.927 6.780 18.492 1.00 92.50 370 TRP A N 1
ATOM 2727 C CA . TRP A 1 370 ? -9.904 5.334 18.294 1.00 92.50 370 TRP A CA 1
ATOM 2728 C C . TRP A 1 370 ? -11.325 4.781 18.375 1.00 92.50 370 TRP A C 1
ATOM 2730 O O . TRP A 1 370 ? -11.874 4.650 19.463 1.00 92.50 370 TRP A O 1
ATOM 2740 N N . PHE A 1 371 ? -11.969 4.482 17.250 1.00 94.75 371 PHE A N 1
ATOM 2741 C CA . PHE A 1 371 ? -13.394 4.141 17.278 1.00 94.75 371 PHE A CA 1
ATOM 2742 C C . PHE A 1 371 ? -13.812 3.106 16.243 1.00 94.75 371 PHE A C 1
ATOM 2744 O O . PHE A 1 371 ? -13.186 2.978 15.200 1.00 94.75 371 PHE A O 1
ATOM 2751 N N . ASN A 1 372 ? -14.909 2.390 16.497 1.00 97.00 372 ASN A N 1
ATOM 2752 C CA . ASN A 1 372 ? -15.412 1.351 15.592 1.00 97.00 372 ASN A CA 1
ATOM 2753 C C . ASN A 1 372 ? -14.344 0.292 15.232 1.00 97.00 372 ASN A C 1
ATOM 2755 O O . ASN A 1 372 ? -14.288 -0.149 14.091 1.00 97.00 372 ASN A O 1
ATOM 2759 N N . ASN A 1 373 ? -13.452 -0.109 16.140 1.00 96.75 373 ASN A N 1
ATOM 2760 C CA . ASN A 1 373 ? -12.477 -1.175 15.862 1.00 96.75 373 ASN A CA 1
ATOM 2761 C C . ASN A 1 373 ? -12.919 -2.495 16.502 1.00 96.75 373 ASN A C 1
ATOM 2763 O O . ASN A 1 373 ? -13.539 -2.486 17.564 1.00 96.75 373 ASN A O 1
ATOM 2767 N N . THR A 1 374 ? -12.578 -3.627 15.886 1.00 95.94 374 THR A N 1
ATOM 2768 C CA . THR A 1 374 ? -12.752 -4.961 16.483 1.00 95.94 374 THR A CA 1
ATOM 2769 C C . THR A 1 374 ? -11.376 -5.543 16.774 1.00 95.94 374 THR A C 1
ATOM 2771 O O . THR A 1 374 ? -10.563 -5.690 15.862 1.00 95.94 374 THR A O 1
ATOM 2774 N N . VAL A 1 375 ? -11.101 -5.831 18.046 1.00 93.94 375 VAL A N 1
ATOM 2775 C CA . VAL A 1 375 ? -9.770 -6.210 18.529 1.00 93.94 375 VAL A CA 1
ATOM 2776 C C . VAL A 1 375 ? -9.863 -7.423 19.439 1.00 93.94 375 VAL A C 1
ATOM 2778 O O . VAL A 1 375 ? -10.429 -7.340 20.525 1.00 93.94 375 VAL A O 1
ATOM 2781 N N . ASP A 1 376 ? -9.254 -8.522 19.022 1.00 91.88 376 ASP A N 1
ATOM 2782 C CA . ASP A 1 376 ? -8.986 -9.692 19.853 1.00 91.88 376 ASP A CA 1
ATOM 2783 C C . ASP A 1 376 ? -7.535 -9.654 20.333 1.00 91.88 376 ASP A C 1
ATOM 2785 O O . ASP A 1 376 ? -6.611 -9.512 19.532 1.00 91.88 376 ASP A O 1
ATOM 2789 N N . CYS A 1 377 ? -7.337 -9.732 21.646 1.00 84.88 377 CYS A N 1
ATOM 2790 C CA . CYS A 1 377 ? -6.030 -9.567 22.269 1.00 84.88 377 CYS A CA 1
ATOM 2791 C C . CYS A 1 377 ? -5.727 -10.681 23.281 1.00 84.88 377 CYS A C 1
ATOM 2793 O O . CYS A 1 377 ? -6.525 -11.003 24.171 1.00 84.88 377 CYS A O 1
ATOM 2795 N N . ALA A 1 378 ? -4.516 -11.231 23.207 1.00 75.25 378 ALA A N 1
ATOM 2796 C CA . ALA A 1 378 ? -4.024 -12.156 24.216 1.00 75.25 378 ALA A CA 1
ATOM 2797 C C . ALA A 1 378 ? -3.440 -11.430 25.441 1.00 75.25 378 ALA A C 1
ATOM 2799 O O . ALA A 1 378 ? -2.886 -10.341 25.340 1.00 75.25 378 ALA A O 1
ATOM 2800 N N . LEU A 1 379 ? -3.544 -12.098 26.598 1.00 61.00 379 LEU A N 1
ATOM 2801 C CA . LEU A 1 379 ? -2.747 -11.922 27.823 1.00 61.00 379 LEU A CA 1
ATOM 2802 C C . LEU A 1 379 ? -2.375 -10.468 28.181 1.00 61.00 379 LEU A C 1
ATOM 2804 O O . LEU A 1 379 ? -1.281 -10.003 27.879 1.00 61.00 379 LEU A O 1
ATOM 2808 N N . GLY A 1 380 ? -3.239 -9.793 28.945 1.00 60.31 380 GLY A N 1
ATOM 2809 C CA . GLY A 1 380 ? -2.891 -8.534 29.628 1.00 60.31 380 GLY A CA 1
ATOM 2810 C C . GLY A 1 380 ? -3.793 -7.339 29.322 1.00 60.31 380 GLY A C 1
ATOM 2811 O O . GLY A 1 380 ? -3.691 -6.342 30.027 1.00 60.31 380 GLY A O 1
ATOM 2812 N N . GLY A 1 381 ? -4.702 -7.467 28.349 1.00 69.31 381 GLY A N 1
ATOM 2813 C CA . GLY A 1 381 ? -5.703 -6.452 28.002 1.00 69.31 381 GLY A CA 1
ATOM 2814 C C . GLY A 1 381 ? -5.584 -5.975 26.557 1.00 69.31 381 GLY A C 1
ATOM 2815 O O . GLY A 1 381 ? -4.544 -6.144 25.928 1.00 69.31 381 GLY A O 1
ATOM 2816 N N . CYS A 1 382 ? -6.655 -5.378 26.019 1.00 73.38 382 CYS A N 1
ATOM 2817 C CA . CYS A 1 382 ? -6.644 -4.839 24.650 1.00 73.38 382 CYS A CA 1
ATOM 2818 C C . CYS A 1 382 ? -6.198 -3.360 24.609 1.00 73.38 382 CYS A C 1
ATOM 2820 O O . CYS A 1 382 ? -6.400 -2.680 23.606 1.00 73.38 382 CYS A O 1
ATOM 2822 N N . GLY A 1 383 ? -5.608 -2.867 25.702 1.00 66.62 383 GLY A N 1
ATOM 2823 C CA . GLY A 1 383 ? -4.944 -1.572 25.791 1.00 66.62 383 GLY A CA 1
ATOM 2824 C C . GLY A 1 383 ? -3.454 -1.766 26.032 1.00 66.62 383 GLY A C 1
ATOM 2825 O O . GLY A 1 383 ? -3.054 -2.623 26.822 1.00 66.62 383 GLY A O 1
ATOM 2826 N N . GLY A 1 384 ? -2.630 -1.026 25.297 1.00 61.84 384 GLY A N 1
ATOM 2827 C CA . GLY A 1 384 ? -1.189 -1.048 25.491 1.00 61.84 384 GLY A CA 1
ATOM 2828 C C . GLY A 1 384 ? -0.765 -0.390 26.781 1.00 61.84 384 GLY A C 1
ATOM 2829 O O . GLY A 1 384 ? -1.509 0.422 27.292 1.00 61.84 384 GLY A O 1
ATOM 2830 N N . THR A 1 385 ? 0.425 -0.716 27.291 1.00 58.62 385 THR A N 1
ATOM 2831 C CA . THR A 1 385 ? 1.072 0.033 28.382 1.00 58.62 385 THR A CA 1
ATOM 2832 C C . THR A 1 385 ? 1.366 1.468 27.957 1.00 58.62 385 THR A C 1
ATOM 2834 O O . THR A 1 385 ? 1.747 1.659 26.796 1.00 58.62 385 THR A O 1
ATOM 2837 N N . PRO A 1 386 ? 1.329 2.452 28.872 1.00 57.19 386 PRO A N 1
ATOM 2838 C CA . PRO A 1 386 ? 1.485 3.831 28.469 1.00 57.19 386 PRO A CA 1
ATOM 2839 C C . PRO A 1 386 ? 2.891 4.042 27.936 1.00 57.19 386 PRO A C 1
ATOM 2841 O O . PRO A 1 386 ? 3.868 3.704 28.612 1.00 57.19 386 PRO A O 1
ATOM 2844 N N . GLY A 1 387 ? 3.016 4.663 26.766 1.00 59.00 387 GLY A N 1
ATOM 2845 C CA . GLY A 1 387 ? 4.206 5.466 26.515 1.00 59.00 387 GLY A CA 1
ATOM 2846 C C . GLY A 1 387 ? 4.315 6.524 27.617 1.00 59.00 387 GLY A C 1
ATOM 2847 O O . GLY A 1 387 ? 3.302 7.047 28.083 1.00 59.00 387 GLY A O 1
ATOM 2848 N N . ASN A 1 388 ? 5.525 6.834 28.079 1.00 59.84 388 ASN A N 1
ATOM 2849 C CA . ASN A 1 388 ? 5.732 7.908 29.050 1.00 59.84 388 ASN A CA 1
ATOM 2850 C C . ASN A 1 388 ? 5.392 9.251 28.383 1.00 59.84 388 ASN A C 1
ATOM 2852 O O . ASN A 1 388 ? 6.304 9.903 27.912 1.00 59.84 388 ASN A O 1
ATOM 2856 N N . GLY A 1 389 ? 4.138 9.697 28.307 1.00 62.16 389 GLY A N 1
ATOM 2857 C CA . GLY A 1 389 ? 3.792 10.925 27.581 1.00 62.16 389 GLY A CA 1
ATOM 2858 C C . GLY A 1 389 ? 2.389 11.442 27.876 1.00 62.16 389 GLY A C 1
ATOM 2859 O O . GLY A 1 389 ? 1.513 10.692 28.286 1.00 62.16 389 GLY A O 1
ATOM 2860 N N . TYR A 1 390 ? 2.173 12.742 27.667 1.00 68.94 390 TYR A N 1
ATOM 2861 C CA . TYR A 1 390 ? 0.850 13.355 27.820 1.00 68.94 390 TYR A CA 1
ATOM 2862 C C . TYR A 1 390 ? 0.148 13.389 26.470 1.00 68.94 390 TYR A C 1
ATOM 2864 O O . TYR A 1 390 ? 0.643 13.996 25.529 1.00 68.94 390 TYR A O 1
ATOM 2872 N N . TRP A 1 391 ? -1.018 12.783 26.351 1.00 75.81 391 TRP A N 1
ATOM 2873 C CA . TRP A 1 391 ? -1.833 12.862 25.145 1.00 75.81 391 TRP A CA 1
ATOM 2874 C C . TRP A 1 391 ? -3.309 12.772 25.506 1.00 75.81 391 TRP A C 1
ATOM 2876 O O . TRP A 1 391 ? -3.655 12.433 26.643 1.00 75.81 391 TRP A O 1
ATOM 2886 N N . THR A 1 392 ? -4.170 13.038 24.524 1.00 82.25 392 THR A N 1
ATOM 2887 C CA . THR A 1 392 ? -5.620 12.840 24.644 1.00 82.25 392 THR A CA 1
ATOM 2888 C C . THR A 1 392 ? -6.069 11.764 23.661 1.00 82.25 392 THR A C 1
ATOM 2890 O O . THR A 1 392 ? -5.848 11.921 22.465 1.00 82.25 392 THR A O 1
ATOM 2893 N N . MET A 1 393 ? -6.706 10.693 24.137 1.00 83.12 393 MET A N 1
ATOM 2894 C CA . MET A 1 393 ? -7.397 9.722 23.280 1.00 83.12 393 MET A CA 1
ATOM 2895 C C . MET A 1 393 ? -8.889 9.782 23.566 1.00 83.12 393 MET A C 1
ATOM 2897 O O . MET A 1 393 ? -9.296 9.902 24.721 1.00 83.12 393 MET A O 1
ATOM 2901 N N . PHE A 1 394 ? -9.676 9.696 22.503 1.00 85.62 394 PHE A N 1
ATOM 2902 C CA . PHE A 1 394 ? -11.114 9.505 22.542 1.00 85.62 394 PHE A CA 1
ATOM 2903 C C . PHE A 1 394 ? -11.439 8.145 21.944 1.00 85.62 394 PHE A C 1
ATOM 2905 O O . PHE A 1 394 ? -11.086 7.882 20.794 1.00 85.62 394 PHE A O 1
ATOM 2912 N N . ASP A 1 395 ? -12.119 7.306 22.711 1.00 85.62 395 ASP A N 1
ATOM 2913 C CA . ASP A 1 395 ? -12.574 5.988 22.302 1.00 85.62 395 ASP A CA 1
ATOM 2914 C C . ASP A 1 395 ? -14.100 5.896 22.246 1.00 85.62 395 ASP A C 1
ATOM 2916 O O . ASP A 1 395 ? -14.828 6.481 23.050 1.00 85.62 395 ASP A O 1
ATOM 2920 N N . GLN A 1 396 ? -14.607 5.201 21.226 1.00 90.44 396 GLN A N 1
ATOM 2921 C CA . GLN A 1 396 ? -16.038 4.954 21.094 1.00 90.44 396 GLN A CA 1
ATOM 2922 C C . GLN A 1 396 ? -16.317 3.748 20.195 1.00 90.44 396 GLN A C 1
ATOM 2924 O O . GLN A 1 396 ? -15.683 3.577 19.157 1.00 90.44 396 GLN A O 1
ATOM 2929 N N . ASN A 1 397 ? -17.355 2.969 20.507 1.00 94.19 397 ASN A N 1
ATOM 2930 C CA . ASN A 1 397 ? -17.825 1.860 19.675 1.00 94.19 397 ASN A CA 1
ATOM 2931 C C . ASN A 1 397 ? -16.745 0.812 19.350 1.00 94.19 397 ASN A C 1
ATOM 2933 O O . ASN A 1 397 ? -16.804 0.191 18.296 1.00 94.19 397 ASN A O 1
ATOM 2937 N N . ASN A 1 398 ? -15.744 0.593 20.190 1.00 93.62 398 ASN A N 1
ATOM 2938 C CA . ASN A 1 398 ? -14.773 -0.475 19.987 1.00 93.62 398 ASN A CA 1
ATOM 2939 C C . ASN A 1 398 ? -15.287 -1.787 20.583 1.00 93.62 398 ASN A C 1
ATOM 2941 O O . ASN A 1 398 ? -15.852 -1.811 21.675 1.00 93.62 398 ASN A O 1
ATOM 2945 N N . HIS A 1 399 ? -15.066 -2.889 19.872 1.00 94.19 399 HIS A N 1
ATOM 2946 C CA . HIS A 1 399 ? -15.338 -4.243 20.338 1.00 94.19 399 HIS A CA 1
ATOM 2947 C C . HIS A 1 399 ? -14.019 -4.909 20.726 1.00 94.19 399 HIS A C 1
ATOM 2949 O O . HIS A 1 399 ? -13.253 -5.334 19.864 1.00 94.19 399 HIS A O 1
ATOM 2955 N N . ALA A 1 400 ? -13.742 -4.958 22.026 1.00 92.06 400 ALA A N 1
ATOM 2956 C CA . ALA A 1 400 ? -12.545 -5.562 22.593 1.00 92.06 400 ALA A CA 1
ATOM 2957 C C . ALA A 1 400 ? -12.848 -6.967 23.129 1.00 92.06 400 ALA A C 1
ATOM 2959 O O . ALA A 1 400 ? -13.772 -7.166 23.925 1.00 92.06 400 ALA A O 1
ATOM 2960 N N . ILE A 1 401 ? -12.036 -7.936 22.716 1.00 92.69 401 ILE A N 1
ATOM 2961 C CA . ILE A 1 401 ? -12.220 -9.356 23.002 1.00 92.69 401 ILE A CA 1
ATOM 2962 C C . ILE A 1 401 ? -10.947 -9.896 23.663 1.00 92.69 401 ILE A C 1
ATOM 2964 O O . ILE A 1 401 ? -10.124 -10.523 23.004 1.00 92.69 401 ILE A O 1
ATOM 2968 N N . PRO A 1 402 ? -10.705 -9.608 24.954 1.00 89.19 402 PRO A N 1
ATOM 2969 C CA . PRO A 1 402 ? -9.524 -10.117 25.628 1.00 89.19 402 PRO A CA 1
ATOM 2970 C C . PRO A 1 402 ? -9.698 -11.573 26.078 1.00 89.19 402 PRO A C 1
ATOM 2972 O O . PRO A 1 402 ? -10.795 -12.016 26.436 1.00 89.19 402 PRO A O 1
ATOM 2975 N N . SER A 1 403 ? -8.582 -12.294 26.199 1.00 82.50 403 SER A N 1
ATOM 2976 C CA . SER A 1 403 ? -8.583 -13.647 26.780 1.00 82.50 403 SER A CA 1
ATOM 2977 C C . SER A 1 403 ? -8.974 -13.683 28.272 1.00 82.50 403 SER A C 1
ATOM 2979 O O . SER A 1 403 ? -9.435 -14.706 28.778 1.00 82.50 403 SER A O 1
ATOM 2981 N N . ALA A 1 404 ? -8.849 -12.558 28.987 1.00 73.75 404 ALA A N 1
ATOM 2982 C CA . ALA A 1 404 ? -9.340 -12.355 30.353 1.00 73.75 404 ALA A CA 1
ATOM 2983 C C . ALA A 1 404 ? -9.823 -10.904 30.541 1.00 73.75 404 ALA A C 1
ATOM 2985 O O . ALA A 1 404 ? -9.287 -10.000 29.910 1.00 73.75 404 ALA A O 1
ATOM 2986 N N . LEU A 1 405 ? -10.795 -10.651 31.431 1.00 64.56 405 LEU A N 1
ATOM 2987 C CA . LEU A 1 405 ? -11.394 -9.317 31.683 1.00 64.56 405 LEU A CA 1
ATOM 2988 C C . LEU A 1 405 ? -10.463 -8.320 32.409 1.00 64.56 405 LEU A C 1
ATOM 2990 O O . LEU A 1 405 ? -10.889 -7.607 33.315 1.00 64.56 405 LEU A O 1
ATOM 2994 N N . ASN A 1 406 ? -9.200 -8.237 32.011 1.00 59.62 406 ASN A N 1
ATOM 2995 C CA . ASN A 1 406 ? -8.273 -7.205 32.453 1.00 59.62 406 ASN A CA 1
ATOM 2996 C C . ASN A 1 406 ? -8.090 -6.202 31.318 1.00 59.62 406 ASN A C 1
ATOM 2998 O O . ASN A 1 406 ? -7.018 -6.099 30.738 1.00 59.62 406 ASN A O 1
ATOM 3002 N N . PHE A 1 407 ? -9.160 -5.492 30.960 1.00 59.62 407 PHE A N 1
ATOM 3003 C CA . PHE A 1 407 ? -9.014 -4.293 30.148 1.00 59.62 407 PHE A CA 1
ATOM 3004 C C . PHE A 1 407 ? -8.814 -3.122 31.112 1.00 59.62 407 PHE A C 1
ATOM 3006 O O . PHE A 1 407 ? -9.761 -2.608 31.712 1.00 59.62 407 PHE A O 1
ATOM 3013 N N . ASP A 1 408 ? -7.555 -2.768 31.343 1.00 57.09 408 ASP A N 1
ATOM 3014 C CA . ASP A 1 408 ? -7.206 -1.655 32.210 1.00 57.09 408 ASP A CA 1
ATOM 3015 C C . ASP A 1 408 ? -7.132 -0.377 31.377 1.00 57.09 408 ASP A C 1
ATOM 3017 O O . ASP A 1 408 ? -6.151 -0.148 30.688 1.00 57.09 408 ASP A O 1
ATOM 3021 N N . ALA A 1 409 ? -8.151 0.479 31.420 1.00 51.31 409 ALA A N 1
ATOM 3022 C CA . ALA A 1 409 ? -8.106 1.763 30.717 1.00 51.31 409 ALA A CA 1
ATOM 3023 C C . ALA A 1 409 ? -6.958 2.674 31.210 1.00 51.31 409 ALA A C 1
ATOM 3025 O O . ALA A 1 409 ? -6.516 3.556 30.478 1.00 51.31 409 ALA A O 1
ATOM 3026 N N . THR A 1 410 ? -6.405 2.430 32.411 1.00 52.72 410 THR A N 1
ATOM 3027 C CA . THR A 1 410 ? -5.201 3.141 32.873 1.00 52.72 410 THR A CA 1
ATOM 3028 C C . THR A 1 410 ? -3.953 2.761 32.081 1.00 52.72 410 THR A C 1
ATOM 3030 O O . THR A 1 410 ? -2.983 3.520 32.083 1.00 52.72 410 THR A O 1
ATOM 3033 N N . SER A 1 411 ? -3.987 1.638 31.354 1.00 52.19 411 SER A N 1
ATOM 3034 C CA . SER A 1 411 ? -2.866 1.190 30.536 1.00 52.19 411 SER A CA 1
ATOM 3035 C C . SER A 1 411 ? -2.566 2.147 29.393 1.00 52.19 411 SER A C 1
ATOM 3037 O O . SER A 1 411 ? -1.406 2.289 29.067 1.00 52.19 411 SER A O 1
ATOM 3039 N N . PHE A 1 412 ? -3.497 2.943 28.870 1.00 54.69 412 PHE A N 1
ATOM 3040 C CA . PHE A 1 412 ? -3.084 3.891 27.837 1.00 54.69 412 PHE A CA 1
ATOM 3041 C C . PHE A 1 412 ? -2.311 5.125 28.375 1.00 54.69 412 PHE A C 1
ATOM 3043 O O . PHE A 1 412 ? -1.585 5.774 27.635 1.00 54.69 412 PHE A O 1
ATOM 3050 N N . GLY A 1 413 ? -2.417 5.447 29.668 1.00 47.97 413 GLY A N 1
ATOM 3051 C CA . GLY A 1 413 ? -1.660 6.486 30.397 1.00 47.97 413 GLY A CA 1
ATOM 3052 C C . GLY A 1 413 ? -1.521 7.892 29.795 1.00 47.97 413 GLY A C 1
ATOM 3053 O O . GLY A 1 413 ? -0.598 8.621 30.155 1.00 47.97 413 GLY A O 1
ATOM 3054 N N . GLY A 1 414 ? -2.497 8.328 29.004 1.00 53.66 414 GLY A N 1
ATOM 3055 C CA . GLY A 1 414 ? -2.838 9.743 28.862 1.00 53.66 414 GLY A CA 1
ATOM 3056 C C . GLY A 1 414 ? -3.903 10.179 29.877 1.00 53.66 414 GLY A C 1
ATOM 3057 O O . GLY A 1 414 ? -4.529 9.361 30.556 1.00 53.66 414 GLY A O 1
ATOM 3058 N N . SER A 1 415 ? -4.162 11.486 29.970 1.00 53.00 415 SER A N 1
ATOM 3059 C CA . SER A 1 415 ? -5.380 11.977 30.618 1.00 53.00 415 SER A CA 1
ATOM 3060 C C . SER A 1 415 ? -6.559 11.688 29.692 1.00 53.00 415 SER A C 1
ATOM 3062 O O . SER A 1 415 ? -6.867 12.505 28.827 1.00 53.00 415 SER A O 1
ATOM 3064 N N . ILE A 1 416 ? -7.190 10.525 29.844 1.00 56.78 416 ILE A N 1
ATOM 3065 C CA . ILE A 1 416 ? -8.463 10.219 29.187 1.00 56.78 416 ILE A CA 1
ATOM 3066 C C . ILE A 1 416 ? -9.494 11.197 29.767 1.00 56.78 416 ILE A C 1
ATOM 3068 O O . ILE A 1 416 ? -9.761 11.135 30.975 1.00 56.78 416 ILE A O 1
ATOM 3072 N N . PRO A 1 417 ? -10.034 12.152 28.984 1.00 54.56 417 PRO A N 1
ATOM 3073 C CA .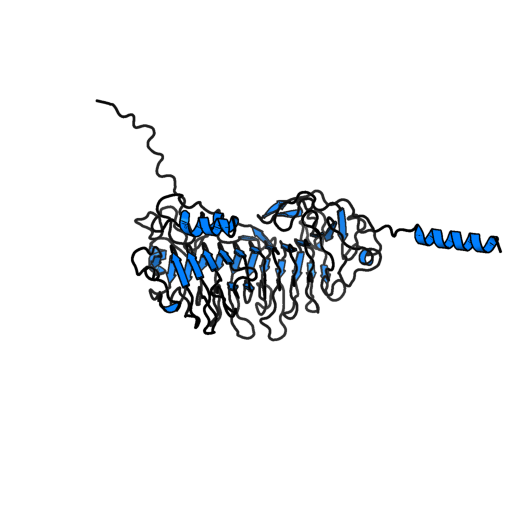 PRO A 1 417 ? -11.055 13.051 29.489 1.00 54.56 417 PRO A CA 1
ATOM 3074 C C . PRO A 1 417 ? -12.254 12.198 29.902 1.00 54.56 417 PRO A C 1
ATOM 3076 O O . PRO A 1 417 ? -12.882 11.545 29.072 1.00 54.56 417 PRO A O 1
ATOM 3079 N N . THR A 1 418 ? -12.565 12.169 31.197 1.00 51.00 418 THR A N 1
ATOM 3080 C CA . THR A 1 418 ? -13.784 11.541 31.709 1.00 51.00 418 THR A CA 1
ATOM 3081 C C . THR A 1 418 ? -14.977 12.123 30.943 1.00 51.00 418 THR A C 1
ATOM 3083 O O . THR A 1 418 ? -15.174 13.340 30.957 1.00 51.00 418 THR A O 1
ATOM 3086 N N . PRO A 1 419 ? -15.745 11.271 30.236 1.00 48.03 419 PRO A N 1
ATOM 3087 C CA . PRO A 1 419 ? -16.439 10.163 30.883 1.00 48.03 419 PRO A CA 1
ATOM 3088 C C . PRO A 1 419 ? -16.205 8.758 30.296 1.00 48.03 419 PRO A C 1
ATOM 3090 O O . PRO A 1 419 ? -16.832 7.828 30.790 1.00 48.03 419 PRO A O 1
ATOM 3093 N N . CYS A 1 420 ? -15.337 8.548 29.306 1.00 55.91 420 CYS A N 1
ATOM 3094 C CA . CYS A 1 420 ? -15.207 7.240 28.648 1.00 55.91 420 CYS A CA 1
ATOM 3095 C C . CYS A 1 420 ? -13.906 6.536 29.050 1.00 55.91 420 CYS A C 1
ATOM 3097 O O . CYS A 1 420 ? -12.862 6.801 28.486 1.00 55.91 420 CYS A O 1
ATOM 3099 N N . ASN A 1 421 ? -13.953 5.656 30.053 1.00 54.91 421 ASN A N 1
ATOM 3100 C CA . ASN A 1 421 ? -12.885 4.683 30.320 1.00 54.91 421 ASN A CA 1
ATOM 3101 C C . ASN A 1 421 ? -13.351 3.306 29.811 1.00 54.91 421 ASN A C 1
ATOM 3103 O O . ASN A 1 421 ? -13.746 2.465 30.619 1.00 54.91 421 ASN A O 1
ATOM 3107 N N . LEU A 1 422 ? -13.404 3.110 28.487 1.00 55.19 422 LEU A N 1
ATOM 3108 C CA . LEU A 1 422 ? -13.658 1.822 27.798 1.00 55.19 422 LEU A CA 1
ATOM 3109 C C . LEU A 1 422 ? -14.760 0.968 28.451 1.00 55.19 422 LEU A C 1
ATOM 3111 O O . LEU A 1 422 ? -14.539 -0.143 28.935 1.00 55.19 422 LEU A O 1
ATOM 3115 N N . GLY A 1 423 ? -15.961 1.547 28.530 1.00 48.25 423 GLY A N 1
ATOM 3116 C CA . GLY A 1 423 ? -17.151 0.955 29.155 1.00 48.25 423 GLY A CA 1
ATOM 3117 C C . GLY A 1 423 ? -17.395 1.365 30.615 1.00 48.25 423 GLY A C 1
ATOM 3118 O O . GLY A 1 423 ? -18.461 1.089 31.166 1.00 48.25 423 GLY A O 1
ATOM 3119 N N . LYS A 1 424 ? -16.456 2.068 31.262 1.00 44.56 424 LYS A N 1
ATOM 3120 C CA . LYS A 1 424 ? -16.624 2.651 32.603 1.00 44.56 424 LYS A CA 1
ATOM 3121 C C . LYS A 1 424 ? -16.821 4.160 32.521 1.00 44.56 424 LYS A C 1
ATOM 3123 O O . LYS A 1 424 ? -15.901 4.943 32.739 1.00 44.56 424 LYS A O 1
ATOM 3128 N N . GLY A 1 425 ? -18.062 4.546 32.254 1.00 49.62 425 GLY A N 1
ATOM 3129 C CA . GLY A 1 425 ? -18.587 5.880 32.514 1.00 49.62 425 GLY A CA 1
ATOM 3130 C C . GLY A 1 425 ? -19.779 6.228 31.627 1.00 49.62 425 GLY A C 1
ATOM 3131 O O . GLY A 1 425 ? -20.103 5.533 30.665 1.00 49.62 425 GLY A O 1
ATOM 3132 N N . THR A 1 426 ? -20.518 7.256 32.030 1.00 49.00 426 THR A N 1
ATOM 3133 C CA . THR A 1 426 ? -21.801 7.610 31.419 1.00 49.00 426 THR A CA 1
ATOM 3134 C C . THR A 1 426 ? -21.585 8.137 29.996 1.00 49.00 426 THR A C 1
ATOM 3136 O O . THR A 1 426 ? -20.996 9.201 29.832 1.00 49.00 426 THR A O 1
ATOM 3139 N N . GLY A 1 427 ? -22.082 7.420 28.979 1.00 61.91 427 GLY A N 1
ATOM 3140 C CA . GLY A 1 427 ? -22.014 7.829 27.563 1.00 61.91 427 GLY A CA 1
ATOM 3141 C C . GLY A 1 427 ? -20.979 7.094 26.695 1.00 61.91 427 GLY A C 1
ATOM 3142 O O . GLY A 1 427 ? -20.907 7.356 25.495 1.00 61.91 427 GLY A O 1
ATOM 3143 N N . CYS A 1 428 ? -20.213 6.157 27.261 1.00 75.69 428 CYS A N 1
ATOM 3144 C CA . CYS A 1 428 ? -19.316 5.284 26.498 1.00 75.69 428 CYS A CA 1
ATOM 3145 C C . CYS A 1 428 ? -20.082 4.082 25.917 1.00 75.69 428 CYS A C 1
ATOM 3147 O O . CYS A 1 428 ? -20.935 3.509 26.595 1.00 75.69 428 CYS A O 1
ATOM 3149 N N . THR A 1 429 ? -19.766 3.686 24.684 1.00 89.81 429 THR A N 1
ATOM 3150 C CA . THR A 1 429 ? -20.392 2.546 23.980 1.00 89.81 429 THR A CA 1
ATOM 3151 C C . THR A 1 429 ? -19.363 1.530 23.490 1.00 89.81 429 THR A C 1
ATOM 3153 O O . THR A 1 429 ? -19.612 0.806 22.533 1.00 89.81 429 THR A O 1
ATOM 3156 N N . ASP A 1 430 ? -18.180 1.478 24.101 1.00 88.88 430 ASP A N 1
ATOM 3157 C CA . ASP A 1 430 ? -17.257 0.366 23.873 1.00 88.88 430 ASP A CA 1
ATOM 3158 C C . ASP A 1 430 ? -17.796 -0.910 24.537 1.00 88.88 430 ASP A C 1
ATOM 3160 O O . ASP A 1 430 ? -18.359 -0.869 25.635 1.00 88.88 430 ASP A O 1
ATOM 3164 N N . LEU A 1 431 ? -17.595 -2.058 23.889 1.00 90.38 431 LEU A N 1
ATOM 3165 C CA . LEU A 1 431 ? -17.932 -3.375 24.420 1.00 90.38 431 LEU A CA 1
ATOM 3166 C C . LEU A 1 431 ? -16.653 -4.163 24.675 1.00 90.38 431 LEU A C 1
ATOM 3168 O O . LEU A 1 431 ? -15.956 -4.540 23.736 1.00 90.38 431 LEU A O 1
ATOM 3172 N N . THR A 1 432 ? -16.391 -4.477 25.942 1.00 89.38 432 THR A N 1
ATOM 3173 C CA . THR A 1 432 ? -15.372 -5.459 26.327 1.00 89.38 432 THR A CA 1
ATOM 3174 C C . THR A 1 432 ? -16.051 -6.739 26.791 1.00 89.38 432 THR A C 1
ATOM 3176 O O . THR A 1 432 ? -16.837 -6.713 27.739 1.00 89.38 432 THR A O 1
ATOM 3179 N N . GLN A 1 433 ? -15.726 -7.869 26.169 1.00 90.44 433 GLN A N 1
ATOM 3180 C CA . GLN A 1 433 ? -16.229 -9.181 26.582 1.00 90.44 433 GLN A CA 1
ATOM 3181 C C . GLN A 1 433 ? -15.170 -10.257 26.369 1.00 90.44 433 GLN A C 1
ATOM 3183 O O . GLN A 1 433 ? -14.387 -10.160 25.437 1.00 90.44 433 GLN A O 1
ATOM 3188 N N . THR A 1 434 ? -15.124 -11.287 27.218 1.00 91.00 434 THR A N 1
ATOM 3189 C CA . THR A 1 434 ? -14.144 -12.366 27.016 1.00 91.00 434 THR A CA 1
ATOM 3190 C C . THR A 1 434 ? -14.388 -13.089 25.701 1.00 91.00 434 THR A C 1
ATOM 3192 O O . THR A 1 434 ? -15.522 -13.146 25.224 1.00 91.00 434 THR A O 1
ATOM 3195 N N . GLU A 1 435 ? -13.350 -13.737 25.177 1.00 91.94 435 GLU A N 1
ATOM 3196 C CA . GLU A 1 435 ? -13.474 -14.620 24.014 1.00 91.94 435 GLU A CA 1
ATOM 3197 C C . GLU A 1 435 ? -14.593 -15.664 24.199 1.00 91.94 435 GLU A C 1
ATOM 3199 O O . GLU A 1 435 ? -15.404 -15.882 23.306 1.00 91.94 435 GLU A O 1
ATOM 3204 N N . ALA A 1 436 ? -14.734 -16.243 25.398 1.00 93.25 436 ALA A N 1
ATOM 3205 C CA . ALA A 1 436 ? -15.810 -17.192 25.693 1.00 93.25 436 ALA A CA 1
ATOM 3206 C C . ALA A 1 436 ? -17.220 -16.574 25.584 1.00 93.25 436 ALA A C 1
ATOM 3208 O O . ALA A 1 436 ? -18.137 -17.228 25.089 1.00 93.25 436 ALA A O 1
ATOM 3209 N N . VAL A 1 437 ? -17.408 -15.325 26.031 1.00 94.38 437 VAL A N 1
ATOM 3210 C CA . VAL A 1 437 ? -18.691 -14.609 25.900 1.00 94.38 437 VAL A CA 1
ATOM 3211 C C . VAL A 1 437 ? -18.939 -14.214 24.446 1.00 94.38 437 VAL A C 1
ATOM 3213 O O . VAL A 1 437 ? -20.053 -14.393 23.961 1.00 94.38 437 VAL A O 1
ATOM 3216 N N . ALA A 1 438 ? -17.909 -13.736 23.742 1.00 95.31 438 ALA A N 1
ATOM 3217 C CA . ALA A 1 438 ? -17.987 -13.412 22.321 1.00 95.31 438 ALA A CA 1
ATOM 3218 C C . ALA A 1 438 ? -18.402 -14.638 21.492 1.00 95.31 438 ALA A C 1
ATOM 3220 O O . ALA A 1 438 ? -19.417 -14.591 20.799 1.00 95.31 438 ALA A O 1
ATOM 3221 N N . ASN A 1 439 ? -17.713 -15.765 21.679 1.00 95.06 439 ASN A N 1
ATOM 3222 C CA . ASN A 1 439 ? -18.043 -17.037 21.039 1.00 95.06 439 ASN A CA 1
ATOM 3223 C C . ASN A 1 439 ? -19.466 -17.499 21.397 1.00 95.06 439 ASN A C 1
ATOM 3225 O O . ASN A 1 439 ? -20.200 -17.971 20.533 1.00 95.06 439 ASN A O 1
ATOM 3229 N N . GLY A 1 440 ? -19.895 -17.324 22.654 1.00 95.75 440 GLY A N 1
ATOM 3230 C CA . GLY A 1 440 ? -21.258 -17.646 23.095 1.00 95.75 440 GLY A CA 1
ATOM 3231 C C . GLY A 1 440 ? -22.356 -16.800 22.434 1.00 95.75 440 GLY A C 1
ATOM 3232 O O . GLY A 1 440 ? -23.493 -17.256 22.336 1.00 95.75 440 GLY A O 1
ATOM 3233 N N . GLN A 1 441 ? -22.019 -15.599 21.957 1.00 95.19 441 GLN A N 1
ATOM 3234 C CA . GLN A 1 441 ? -22.900 -14.725 21.170 1.00 95.19 441 GLN A CA 1
ATOM 3235 C C . GLN A 1 441 ? -22.738 -14.929 19.651 1.00 95.19 441 GLN A C 1
ATOM 3237 O O . GLN A 1 441 ? -23.441 -14.291 18.871 1.00 95.19 441 GLN A O 1
ATOM 3242 N N . GLY A 1 442 ? -21.844 -15.829 19.229 1.00 94.25 442 GLY A N 1
ATOM 3243 C CA . GLY A 1 442 ? -21.608 -16.171 17.828 1.00 94.25 442 GLY A CA 1
ATOM 3244 C C . GLY A 1 442 ? -20.442 -15.446 17.160 1.00 94.25 442 GLY A C 1
ATOM 3245 O O . GLY A 1 442 ? -20.140 -15.775 16.025 1.00 94.25 442 GLY A O 1
ATOM 3246 N N . TYR A 1 443 ? -19.756 -14.520 17.834 1.00 95.00 443 TYR A N 1
ATOM 3247 C CA . TYR A 1 443 ? -18.568 -13.864 17.279 1.00 95.00 443 TYR A CA 1
ATOM 3248 C C . TYR A 1 443 ? -17.375 -14.821 17.352 1.00 95.00 443 TYR A C 1
ATOM 3250 O O . TYR A 1 443 ? -16.821 -15.001 18.434 1.00 95.00 443 TYR A O 1
ATOM 3258 N N . MET A 1 444 ? -16.975 -15.427 16.232 1.00 94.44 444 MET A N 1
ATOM 3259 C CA . MET A 1 444 ? -15.887 -16.415 16.209 1.00 94.44 444 MET A CA 1
ATOM 3260 C C . MET A 1 444 ? -14.702 -15.954 15.354 1.00 94.44 444 MET A C 1
ATOM 3262 O O . MET A 1 444 ? -14.867 -15.351 14.294 1.00 94.44 444 MET A O 1
ATOM 3266 N N . SER A 1 445 ? -13.485 -16.306 15.774 1.00 93.12 445 SER A N 1
ATOM 3267 C CA . SER A 1 445 ? -12.250 -16.050 15.012 1.00 93.12 445 SER A CA 1
ATOM 3268 C C . SER A 1 445 ? -12.114 -16.899 13.741 1.00 93.12 445 SER A C 1
ATOM 3270 O O . SER A 1 445 ? -11.314 -16.589 12.865 1.00 93.12 445 SER A O 1
ATOM 3272 N N . THR A 1 446 ? -12.898 -17.972 13.623 1.00 91.31 446 THR A N 1
ATOM 3273 C CA . THR A 1 446 ? -12.876 -18.921 12.497 1.00 91.31 446 THR A CA 1
ATOM 3274 C C . THR A 1 446 ? -13.793 -18.531 11.338 1.00 91.31 446 THR A C 1
ATOM 3276 O O . THR A 1 446 ? -13.851 -19.241 10.333 1.00 91.31 446 THR A O 1
ATOM 3279 N N . GLU A 1 447 ? -14.527 -17.427 11.465 1.00 90.94 447 GLU A N 1
ATOM 3280 C CA . GLU A 1 447 ? -15.369 -16.895 10.397 1.00 90.94 447 GLU A CA 1
ATOM 3281 C C . GLU A 1 447 ? -14.531 -16.308 9.257 1.00 90.94 447 GLU A C 1
ATOM 3283 O O . GLU A 1 447 ? -13.366 -15.952 9.428 1.00 90.94 447 GLU A O 1
ATOM 3288 N N . ALA A 1 448 ? -15.147 -16.144 8.083 1.00 87.94 448 ALA A N 1
ATOM 3289 C CA . ALA A 1 448 ? -14.514 -15.435 6.968 1.00 87.94 448 ALA A CA 1
ATOM 3290 C C . ALA A 1 448 ? -14.155 -13.980 7.334 1.00 87.94 448 ALA A C 1
ATOM 3292 O O . ALA A 1 448 ? -13.169 -13.436 6.836 1.00 87.94 448 ALA A O 1
ATOM 3293 N N . HIS A 1 449 ? -14.948 -13.370 8.220 1.00 93.50 449 HIS A N 1
ATOM 3294 C CA . HIS A 1 449 ? -14.709 -12.056 8.808 1.00 93.50 449 HIS A CA 1
ATOM 3295 C C . HIS A 1 449 ? -14.685 -12.213 10.333 1.00 93.50 449 HIS A C 1
ATOM 3297 O O . HIS A 1 449 ? -15.738 -12.218 10.965 1.00 93.50 449 HIS A O 1
ATOM 3303 N N . PRO A 1 450 ? -13.501 -12.410 10.929 1.00 94.75 450 PRO A N 1
ATOM 3304 C CA . PRO A 1 450 ? -13.353 -12.749 12.338 1.00 94.75 450 PRO A CA 1
ATOM 3305 C C . PRO A 1 450 ? -14.088 -11.787 13.265 1.00 94.75 450 PRO A C 1
ATOM 3307 O O . PRO A 1 450 ? -13.939 -10.564 13.150 1.00 94.75 450 PRO A O 1
ATOM 3310 N N . TYR A 1 451 ? -14.859 -12.370 14.185 1.00 96.00 451 TYR A N 1
ATOM 3311 C CA . TYR A 1 451 ? -15.683 -11.670 15.171 1.00 96.00 451 TYR A CA 1
ATOM 3312 C C . TYR A 1 451 ? -16.728 -10.720 14.569 1.00 96.00 451 TYR A C 1
ATOM 3314 O O . TYR A 1 451 ? -17.119 -9.730 15.195 1.00 96.00 451 TYR A O 1
ATOM 3322 N N . SER A 1 452 ? -17.199 -11.010 13.358 1.00 95.62 452 SER A N 1
ATOM 3323 C CA . SER A 1 452 ? -18.354 -10.323 12.791 1.00 95.62 452 SER A CA 1
ATOM 3324 C C . SER A 1 452 ? -19.654 -10.762 13.487 1.00 95.62 452 SER A C 1
ATOM 3326 O O . SER A 1 452 ? -19.739 -11.880 13.993 1.00 95.62 452 SER A O 1
ATOM 3328 N N . PRO A 1 453 ? -20.690 -9.907 13.571 1.00 93.38 453 PRO A N 1
ATOM 3329 C CA . PRO A 1 453 ? -22.001 -10.350 14.029 1.00 93.38 453 PRO A CA 1
ATOM 3330 C C . PRO A 1 453 ? -22.597 -11.369 13.049 1.00 93.38 453 PRO A C 1
ATOM 3332 O O . PRO A 1 453 ? -22.694 -11.103 11.849 1.00 93.38 453 PRO A O 1
ATOM 3335 N N . ILE A 1 454 ? -23.072 -12.504 13.560 1.00 88.94 454 ILE A N 1
ATOM 3336 C CA . ILE A 1 454 ? -23.773 -13.504 12.746 1.00 88.94 454 ILE A CA 1
ATOM 3337 C C . ILE A 1 454 ? -25.136 -12.987 12.263 1.00 88.94 454 ILE A C 1
ATOM 3339 O O . ILE A 1 454 ? -25.779 -12.155 12.900 1.00 88.94 454 ILE A O 1
ATOM 3343 N N . GLY A 1 455 ? -25.619 -13.507 11.130 1.00 85.06 455 GLY A N 1
ATOM 3344 C CA . GLY A 1 455 ? -26.804 -12.974 10.440 1.00 85.06 455 GLY A CA 1
ATOM 3345 C C . GLY A 1 455 ? -28.124 -12.994 11.230 1.00 85.06 455 GLY A C 1
ATOM 3346 O O . GLY A 1 455 ? -29.050 -12.271 10.876 1.00 85.06 455 GLY A O 1
ATOM 3347 N N . ASN A 1 456 ? -28.235 -13.801 12.288 1.00 85.31 456 ASN A N 1
ATOM 3348 C CA . ASN A 1 456 ? -29.398 -13.862 13.185 1.00 85.31 456 ASN A CA 1
ATOM 3349 C C . ASN A 1 456 ? -29.193 -13.092 14.504 1.00 85.31 456 ASN A C 1
ATOM 3351 O O . ASN A 1 456 ? -29.997 -13.244 15.426 1.00 85.31 456 ASN A O 1
ATOM 3355 N N . CYS A 1 457 ? -28.134 -12.289 14.613 1.00 89.81 457 CYS A N 1
ATOM 3356 C CA . CYS A 1 457 ? -27.914 -11.434 15.766 1.00 89.81 457 CYS A CA 1
ATOM 3357 C C . CYS A 1 457 ? -29.022 -10.382 15.920 1.00 89.81 457 CYS A C 1
ATOM 3359 O O . CYS A 1 457 ? -29.502 -9.782 14.961 1.00 89.81 457 CYS A O 1
ATOM 3361 N N . THR A 1 458 ? -29.395 -10.121 17.169 1.00 92.19 458 THR A N 1
ATOM 3362 C CA . THR A 1 458 ? -30.307 -9.052 17.585 1.00 92.19 458 THR A CA 1
ATOM 3363 C C . THR A 1 458 ? -29.673 -8.290 18.750 1.00 92.19 458 THR A C 1
ATOM 3365 O O . THR A 1 458 ? -28.798 -8.854 19.416 1.00 92.19 458 THR A O 1
ATOM 3368 N N . PRO A 1 459 ? -30.167 -7.087 19.102 1.00 92.81 459 PRO A N 1
ATOM 3369 C CA . PRO A 1 459 ? -29.712 -6.377 20.303 1.00 92.81 459 PRO A CA 1
ATOM 3370 C C . PRO A 1 459 ? -29.861 -7.184 21.608 1.00 92.81 459 PRO A C 1
ATOM 3372 O O . PRO A 1 459 ? -29.228 -6.876 22.611 1.00 92.81 459 PRO A O 1
ATOM 3375 N N . SER A 1 460 ? -30.706 -8.225 21.617 1.00 91.00 460 SER A N 1
ATOM 3376 C CA . SER A 1 460 ? -30.913 -9.099 22.782 1.00 91.00 460 SER A CA 1
ATOM 3377 C C . SER A 1 460 ? -29.974 -10.307 22.846 1.00 91.00 460 SER A C 1
ATOM 3379 O O . SER A 1 460 ? -29.821 -10.902 23.910 1.00 91.00 460 SER A O 1
ATOM 3381 N N . THR A 1 461 ? -29.357 -10.687 21.723 1.00 92.44 461 THR A N 1
ATOM 3382 C CA . THR A 1 461 ? -28.511 -11.889 21.619 1.00 92.44 461 THR A CA 1
ATOM 3383 C C . THR A 1 461 ? -27.038 -11.561 21.424 1.00 92.44 461 THR A C 1
ATOM 3385 O O . THR A 1 461 ? -26.191 -12.390 21.741 1.00 92.44 461 THR A O 1
ATOM 3388 N N . CYS A 1 462 ? -26.734 -10.372 20.904 1.00 94.50 462 CYS A N 1
ATOM 3389 C CA . CYS A 1 462 ? -25.403 -9.976 20.474 1.00 94.50 462 CYS A CA 1
ATOM 3390 C C . CYS A 1 462 ? -25.123 -8.558 20.974 1.00 94.50 462 CYS A C 1
ATOM 3392 O O . CYS A 1 462 ? -25.822 -7.617 20.601 1.00 94.50 462 CYS A O 1
ATOM 3394 N N . GLY A 1 463 ? -24.115 -8.404 21.836 1.00 93.31 463 GLY A N 1
ATOM 3395 C CA . GLY A 1 463 ? -23.869 -7.151 22.553 1.00 93.31 463 GLY A CA 1
ATOM 3396 C C . GLY A 1 463 ? -23.507 -5.970 21.650 1.00 93.31 463 GLY A C 1
ATOM 3397 O O . GLY A 1 463 ? -23.707 -4.823 22.049 1.00 93.31 463 GLY A O 1
ATOM 3398 N N . THR A 1 464 ? -23.002 -6.224 20.438 1.00 95.75 464 THR A N 1
ATOM 3399 C CA . THR A 1 464 ? -22.596 -5.149 19.527 1.00 95.75 464 THR A CA 1
ATOM 3400 C C . THR A 1 464 ? -23.752 -4.506 18.771 1.00 95.75 464 THR A C 1
ATOM 3402 O O . THR A 1 464 ? -23.650 -3.332 18.426 1.00 95.75 464 THR A O 1
ATOM 3405 N N . VAL A 1 465 ? -24.837 -5.236 18.501 1.00 95.75 465 VAL A N 1
ATOM 3406 C CA . VAL A 1 465 ? -25.859 -4.815 17.530 1.00 95.75 465 VAL A CA 1
ATOM 3407 C C . VAL A 1 465 ? -26.717 -3.681 18.084 1.00 95.75 465 VAL A C 1
ATOM 3409 O O . VAL A 1 465 ? -27.395 -3.858 19.092 1.00 95.75 465 VAL A O 1
ATOM 3412 N N . GLN A 1 466 ? -26.724 -2.537 17.392 1.00 94.56 466 GLN A N 1
ATOM 3413 C CA . GLN A 1 466 ? -27.463 -1.317 17.755 1.00 94.56 466 GLN A CA 1
ATOM 3414 C C . GLN A 1 466 ? -27.178 -0.801 19.178 1.00 94.56 466 GLN A C 1
ATOM 3416 O O . GLN A 1 466 ? -28.030 -0.163 19.801 1.00 94.56 466 GLN A O 1
ATOM 3421 N N . SER A 1 467 ? -25.975 -1.056 19.688 1.00 94.50 467 SER A N 1
ATOM 3422 C CA . SER A 1 467 ? -25.533 -0.619 21.021 1.00 94.50 467 SER A CA 1
ATOM 3423 C C . SER A 1 467 ? -24.549 0.557 20.973 1.00 94.50 467 SER A C 1
ATOM 3425 O O . SER A 1 467 ? -24.173 1.100 22.010 1.00 94.50 467 SER A O 1
ATOM 3427 N N . GLY A 1 468 ? -24.108 0.942 19.776 1.00 94.62 468 GLY A N 1
ATOM 3428 C CA . GLY A 1 468 ? -23.117 1.978 19.525 1.00 94.62 468 GLY A CA 1
ATOM 3429 C C . GLY A 1 468 ? -23.702 3.386 19.401 1.00 94.62 468 GLY A C 1
ATOM 3430 O O . GLY A 1 468 ? -24.854 3.591 19.018 1.00 94.62 468 GLY A O 1
ATOM 3431 N N . THR A 1 469 ? -22.867 4.387 19.656 1.00 94.62 469 THR A N 1
ATOM 3432 C CA . THR A 1 469 ? -23.145 5.800 19.393 1.00 94.62 469 THR A CA 1
ATOM 3433 C C . THR A 1 469 ? -23.080 6.079 17.894 1.00 94.62 469 THR A C 1
ATOM 3435 O O . THR A 1 469 ? -22.166 5.632 17.204 1.00 94.62 469 THR A O 1
ATOM 3438 N N . ASN A 1 470 ? -24.016 6.874 17.381 1.00 95.50 470 ASN A N 1
ATOM 3439 C CA . ASN A 1 470 ? -23.946 7.377 16.013 1.00 95.50 470 ASN A CA 1
ATOM 3440 C C . ASN A 1 470 ? -22.916 8.509 15.914 1.00 95.50 470 ASN A C 1
ATOM 3442 O O . ASN A 1 470 ? -23.102 9.561 16.526 1.00 95.50 470 ASN A O 1
ATOM 3446 N N . LEU A 1 471 ? -21.850 8.312 15.136 1.00 95.56 471 LEU A N 1
ATOM 3447 C CA . LEU A 1 471 ? -20.740 9.270 15.028 1.00 95.56 471 LEU A CA 1
ATOM 3448 C C . LEU A 1 471 ? -20.774 10.099 13.734 1.00 95.56 471 LEU A C 1
ATOM 3450 O O . LEU A 1 471 ? -19.806 10.794 13.417 1.00 95.56 471 LEU A O 1
ATOM 3454 N N . THR A 1 472 ? -21.893 10.062 12.997 1.00 95.81 472 THR A N 1
ATOM 3455 C CA . THR A 1 472 ? -22.062 10.747 11.702 1.00 95.81 472 THR A CA 1
ATOM 3456 C C . THR A 1 472 ? -21.711 12.235 11.783 1.00 95.81 472 THR A C 1
ATOM 3458 O O . THR A 1 472 ? -20.924 12.730 10.979 1.00 95.81 472 THR A O 1
ATOM 3461 N N . SER A 1 473 ? -22.277 12.957 12.757 1.00 94.25 473 SER A N 1
ATOM 3462 C CA . SER A 1 473 ? -22.154 14.419 12.870 1.00 94.25 473 SER A CA 1
ATOM 3463 C C . SER A 1 473 ? -20.953 14.901 13.684 1.00 94.25 473 SER A C 1
ATOM 3465 O O . SER A 1 473 ? -20.756 16.107 13.809 1.00 94.25 473 SER A O 1
ATOM 3467 N N . THR A 1 474 ? -20.203 13.991 14.308 1.00 91.62 474 THR A N 1
ATOM 3468 C CA . THR A 1 474 ? -19.047 14.328 15.147 1.00 91.62 474 THR A CA 1
ATOM 3469 C C . THR A 1 474 ? -17.757 13.957 14.430 1.00 91.62 474 THR A C 1
ATOM 3471 O O . THR A 1 474 ? -17.010 14.837 14.000 1.00 91.62 474 THR A O 1
ATOM 3474 N N . TYR A 1 475 ? -17.499 12.661 14.261 1.00 94.94 475 TYR A N 1
ATOM 3475 C CA . TYR A 1 475 ? -16.235 12.179 13.712 1.00 94.94 475 TYR A CA 1
ATOM 3476 C C . TYR A 1 475 ? -16.281 12.105 12.191 1.00 94.94 475 TYR A C 1
ATOM 3478 O O . TYR A 1 475 ? -15.382 12.634 11.544 1.00 94.94 475 TYR A O 1
ATOM 3486 N N . CYS A 1 476 ? -17.336 11.543 11.595 1.00 97.62 476 CYS A N 1
ATOM 3487 C CA . CYS A 1 476 ? -17.347 11.328 10.146 1.00 97.62 476 CYS A CA 1
ATOM 3488 C C . CYS A 1 476 ? -17.454 12.628 9.339 1.00 97.62 476 CYS A C 1
ATOM 3490 O O . CYS A 1 476 ? -16.821 12.750 8.291 1.00 97.62 476 CYS A O 1
ATOM 3492 N N . SER A 1 477 ? -18.193 13.630 9.826 1.00 96.69 477 SER A N 1
ATOM 3493 C CA . SER A 1 477 ? -18.224 14.962 9.206 1.00 96.69 477 SER A CA 1
ATOM 3494 C C . SER A 1 477 ? -16.870 15.671 9.285 1.00 96.69 477 SER A C 1
ATOM 3496 O O . SER A 1 477 ? -16.459 16.309 8.319 1.00 96.69 477 SER A O 1
ATOM 3498 N N . THR A 1 478 ? -16.160 15.528 10.409 1.00 96.75 478 THR A N 1
ATOM 3499 C CA . THR A 1 478 ? -14.802 16.066 10.579 1.00 96.75 478 THR A CA 1
ATOM 3500 C C . THR A 1 478 ? -13.834 15.358 9.639 1.00 96.75 478 THR A C 1
ATOM 3502 O O . THR A 1 478 ? -13.135 16.018 8.876 1.00 96.75 478 THR A O 1
ATOM 3505 N N . LEU A 1 479 ? -13.856 14.023 9.612 1.00 97.56 479 LEU A N 1
ATOM 3506 C CA . LEU A 1 479 ? -13.044 13.222 8.701 1.00 97.56 479 LEU A CA 1
ATOM 3507 C C . LEU A 1 479 ? -13.304 13.587 7.244 1.00 97.56 479 LEU A C 1
ATOM 3509 O O . LEU A 1 479 ? -12.346 13.817 6.532 1.00 97.56 479 LEU A O 1
ATOM 3513 N N . SER A 1 480 ? -14.560 13.779 6.831 1.00 97.31 480 SER A N 1
ATOM 3514 C CA . SER A 1 480 ? -14.899 14.193 5.458 1.00 97.31 480 SER A CA 1
ATOM 3515 C C . SER A 1 480 ? -14.268 15.530 5.044 1.00 97.31 480 SER A C 1
ATOM 3517 O O . SER A 1 480 ? -14.092 15.779 3.854 1.00 97.31 480 SER A O 1
ATOM 3519 N N . SER A 1 481 ? -13.948 16.401 6.010 1.00 95.75 481 SER A N 1
ATOM 3520 C CA . SER A 1 481 ? -13.239 17.665 5.765 1.00 95.75 481 SER A CA 1
ATOM 3521 C C . SER A 1 481 ? -11.714 17.524 5.733 1.00 95.75 481 SER A C 1
ATOM 3523 O O . SER A 1 481 ? -11.045 18.377 5.155 1.00 95.75 481 SER A O 1
ATOM 3525 N N . VAL A 1 482 ? -11.175 16.462 6.343 1.00 95.00 482 VAL A N 1
ATOM 3526 C CA . VAL A 1 482 ? -9.747 16.113 6.315 1.00 95.00 482 VAL A CA 1
ATOM 3527 C C . VAL A 1 482 ? -9.439 15.301 5.058 1.00 95.00 482 VAL A C 1
ATOM 3529 O O . VAL A 1 482 ? -8.552 15.661 4.294 1.00 95.00 482 VAL A O 1
ATOM 3532 N N . ASP A 1 483 ? -10.204 14.234 4.840 1.00 95.75 483 ASP A N 1
ATOM 3533 C CA . ASP A 1 483 ? -10.126 13.326 3.706 1.00 95.75 483 ASP A CA 1
ATOM 3534 C C . ASP A 1 483 ? -11.521 12.742 3.405 1.00 95.75 483 ASP A C 1
ATOM 3536 O O . ASP A 1 483 ? -12.161 12.096 4.242 1.00 95.75 483 ASP A O 1
ATOM 3540 N N . ALA A 1 484 ? -12.018 12.978 2.188 1.00 96.19 484 ALA A N 1
ATOM 3541 C CA . ALA A 1 484 ? -13.366 12.572 1.799 1.00 96.19 484 ALA A CA 1
ATOM 3542 C C . ALA A 1 484 ? -13.552 11.042 1.777 1.00 96.19 484 ALA A C 1
ATOM 3544 O O . ALA A 1 484 ? -14.644 10.562 2.092 1.00 96.19 484 ALA A O 1
ATOM 3545 N N . ALA A 1 485 ? -12.508 10.275 1.439 1.00 95.56 485 ALA A N 1
ATOM 3546 C CA . ALA A 1 485 ? -12.567 8.816 1.417 1.00 95.56 485 ALA A CA 1
ATOM 3547 C C . ALA A 1 485 ? -12.631 8.250 2.843 1.00 95.56 485 ALA A C 1
ATOM 3549 O O . ALA A 1 485 ? -13.477 7.400 3.123 1.00 95.56 485 ALA A O 1
ATOM 3550 N N . ALA A 1 486 ? -11.846 8.794 3.775 1.00 97.75 486 ALA A N 1
ATOM 3551 C CA . ALA A 1 486 ? -11.924 8.448 5.192 1.00 97.75 486 ALA A CA 1
ATOM 3552 C C . ALA A 1 486 ? -13.286 8.825 5.798 1.00 97.75 486 ALA A C 1
ATOM 3554 O O . ALA A 1 486 ? -13.857 8.062 6.580 1.00 97.75 486 ALA A O 1
ATOM 3555 N N . GLY A 1 487 ? -13.851 9.971 5.402 1.00 98.12 487 GLY A N 1
ATOM 3556 C CA . GLY A 1 487 ? -15.211 10.370 5.764 1.00 98.12 487 GLY A CA 1
ATOM 3557 C C . GLY A 1 487 ? -16.273 9.363 5.309 1.00 98.12 487 GLY A C 1
ATOM 3558 O O . GLY A 1 487 ? -17.130 8.967 6.102 1.00 98.12 487 GLY A O 1
ATOM 3559 N N . ALA A 1 488 ? -16.186 8.893 4.061 1.00 97.69 488 ALA A N 1
ATOM 3560 C CA . ALA A 1 488 ? -17.075 7.863 3.524 1.00 97.69 488 ALA A CA 1
ATOM 3561 C C . ALA A 1 488 ? -16.879 6.499 4.214 1.00 97.69 488 ALA A C 1
ATOM 3563 O O . ALA A 1 488 ? -17.861 5.835 4.560 1.00 97.69 488 ALA A O 1
ATOM 3564 N N . ALA A 1 489 ? -15.629 6.105 4.477 1.00 97.88 489 ALA A N 1
ATOM 3565 C CA . ALA A 1 489 ? -15.301 4.879 5.198 1.00 97.88 489 ALA A CA 1
ATOM 3566 C C . ALA A 1 489 ? -15.844 4.900 6.636 1.00 97.88 489 ALA A C 1
ATOM 3568 O O . ALA A 1 489 ? -16.395 3.905 7.098 1.00 97.88 489 ALA A O 1
ATOM 3569 N N . CYS A 1 490 ? -15.778 6.045 7.323 1.00 98.44 490 CYS A N 1
ATOM 3570 C CA . CYS A 1 490 ? -16.315 6.229 8.676 1.00 98.44 490 CYS A CA 1
ATOM 3571 C C . CYS A 1 490 ? -17.827 5.948 8.761 1.00 98.44 490 CYS A C 1
ATOM 3573 O O . CYS A 1 490 ? -18.315 5.442 9.772 1.00 98.44 490 CYS A O 1
ATOM 3575 N N . LEU A 1 491 ? -18.568 6.230 7.683 1.00 97.94 491 LEU A N 1
ATOM 3576 C CA . LEU A 1 491 ? -20.011 5.984 7.568 1.00 97.94 491 LEU A CA 1
ATOM 3577 C C . LEU A 1 491 ? -20.361 4.544 7.169 1.00 97.94 491 LEU A C 1
ATOM 3579 O O . LEU A 1 491 ? -21.536 4.236 6.973 1.00 97.94 491 LEU A O 1
ATOM 3583 N N . SER A 1 492 ? -19.373 3.662 7.049 1.00 97.69 492 SER A N 1
ATOM 3584 C CA . SER A 1 492 ? -19.556 2.263 6.669 1.00 97.69 492 SER A CA 1
ATOM 3585 C C . SER A 1 492 ? -18.841 1.331 7.649 1.00 97.69 492 SER A C 1
ATOM 3587 O O . SER A 1 492 ? -18.059 1.766 8.501 1.00 97.69 492 SER A O 1
ATOM 3589 N N . SER A 1 493 ? -19.142 0.038 7.574 1.00 97.44 493 SER A N 1
ATOM 3590 C CA . SER A 1 493 ? -18.334 -0.995 8.216 1.00 97.44 493 SER A CA 1
ATOM 3591 C C . SER A 1 493 ? -16.975 -1.149 7.529 1.00 97.44 493 SER A C 1
ATOM 3593 O O . SER A 1 493 ? -16.743 -0.618 6.445 1.00 97.44 493 SER A O 1
ATOM 3595 N N . SER A 1 494 ? -16.089 -1.924 8.141 1.00 96.81 494 SER A N 1
ATOM 3596 C CA . SER A 1 494 ? -14.796 -2.288 7.573 1.00 96.81 494 SER A CA 1
ATOM 3597 C C . SER A 1 494 ? -14.926 -3.043 6.252 1.00 96.81 494 SER A C 1
ATOM 3599 O O . SER A 1 494 ? -15.860 -3.824 6.053 1.00 96.81 494 SER A O 1
ATOM 3601 N N . SER A 1 495 ? -13.943 -2.829 5.384 1.00 93.00 495 SER A N 1
ATOM 3602 C CA . SER A 1 495 ? -13.674 -3.608 4.174 1.00 93.00 495 SER A CA 1
ATOM 3603 C C . SER A 1 495 ? -12.903 -4.903 4.440 1.00 93.00 495 SER A C 1
ATOM 3605 O O . SER A 1 495 ? -12.786 -5.737 3.543 1.00 93.00 495 SER A O 1
ATOM 3607 N N . VAL A 1 496 ? -12.354 -5.069 5.651 1.00 94.00 496 VAL A N 1
ATOM 3608 C CA . VAL A 1 496 ? -11.487 -6.199 6.024 1.00 94.00 496 VAL A CA 1
ATOM 3609 C C . VAL A 1 496 ? -10.261 -6.304 5.095 1.00 94.00 496 VAL A C 1
ATOM 3611 O O . VAL A 1 496 ? -9.844 -7.392 4.699 1.00 94.00 496 VAL A O 1
ATOM 3614 N N . GLY A 1 497 ? -9.676 -5.158 4.736 1.00 95.19 497 GLY A N 1
ATOM 3615 C CA . GLY A 1 497 ? -8.479 -5.082 3.902 1.00 95.19 497 GLY A CA 1
ATOM 3616 C C . GLY A 1 497 ? -8.671 -5.661 2.495 1.00 95.19 497 GLY A C 1
ATOM 3617 O O . GLY A 1 497 ? -9.697 -5.447 1.844 1.00 95.19 497 GLY A O 1
ATOM 3618 N N . VAL A 1 498 ? -7.679 -6.419 2.024 1.00 97.06 498 VAL A N 1
ATOM 3619 C CA . VAL A 1 498 ? -7.674 -7.075 0.704 1.00 97.06 498 VAL A CA 1
ATOM 3620 C C . VAL A 1 498 ? -7.585 -8.593 0.795 1.00 97.06 498 VAL A C 1
ATOM 3622 O O . VAL A 1 498 ? -6.923 -9.146 1.677 1.00 97.06 498 VAL A O 1
ATOM 3625 N N . ALA A 1 499 ? -8.197 -9.274 -0.171 1.00 95.44 499 ALA A N 1
ATOM 3626 C CA . ALA A 1 499 ? -7.959 -10.687 -0.430 1.00 95.44 499 ALA A CA 1
ATOM 3627 C C . ALA A 1 499 ? -6.684 -10.864 -1.269 1.00 95.44 499 ALA A C 1
ATOM 3629 O O . ALA A 1 499 ? -6.400 -10.047 -2.143 1.00 95.44 499 ALA A O 1
ATOM 3630 N N . TYR A 1 500 ? -5.939 -11.947 -1.042 1.00 96.62 500 TYR A N 1
ATOM 3631 C CA . TYR A 1 500 ? -4.726 -12.294 -1.791 1.00 96.62 500 TYR A CA 1
ATOM 3632 C C . TYR A 1 500 ? -4.907 -13.612 -2.545 1.00 96.62 500 TYR A C 1
ATOM 3634 O O . TYR A 1 500 ? -5.215 -14.646 -1.954 1.00 96.62 500 TYR A O 1
ATOM 3642 N N . ASN A 1 501 ? -4.689 -13.581 -3.859 1.00 96.25 501 ASN A N 1
ATOM 3643 C CA . ASN A 1 501 ? -4.612 -14.770 -4.695 1.00 96.25 501 ASN A CA 1
ATOM 3644 C C . ASN A 1 501 ? -3.144 -15.183 -4.857 1.00 96.25 501 ASN A C 1
ATOM 3646 O O . ASN A 1 501 ? -2.406 -14.567 -5.629 1.00 96.25 501 ASN A O 1
ATOM 3650 N N . SER A 1 502 ? -2.745 -16.251 -4.166 1.00 95.44 502 SER A N 1
ATOM 3651 C CA . SER A 1 502 ? -1.377 -16.786 -4.175 1.00 95.44 502 SER A CA 1
ATOM 3652 C C . SER A 1 502 ? -0.964 -17.475 -5.478 1.00 95.44 502 SER A C 1
ATOM 3654 O O . SER A 1 502 ? 0.206 -17.781 -5.645 1.00 95.44 502 SER A O 1
ATOM 3656 N N . THR A 1 503 ? -1.891 -17.733 -6.406 1.00 93.31 503 THR A N 1
ATOM 3657 C CA . THR A 1 503 ? -1.557 -18.288 -7.731 1.00 93.31 503 THR A CA 1
ATOM 3658 C C . THR A 1 503 ? -1.184 -17.184 -8.714 1.00 93.31 503 THR A C 1
ATOM 3660 O O . THR A 1 503 ? -0.242 -17.329 -9.482 1.00 93.31 503 THR A O 1
ATOM 3663 N N . SER A 1 504 ? -1.922 -16.070 -8.711 1.00 92.25 504 SER A N 1
ATOM 3664 C CA . SER A 1 504 ? -1.636 -14.930 -9.595 1.00 92.25 504 SER A CA 1
ATOM 3665 C C . SER A 1 504 ? -0.749 -13.863 -8.951 1.00 92.25 504 SER A C 1
ATOM 3667 O O . SER A 1 504 ? -0.382 -12.887 -9.609 1.00 92.25 504 SER A O 1
ATOM 3669 N N . HIS A 1 505 ? -0.479 -13.991 -7.653 1.00 95.25 505 HIS A N 1
ATOM 3670 C CA . HIS A 1 505 ? 0.127 -12.972 -6.800 1.00 95.25 505 HIS A CA 1
ATOM 3671 C C . HIS A 1 505 ? -0.525 -11.597 -6.986 1.00 95.25 505 HIS A C 1
ATOM 3673 O O . HIS A 1 505 ? 0.122 -10.609 -7.329 1.00 95.25 505 HIS A O 1
ATOM 3679 N N . LYS A 1 506 ? -1.854 -11.556 -6.865 1.00 94.31 506 LYS A N 1
ATOM 3680 C CA . LYS A 1 506 ? -2.655 -10.330 -6.997 1.00 94.31 506 LYS A CA 1
ATOM 3681 C C . LYS A 1 506 ? -3.523 -10.159 -5.771 1.00 94.31 506 LYS A C 1
ATOM 3683 O O . LYS A 1 506 ? -3.987 -11.149 -5.204 1.00 94.31 506 LYS A O 1
ATOM 3688 N N . VAL A 1 507 ? -3.764 -8.909 -5.412 1.00 95.81 507 VAL A N 1
ATOM 3689 C CA . VAL A 1 507 ? -4.752 -8.564 -4.398 1.00 95.81 507 VAL A CA 1
ATOM 3690 C C . VAL A 1 507 ? -6.066 -8.152 -5.043 1.00 95.81 507 VAL A C 1
ATOM 3692 O O . VAL A 1 507 ? -6.110 -7.720 -6.195 1.00 95.81 507 VAL A O 1
ATOM 3695 N N . THR A 1 508 ? -7.154 -8.317 -4.309 1.00 92.56 508 THR A N 1
ATOM 3696 C CA . THR A 1 508 ? -8.476 -7.824 -4.690 1.00 92.56 508 THR A CA 1
ATOM 3697 C C . THR A 1 508 ? -9.086 -7.163 -3.469 1.00 92.56 508 THR A C 1
ATOM 3699 O O . THR A 1 508 ? -9.203 -7.790 -2.415 1.00 92.56 508 THR A O 1
ATOM 3702 N N . GLY A 1 509 ? -9.410 -5.882 -3.602 1.00 86.69 509 GLY A N 1
ATOM 3703 C CA . GLY A 1 509 ? -9.969 -5.059 -2.542 1.00 86.69 509 GLY A CA 1
ATOM 3704 C C . GLY A 1 509 ? -11.298 -4.439 -2.967 1.00 86.69 509 GLY A C 1
ATOM 3705 O O . GLY A 1 509 ? -11.484 -4.180 -4.157 1.00 86.69 509 GLY A O 1
ATOM 3706 N N . PRO A 1 510 ? -12.209 -4.183 -2.017 1.00 90.12 510 PRO A N 1
ATOM 3707 C CA . PRO A 1 510 ? -12.166 -4.635 -0.622 1.00 90.12 510 PRO A CA 1
ATOM 3708 C C . PRO A 1 510 ? -12.456 -6.148 -0.477 1.00 90.12 510 PRO A C 1
ATOM 3710 O O . PRO A 1 510 ? -13.150 -6.729 -1.310 1.00 90.12 510 PRO A O 1
ATOM 3713 N N . SER A 1 511 ? -11.945 -6.795 0.580 1.00 90.56 511 SER A N 1
ATOM 3714 C CA . SER A 1 511 ? -12.179 -8.230 0.867 1.00 90.56 511 SER A CA 1
ATOM 3715 C C . SER A 1 511 ? -13.626 -8.525 1.292 1.00 90.56 511 SER A C 1
ATOM 3717 O O . SER A 1 511 ? -14.187 -9.578 0.986 1.00 90.56 511 SER A O 1
ATOM 3719 N N . ALA A 1 512 ? -14.252 -7.565 1.969 1.00 91.56 512 ALA A N 1
ATOM 3720 C CA . ALA A 1 512 ? -15.658 -7.554 2.339 1.00 91.56 512 ALA A CA 1
ATOM 3721 C C . ALA A 1 512 ? -16.327 -6.301 1.770 1.00 91.56 512 ALA A C 1
ATOM 3723 O O . ALA A 1 512 ? -15.738 -5.224 1.775 1.00 91.56 512 ALA A O 1
ATOM 3724 N N . THR A 1 513 ? -17.577 -6.404 1.315 1.00 93.25 513 THR A N 1
ATOM 3725 C CA . THR A 1 513 ? -18.352 -5.215 0.933 1.00 93.25 513 THR A CA 1
ATOM 3726 C C . THR A 1 513 ? -18.732 -4.420 2.188 1.00 93.25 513 THR A C 1
ATOM 3728 O O . THR A 1 513 ? -19.478 -4.954 3.014 1.00 93.25 513 THR A O 1
ATOM 3731 N N . PRO A 1 514 ? -18.286 -3.157 2.337 1.00 95.06 514 PRO A N 1
ATOM 3732 C CA . PRO A 1 514 ? -18.682 -2.322 3.464 1.00 95.06 514 PRO A CA 1
ATOM 3733 C C . PRO A 1 514 ? -20.198 -2.122 3.512 1.00 95.06 514 PRO A C 1
ATOM 3735 O O . PRO A 1 514 ? -20.829 -1.786 2.507 1.00 95.06 514 PRO A O 1
ATOM 3738 N N . LEU A 1 515 ? -20.789 -2.302 4.689 1.00 95.81 515 LEU A N 1
ATOM 3739 C CA . LEU A 1 515 ? -22.204 -2.060 4.931 1.00 95.81 515 LEU A CA 1
ATOM 3740 C C . LEU A 1 515 ? -22.399 -0.644 5.484 1.00 95.81 515 LEU A C 1
ATOM 3742 O O . LEU A 1 515 ? -21.683 -0.252 6.409 1.00 95.81 515 LEU A O 1
ATOM 3746 N N . PRO A 1 516 ? -23.355 0.137 4.952 1.00 96.94 516 PRO A N 1
ATOM 3747 C CA . PRO A 1 516 ? -23.579 1.498 5.414 1.00 96.94 516 PRO A CA 1
ATOM 3748 C C . PRO A 1 516 ? -24.094 1.492 6.853 1.00 96.94 516 PRO A C 1
ATOM 3750 O O . PRO A 1 516 ? -24.987 0.718 7.213 1.00 96.94 516 PRO A O 1
ATOM 3753 N N . ARG A 1 517 ? -23.560 2.395 7.672 1.00 96.44 517 ARG A N 1
ATOM 3754 C CA . ARG A 1 517 ? -24.053 2.625 9.028 1.00 96.44 517 ARG A CA 1
ATOM 3755 C C . ARG A 1 517 ? -25.345 3.450 8.981 1.00 96.44 517 ARG A C 1
ATOM 3757 O O . ARG A 1 517 ? -25.520 4.272 8.076 1.00 96.44 517 ARG A O 1
ATOM 3764 N N . PRO A 1 518 ? -26.272 3.266 9.938 1.00 95.00 518 PRO A N 1
ATOM 3765 C CA . PRO A 1 518 ? -27.507 4.042 9.976 1.00 95.00 518 PRO A CA 1
ATOM 3766 C C . PRO A 1 518 ? -27.234 5.550 10.066 1.00 95.00 518 PRO A C 1
ATOM 3768 O O . PRO A 1 518 ? -26.469 6.011 10.917 1.00 95.00 518 PRO A O 1
ATOM 3771 N N . SER A 1 519 ? -27.914 6.340 9.232 1.00 93.38 519 SER A N 1
ATOM 3772 C CA . SER A 1 519 ? -27.826 7.810 9.262 1.00 93.38 519 SER A CA 1
ATOM 3773 C C . SER A 1 519 ? -28.452 8.426 10.519 1.00 93.38 519 SER A C 1
ATOM 3775 O O . SER A 1 519 ? -28.197 9.583 10.841 1.00 93.38 519 SER A O 1
ATOM 3777 N N . SER A 1 520 ? -29.270 7.655 11.239 1.00 93.19 520 SER A N 1
ATOM 3778 C CA . SER A 1 520 ? -29.859 8.015 12.527 1.00 93.19 520 SER A CA 1
ATOM 3779 C C . SER A 1 520 ? -29.999 6.775 13.407 1.00 93.19 520 SER A C 1
ATOM 3781 O O . SER A 1 520 ? -30.044 5.654 12.901 1.00 93.19 520 SER A O 1
ATOM 3783 N N . GLY A 1 521 ? -30.076 6.982 14.721 1.00 92.75 521 GLY A N 1
ATOM 3784 C CA . GLY A 1 521 ? -30.150 5.895 15.695 1.00 92.75 521 GLY A CA 1
ATOM 3785 C C . GLY A 1 521 ? -28.803 5.204 15.948 1.00 92.75 521 GLY A C 1
ATOM 3786 O O . GLY A 1 521 ? -27.792 5.607 15.366 1.00 92.75 521 GLY A O 1
ATOM 3787 N N . PRO A 1 522 ? -28.784 4.210 16.851 1.00 94.94 522 PRO A N 1
ATOM 3788 C CA . PRO A 1 522 ? -27.562 3.539 17.276 1.00 94.94 522 PRO A CA 1
ATOM 3789 C C . PRO A 1 5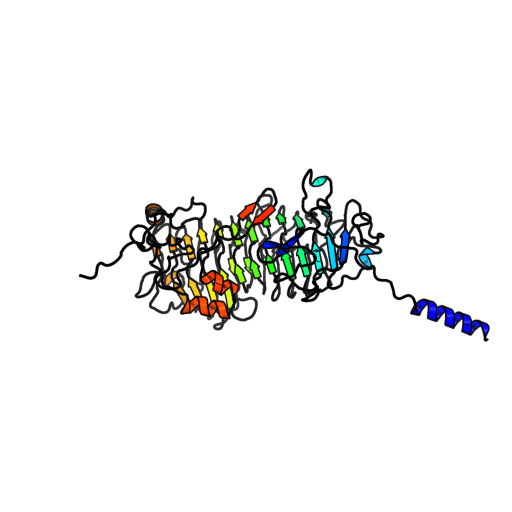22 ? -26.851 2.800 16.142 1.00 94.94 522 PRO A C 1
ATOM 3791 O O . PRO A 1 522 ? -27.486 2.254 15.239 1.00 94.94 522 PRO A O 1
ATOM 3794 N N . TRP A 1 523 ? -25.526 2.769 16.217 1.00 95.81 523 TRP A N 1
ATOM 3795 C CA . TRP A 1 523 ? -24.676 1.950 15.354 1.00 95.81 523 TRP A CA 1
ATOM 3796 C C . TRP A 1 523 ? -24.420 0.587 15.980 1.00 95.81 523 TRP A C 1
ATOM 3798 O O . TRP A 1 523 ? -24.715 0.375 17.155 1.00 95.81 523 TRP A O 1
ATOM 3808 N N . ASP A 1 524 ? -23.822 -0.322 15.222 1.00 96.75 524 ASP A N 1
ATOM 3809 C CA . ASP A 1 524 ? -23.195 -1.486 15.832 1.00 96.75 524 ASP A CA 1
ATOM 3810 C C . ASP A 1 524 ? -21.819 -1.113 16.400 1.00 96.75 524 ASP A C 1
ATOM 3812 O O . ASP A 1 524 ? -21.084 -0.310 15.817 1.00 96.75 524 ASP A O 1
ATOM 3816 N N . ILE A 1 525 ? -21.481 -1.697 17.550 1.00 96.44 525 ILE A N 1
ATOM 3817 C CA . ILE A 1 525 ? -20.154 -1.601 18.164 1.00 96.44 525 ILE A CA 1
ATOM 3818 C C . ILE A 1 525 ? -19.172 -2.468 17.363 1.00 96.44 525 ILE A C 1
ATOM 3820 O O . ILE A 1 525 ? -19.457 -3.614 17.024 1.00 96.44 525 ILE A O 1
ATOM 3824 N N . GLY A 1 526 ? -17.984 -1.936 17.107 1.00 96.50 526 GLY A N 1
ATOM 3825 C CA . GLY A 1 526 ? -16.895 -2.593 16.401 1.00 96.50 526 GLY A CA 1
ATOM 3826 C C . GLY A 1 526 ? -16.782 -2.180 14.935 1.00 96.50 526 GLY A C 1
ATOM 3827 O O . GLY A 1 526 ? -17.439 -1.256 14.440 1.00 96.50 526 GLY A O 1
ATOM 3828 N N . ALA A 1 527 ? -15.904 -2.890 14.233 1.00 97.56 527 ALA A N 1
ATOM 3829 C CA . ALA A 1 527 ? -15.583 -2.638 12.833 1.00 97.56 527 ALA A CA 1
ATOM 3830 C C . ALA A 1 527 ? -16.720 -3.012 11.879 1.00 97.56 527 ALA A C 1
ATOM 3832 O O . ALA A 1 527 ? -16.787 -2.503 10.762 1.00 97.56 527 ALA A O 1
ATOM 3833 N N . TYR A 1 528 ? -17.632 -3.876 12.312 1.00 97.50 528 TYR A N 1
ATOM 3834 C CA . TYR A 1 528 ? -18.709 -4.399 11.485 1.00 97.50 528 TYR A CA 1
ATOM 3835 C C . TYR A 1 528 ? -20.024 -3.652 11.708 1.00 97.50 528 TYR A C 1
ATOM 3837 O O . TYR A 1 528 ? -20.247 -3.033 12.746 1.00 97.50 528 TYR A O 1
ATOM 3845 N N . GLN A 1 529 ? -20.908 -3.745 10.720 1.00 95.88 529 GLN A N 1
ATOM 3846 C CA . GLN A 1 529 ? -22.303 -3.349 10.831 1.00 95.88 529 GLN A CA 1
ATOM 3847 C C . GLN A 1 529 ? -23.127 -4.534 10.351 1.00 95.88 529 GLN A C 1
ATOM 3849 O O . GLN A 1 529 ? -22.972 -4.961 9.210 1.00 95.88 529 GLN A O 1
ATOM 3854 N N . LEU A 1 530 ? -24.003 -5.072 11.190 1.00 92.81 530 LEU A N 1
ATOM 3855 C CA . LEU A 1 530 ? -25.011 -6.007 10.733 1.00 92.81 530 LEU A CA 1
ATOM 3856 C C . LEU A 1 530 ? -25.937 -5.222 9.809 1.00 92.81 530 LEU A C 1
ATOM 3858 O O . LEU A 1 530 ? -26.533 -4.212 10.208 1.00 92.81 530 LEU A O 1
ATOM 3862 N N . GLY A 1 531 ? -26.009 -5.651 8.548 1.00 81.75 531 GLY A N 1
ATOM 3863 C CA . GLY A 1 531 ? -26.929 -5.061 7.593 1.00 81.75 531 GLY A CA 1
ATOM 3864 C C . GLY A 1 531 ? -28.313 -5.112 8.214 1.00 81.75 531 GLY A C 1
ATOM 3865 O O . GLY A 1 531 ? -28.755 -6.182 8.635 1.00 81.75 531 GLY A O 1
ATOM 3866 N N . ILE A 1 532 ? -28.986 -3.965 8.309 1.00 56.00 532 ILE A N 1
ATOM 3867 C CA . ILE A 1 532 ? -30.407 -3.966 8.624 1.00 56.00 532 ILE A CA 1
ATOM 3868 C C . ILE A 1 532 ? -31.027 -4.765 7.477 1.00 56.00 532 ILE A C 1
ATOM 3870 O O . ILE A 1 532 ? -31.237 -4.226 6.391 1.00 56.00 532 ILE A O 1
ATOM 3874 N N . GLN A 1 533 ? -31.287 -6.064 7.676 1.00 42.31 533 GLN A N 1
ATOM 3875 C CA . GLN A 1 533 ? -32.367 -6.707 6.951 1.00 42.31 533 GLN A CA 1
ATOM 3876 C C . GLN A 1 533 ? -33.527 -5.790 7.248 1.00 42.31 533 GLN A C 1
ATOM 3878 O O . GLN A 1 533 ? -33.933 -5.725 8.411 1.00 42.31 533 GLN A O 1
ATOM 3883 N N . GLY A 1 534 ? -33.909 -4.965 6.262 1.00 40.66 534 GLY A N 1
ATOM 3884 C CA . GLY A 1 534 ? -34.972 -3.990 6.422 1.00 40.66 534 GLY A CA 1
ATOM 3885 C C . GLY A 1 534 ? -36.045 -4.700 7.212 1.00 40.66 534 GLY A C 1
ATOM 3886 O O . GLY A 1 534 ? -36.504 -5.755 6.761 1.00 40.66 534 GLY A O 1
ATOM 3887 N N . GLY A 1 535 ? -36.307 -4.225 8.440 1.00 43.53 535 GLY A N 1
ATOM 3888 C CA . GLY A 1 535 ? -37.311 -4.853 9.292 1.00 43.53 535 GLY A CA 1
ATOM 3889 C C . GLY A 1 535 ? -38.531 -5.124 8.416 1.00 43.53 535 GLY A C 1
ATOM 3890 O O . GLY A 1 535 ? -38.755 -4.321 7.500 1.00 43.53 535 GLY A O 1
ATOM 3891 N N . PRO A 1 536 ? -39.223 -6.268 8.596 1.00 46.25 536 PRO A N 1
ATOM 3892 C CA . PRO A 1 536 ? -40.217 -6.763 7.647 1.00 46.25 536 PRO A CA 1
ATOM 3893 C C . PRO A 1 536 ? -40.997 -5.586 7.089 1.00 46.25 536 PRO A C 1
ATOM 3895 O O . PRO A 1 536 ? -41.518 -4.796 7.881 1.00 46.25 536 PRO A O 1
ATOM 3898 N N . SER A 1 537 ? -40.937 -5.409 5.762 1.00 43.34 537 SER A N 1
ATOM 3899 C CA . SER A 1 537 ? -41.441 -4.215 5.081 1.00 43.34 537 SER A CA 1
ATOM 3900 C C . SER A 1 537 ? -42.746 -3.790 5.739 1.00 43.34 537 SER A C 1
ATOM 3902 O O . SER A 1 537 ? -43.619 -4.646 5.911 1.00 43.34 537 SER A O 1
ATOM 3904 N N . ALA A 1 538 ? -42.849 -2.522 6.165 1.00 48.81 538 ALA A N 1
ATOM 3905 C CA . ALA A 1 538 ? -44.025 -2.033 6.884 1.00 48.81 538 ALA A CA 1
ATOM 3906 C C . ALA A 1 538 ? -45.292 -2.576 6.198 1.00 48.81 538 ALA A C 1
ATOM 3908 O O . ALA A 1 538 ? -45.374 -2.450 4.972 1.00 48.81 538 ALA A O 1
ATOM 3909 N N . PRO A 1 539 ? -46.231 -3.228 6.919 1.00 56.75 539 PRO A N 1
ATOM 3910 C CA . PRO A 1 539 ? -47.354 -3.902 6.284 1.00 56.75 539 PRO A CA 1
ATOM 3911 C C . PRO A 1 539 ? -48.115 -2.912 5.403 1.00 56.75 539 PRO A C 1
ATOM 3913 O O . PRO A 1 539 ? -48.804 -2.024 5.900 1.00 56.75 539 PRO A O 1
ATOM 3916 N N . THR A 1 540 ? -47.998 -3.050 4.084 1.00 66.81 540 THR A N 1
ATOM 3917 C CA . THR A 1 540 ? -48.644 -2.147 3.117 1.00 66.81 540 THR A CA 1
ATOM 3918 C C . THR A 1 540 ? -50.157 -2.373 3.028 1.00 66.81 540 THR A C 1
ATOM 3920 O O . THR A 1 540 ? -50.843 -1.713 2.253 1.00 66.81 540 THR A O 1
ATOM 3923 N N . SER A 1 541 ? -50.692 -3.297 3.830 1.00 60.62 541 SER A N 1
ATOM 3924 C CA . SER A 1 541 ? -52.067 -3.793 3.786 1.00 60.62 541 SER A CA 1
ATOM 3925 C C . SER A 1 541 ? -52.945 -3.390 4.979 1.00 60.62 541 SER A C 1
ATOM 3927 O O . SER A 1 541 ? -54.111 -3.780 5.019 1.00 60.62 541 SER A O 1
ATOM 3929 N N . LEU A 1 542 ? -52.468 -2.561 5.917 1.00 51.44 542 LEU A N 1
ATOM 3930 C CA . LEU A 1 542 ? -53.341 -1.957 6.935 1.00 51.44 542 LEU A CA 1
ATOM 3931 C C . LEU A 1 542 ? -54.077 -0.740 6.355 1.00 51.44 542 LEU A C 1
ATOM 3933 O O . LEU A 1 542 ? -53.641 0.402 6.475 1.00 51.44 542 LEU A O 1
ATOM 3937 N N . THR A 1 543 ? -55.229 -0.990 5.734 1.00 57.16 543 THR A N 1
ATOM 3938 C CA . THR A 1 543 ? -56.242 0.050 5.523 1.00 57.16 543 THR A CA 1
ATOM 3939 C C . THR A 1 543 ? -56.999 0.238 6.834 1.00 57.16 543 THR A C 1
ATOM 3941 O O . THR A 1 543 ? -57.737 -0.641 7.275 1.00 57.16 543 THR A O 1
ATOM 3944 N N . GLY A 1 544 ? -56.786 1.373 7.500 1.00 54.78 544 GLY A N 1
ATOM 3945 C CA . GLY A 1 544 ? -57.593 1.752 8.655 1.00 54.78 544 GLY A CA 1
ATOM 3946 C C . GLY A 1 544 ? -59.044 1.943 8.218 1.00 54.78 544 GLY A C 1
ATOM 3947 O O . GLY A 1 544 ? -59.342 2.862 7.458 1.00 54.78 544 GLY A O 1
ATOM 3948 N N . ALA A 1 545 ? -59.946 1.081 8.683 1.00 54.72 545 ALA A N 1
ATOM 3949 C CA . ALA A 1 545 ? -61.370 1.366 8.618 1.00 54.72 545 ALA A CA 1
ATOM 3950 C C . ALA A 1 545 ? -61.658 2.485 9.625 1.00 54.72 545 ALA A C 1
ATOM 3952 O O . ALA A 1 545 ? -61.568 2.279 10.835 1.00 54.72 545 ALA A O 1
ATOM 3953 N N . VAL A 1 546 ? -61.951 3.681 9.117 1.00 52.31 546 VAL A N 1
ATOM 3954 C CA . VAL A 1 546 ? -62.523 4.765 9.920 1.00 52.31 546 VAL A CA 1
ATOM 3955 C C . VAL A 1 546 ? -63.913 4.293 10.354 1.00 52.31 546 VAL A C 1
ATOM 3957 O O . VAL A 1 546 ? -64.750 4.023 9.491 1.00 52.31 546 VAL A O 1
ATOM 3960 N N . GLN A 1 547 ? -64.116 4.112 11.662 1.00 55.56 547 GLN A N 1
ATOM 3961 C CA . GLN A 1 547 ? -65.442 3.891 12.250 1.00 55.56 547 GLN A CA 1
ATOM 3962 C C . GLN A 1 547 ? -66.191 5.207 12.409 1.00 55.56 547 GLN A C 1
ATOM 3964 O O . GLN A 1 547 ? -65.538 6.207 12.789 1.00 55.56 547 GLN A O 1
#

pLDDT: mean 86.01, std 14.9, range [40.66, 98.69]

Organism: NCBI:txid570835